Protein AF-0000000079072634 (afdb_homodimer)

pLDDT: mean 89.14, std 17.34, range [19.08, 98.56]

Nearest PDB structures (foldseek):
  9jyy-assembly1_M  TM=1.040E-01  e=4.686E+00  Escherichia phage T7
  7jh5-assembly1_A  TM=2.033E-01  e=5.987E+00  synthetic construct

Sequence (724 aa):
MTDLSISEGFFMEKIMEHHLSYVDQVLLFKKKGITGIDQNSIKFEKQVNTLKIIGYYKLKQYSYAFWDHDNNQYMGISFDELVKRYYRDQRLKQEIFQAIGDIETALNNEISYILGKTDPYLYLDFEKWCQNSGRNKYLGTVKRRGRIMGVKIDKYKIKNEELAFLSQLQHQVKKSNYIDVQKFERTDRTRIFPTVWLMVNTLSFGQSIYLAKLMLPDNRKEISQKLFHLDIKSLIQSLELLNLIRNICCHNGDLVDISLKTMPKVATKYRKYLNMDNGNYPHRLAIVIISLLDLMYSLNKKYDFKYLKRTLNSLCKDTGRTQNYLAKRMGFKDKNSINALIESYKDKRAITFYPDGSYIYRMTDLSISEGFFMEKIMEHHLSYVDQVLLFKKKGITGIDQNSIKFEKQVNTLKIIGYYKLKQYSYAFWDHDNNQYMGISFDELVKRYYRDQRLKQEIFQAIGDIETALNNEISYILGKTDPYLYLDFEKWCQNSGRNKYLGTVKRRGRIMGVKIDKYKIKNEELAFLSQLQHQVKKSNYIDVQKFERTDRTRIFPTVWLMVNTLSFGQSIYLAKLMLPDNRKEISQKLFHLDIKSLIQSLELLNLIRNICCHNGDLVDISLKTMPKVATKYRKYLNMDNGNYPHRLAIVIISLLDLMYSLNKKYDFKYLKRTLNSLCKDTGRTQNYLAKRMGFKDKNSINALIESYKDKRAITFYPDGSYIYR

Organism: NCBI:txid47770

Secondary structure (DSSP, 8-state):
----TTTSS----PPP-S---HHHHHHHHHHTT-BS--TTSTTHHHHHHHHHHH-HHHHHHTTGGGEETTTTEE-S-BHHHHHHHHHHHHHHHHHHHHHHHHHHHHHHHHHHHHHHTT-TTGGG-HHHHB--SSEEEEEEEEEETTEEEEEE--HHHHHHHHHHHHHHHHHHHHT---HHHHHHHHH-SS-SS--HHHHGGG--HHHHHHHHHHB-HHHHHIIIIIIS-S-HHHHHHHHHHHHHHHHHHHTT---TT---SS-----GGGGGGB--BTTBPP-SHHHHHHHHHHHHHHH-TT---HHHHHHHHHHHS--SS-TTHHHHHTTBSSHHHHHHHHHHTTSGGG-----SS-----/----TTTTT----PPP-S---HHHHHHHHHHTT-BS--TTSTHHHHHHHHHHHH-HHHHHHTTGGGEETTTTEE-S-BHHHHHHHHHHHHHHHHHHHHHHHHHHHHHHHHHHHHHHTT-TTGGG-HHHHB--SSEEEEEEEEEETTEEEEEE--HHHHHHHHHHHHHHHHHHHHT---HHHHHHHHH-SS-SS--HHHHGGG--HHHHHHHHHHB-HHHHHIIIIIIS-S-HHHHHHHHHHHHHHHHHHHTT---TT---SS-----GGGGGGB--BTTBPP-SHHHHHHHHHHHHHHH-TT---HHHHHHHHHHHS--SS-TTHHHHHTTBSSHHHHHHHHHTTTSGGG-----SS-----

InterPro domains:
  IPR011664 Abortive infection system protein AbiD/AbiF-like [PF07751] (50-255)

Structure (mmCIF, N/CA/C/O backbone):
data_AF-0000000079072634-model_v1
#
loop_
_entity.id
_entity.type
_entity.pdbx_description
1 polymer 'Abi family protein'
#
loop_
_atom_site.group_PDB
_atom_site.id
_atom_site.type_symbol
_atom_site.label_atom_id
_atom_site.label_alt_id
_atom_site.label_comp_id
_atom_site.label_asym_id
_atom_site.label_entity_id
_atom_site.label_seq_id
_atom_site.pdbx_PDB_ins_code
_atom_site.Cartn_x
_atom_site.Cartn_y
_atom_site.Cartn_z
_atom_site.occupancy
_atom_site.B_iso_or_equiv
_atom_site.auth_seq_id
_atom_site.auth_comp_id
_atom_site.auth_asym_id
_atom_site.auth_atom_id
_atom_site.pdbx_PDB_model_num
ATOM 1 N N . MET A 1 1 ? -33.938 0.654 -7.926 1 21.06 1 MET A N 1
ATOM 2 C CA . MET A 1 1 ? -32.938 1.675 -8.289 1 21.06 1 MET A CA 1
ATOM 3 C C . MET A 1 1 ? -32.781 2.691 -7.16 1 21.06 1 MET A C 1
ATOM 5 O O . MET A 1 1 ? -32.469 3.859 -7.414 1 21.06 1 MET A O 1
ATOM 9 N N . THR A 1 2 ? -33.031 2.234 -5.832 1 23.75 2 THR A N 1
ATOM 10 C CA . THR A 1 2 ? -33.312 2.736 -4.488 1 23.75 2 THR A CA 1
ATOM 11 C C . THR A 1 2 ? -32.031 3.266 -3.844 1 23.75 2 THR A C 1
ATOM 13 O O . THR A 1 2 ? -31.234 2.496 -3.289 1 23.75 2 THR A O 1
ATOM 16 N N . ASP A 1 3 ? -31.266 4.188 -4.609 1 27.75 3 ASP A N 1
ATOM 17 C CA . ASP A 1 3 ? -30.094 5.031 -4.379 1 27.75 3 ASP A CA 1
ATOM 18 C C . ASP A 1 3 ? -30.281 5.891 -3.131 1 27.75 3 ASP A C 1
ATOM 20 O O . ASP A 1 3 ? -29.578 6.887 -2.953 1 27.75 3 ASP A O 1
ATOM 24 N N . LEU A 1 4 ? -31.531 5.867 -2.473 1 28.59 4 LEU A N 1
ATOM 25 C CA . LEU A 1 4 ? -32.125 6.828 -1.543 1 28.59 4 LEU A CA 1
ATOM 26 C C . LEU A 1 4 ? -31.328 6.871 -0.24 1 28.59 4 LEU A C 1
ATOM 28 O O . LEU A 1 4 ? -31.422 7.844 0.516 1 28.59 4 LEU A O 1
ATOM 32 N N . SER A 1 5 ? -30.922 5.711 0.263 1 30.72 5 SER A N 1
ATOM 33 C CA . SER A 1 5 ? -30.703 5.711 1.707 1 30.72 5 SER A CA 1
ATOM 34 C C . SER A 1 5 ? -29.531 6.598 2.092 1 30.72 5 SER A C 1
ATOM 36 O O . SER A 1 5 ? -29.328 6.895 3.271 1 30.72 5 SER A O 1
ATOM 38 N N . ILE A 1 6 ? -28.547 6.758 1.212 1 35.19 6 ILE A N 1
ATOM 39 C CA . ILE A 1 6 ? -27.5 7.715 1.559 1 35.19 6 ILE A CA 1
ATOM 40 C C . ILE A 1 6 ? -28.062 9.133 1.495 1 35.19 6 ILE A C 1
ATOM 42 O O . ILE A 1 6 ? -27.328 10.102 1.687 1 35.19 6 ILE A O 1
ATOM 46 N N . SER A 1 7 ? -29.312 9.344 0.853 1 33.09 7 SER A N 1
ATOM 47 C CA . SER A 1 7 ? -29.875 10.672 0.604 1 33.09 7 SER A CA 1
ATOM 48 C C . SER A 1 7 ? -30.062 11.438 1.905 1 33.09 7 SER A C 1
ATOM 50 O O . SER A 1 7 ? -30.016 12.672 1.914 1 33.09 7 SER A O 1
ATOM 52 N N . GLU A 1 8 ? -30.906 10.852 2.857 1 35.41 8 GLU A N 1
ATOM 53 C CA . GLU A 1 8 ? -31.547 11.703 3.855 1 35.41 8 GLU A CA 1
ATOM 54 C C . GLU A 1 8 ? -30.531 12.547 4.609 1 35.41 8 GLU A C 1
ATOM 56 O O . GLU A 1 8 ? -30.688 13.758 4.738 1 35.41 8 GLU A O 1
ATOM 61 N N . GLY A 1 9 ? -29.953 11.922 5.711 1 36.03 9 GLY A N 1
ATOM 62 C CA . GLY A 1 9 ? -29.406 12.539 6.906 1 36.03 9 GLY A CA 1
ATOM 63 C C . GLY A 1 9 ? -28.125 13.312 6.648 1 36.03 9 GLY A C 1
ATOM 64 O O . GLY A 1 9 ? -27.359 13.578 7.574 1 36.03 9 GLY A O 1
ATOM 65 N N . PHE A 1 10 ? -27.75 13.375 5.434 1 42.28 10 PHE A N 1
ATOM 66 C CA . PHE A 1 10 ? -26.406 13.961 5.375 1 42.28 10 PHE A CA 1
ATOM 67 C C . PHE A 1 10 ? -26.438 15.43 5.789 1 42.28 10 PHE A C 1
ATOM 69 O O . PHE A 1 10 ? -26.297 16.328 4.949 1 42.28 10 PHE A O 1
ATOM 76 N N . PHE A 1 11 ? -27.453 15.906 6.543 1 43.88 11 PHE A N 1
ATOM 77 C CA . PHE A 1 11 ? -27.312 17.25 7.098 1 43.88 11 PHE A CA 1
ATOM 78 C C . PHE A 1 11 ? -25.953 17.422 7.766 1 43.88 11 PHE A C 1
ATOM 80 O O . PHE A 1 11 ? -25.812 17.219 8.977 1 43.88 11 PHE A O 1
ATOM 87 N N . MET A 1 12 ? -24.922 16.781 7.199 1 52.41 12 MET A N 1
ATOM 88 C CA . MET A 1 12 ? -23.578 16.75 7.797 1 52.41 12 MET A CA 1
ATOM 89 C C . MET A 1 12 ? -23.016 18.156 7.945 1 52.41 12 MET A C 1
ATOM 91 O O . MET A 1 12 ? -23.484 19.094 7.293 1 52.41 12 MET A O 1
ATOM 95 N N . GLU A 1 13 ? -22.141 18.391 8.969 1 61.69 13 GLU A N 1
ATOM 96 C CA . GLU A 1 13 ? -21.25 19.469 9.406 1 61.69 13 GLU A CA 1
ATOM 97 C C . GLU A 1 13 ? -20.641 20.203 8.211 1 61.69 13 GLU A C 1
ATOM 99 O O . GLU A 1 13 ? -20.25 19.578 7.23 1 61.69 13 GLU A O 1
ATOM 104 N N . LYS A 1 14 ? -21 21.469 8.227 1 67.75 14 LYS A N 1
ATOM 105 C CA . LYS A 1 14 ? -20.438 22.359 7.215 1 67.75 14 LYS A CA 1
ATOM 106 C C . LYS A 1 14 ? -18.922 22.234 7.156 1 67.75 14 LYS A C 1
ATOM 108 O O . LYS A 1 14 ? -18.266 22.031 8.188 1 67.75 14 LYS A O 1
ATOM 113 N N . ILE A 1 15 ? -18.438 22.141 5.957 1 74.81 15 ILE A N 1
ATOM 114 C CA . ILE A 1 15 ? -17 22.156 5.715 1 74.81 15 ILE A CA 1
ATOM 115 C C . ILE A 1 15 ? -16.422 23.5 6.156 1 74.81 15 ILE A C 1
ATOM 117 O O . ILE A 1 15 ? -17.031 24.547 5.961 1 74.81 15 ILE A O 1
ATOM 121 N N . MET A 1 16 ? -15.281 23.453 6.762 1 78.19 16 MET A N 1
ATOM 122 C CA . MET A 1 16 ? -14.609 24.641 7.254 1 78.19 16 MET A CA 1
ATOM 123 C C . MET A 1 16 ? -14.406 25.656 6.125 1 78.19 16 MET A C 1
ATOM 125 O O . MET A 1 16 ? -13.867 25.312 5.07 1 78.19 16 MET A O 1
ATOM 129 N N . GLU A 1 17 ? -14.812 26.828 6.379 1 79.38 17 GLU A N 1
ATOM 130 C CA . GLU A 1 17 ? -14.695 27.859 5.363 1 79.38 17 GLU A CA 1
ATOM 131 C C . GLU A 1 17 ? -13.492 28.766 5.637 1 79.38 17 GLU A C 1
ATOM 133 O O . GLU A 1 17 ? -13.055 29.516 4.754 1 79.38 17 GLU A O 1
ATOM 138 N N . HIS A 1 18 ? -12.992 28.578 6.875 1 89.31 18 HIS A N 1
ATOM 139 C CA . HIS A 1 18 ? -11.852 29.406 7.246 1 89.31 18 HIS A CA 1
ATOM 140 C C . HIS A 1 18 ? -10.758 28.578 7.906 1 89.31 18 HIS A C 1
ATOM 142 O O . HIS A 1 18 ? -11.039 27.516 8.461 1 89.31 18 HIS A O 1
ATOM 148 N N . HIS A 1 19 ? -9.656 29.156 7.836 1 92.31 19 HIS A N 1
ATOM 149 C CA . HIS A 1 19 ? -8.492 28.516 8.445 1 92.31 19 HIS A CA 1
ATOM 150 C C . HIS A 1 19 ? -8.617 28.469 9.961 1 92.31 19 HIS A C 1
ATOM 152 O O . HIS A 1 19 ? -9.031 29.453 10.586 1 92.31 19 HIS A O 1
ATOM 158 N N . LEU A 1 20 ? -8.344 27.344 10.539 1 94.69 20 LEU A N 1
ATOM 159 C CA . LEU A 1 20 ? -8.305 27.172 11.992 1 94.69 20 LEU A CA 1
ATOM 160 C C . LEU A 1 20 ? -6.926 26.688 12.438 1 94.69 20 LEU A C 1
ATOM 162 O O . LEU A 1 20 ? -6.312 25.844 11.781 1 94.69 20 LEU A O 1
ATOM 166 N N . SER A 1 21 ? -6.43 27.266 13.57 1 94.88 21 SER A N 1
ATOM 167 C CA . SER A 1 21 ? -5.223 26.719 14.172 1 94.88 21 SER A CA 1
ATOM 168 C C . SER A 1 21 ? -5.434 25.281 14.633 1 94.88 21 SER A C 1
ATOM 170 O O . SER A 1 21 ? -6.57 24.812 14.742 1 94.88 21 SER A O 1
ATOM 172 N N . TYR A 1 22 ? -4.387 24.641 14.875 1 94.19 22 TYR A N 1
ATOM 173 C CA . TYR A 1 22 ? -4.508 23.266 15.359 1 94.19 22 TYR A CA 1
ATOM 174 C C . TYR A 1 22 ? -5.258 23.219 16.688 1 94.19 22 TYR A C 1
ATOM 176 O O . TYR A 1 22 ? -6.043 22.297 16.922 1 94.19 22 TYR A O 1
ATOM 184 N N . VAL A 1 23 ? -4.98 24.203 17.516 1 96.31 23 VAL A N 1
ATOM 185 C CA . VAL A 1 23 ? -5.691 24.312 18.781 1 96.31 23 VAL A CA 1
ATOM 186 C C . VAL A 1 23 ? -7.188 24.469 18.516 1 96.31 23 VAL A C 1
ATOM 188 O O . VAL A 1 23 ? -8.008 23.766 19.109 1 96.31 23 VAL A O 1
ATOM 191 N N . ASP A 1 24 ? -7.496 25.344 17.578 1 96.19 24 ASP A N 1
ATOM 192 C CA . ASP A 1 24 ? -8.898 25.609 17.266 1 96.19 24 ASP A CA 1
ATOM 193 C C . ASP A 1 24 ? -9.555 24.375 16.641 1 96.19 24 ASP A C 1
ATOM 195 O O . ASP A 1 24 ? -10.75 24.141 16.828 1 96.19 24 ASP A O 1
ATOM 199 N N . GLN A 1 25 ? -8.82 23.625 15.922 1 96.19 25 GLN A N 1
ATOM 200 C CA . GLN A 1 25 ? -9.344 22.406 15.32 1 96.19 25 GLN A CA 1
ATOM 201 C C . GLN A 1 25 ? -9.711 21.375 16.391 1 96.19 25 GLN A C 1
ATOM 203 O O . GLN A 1 25 ? -10.758 20.734 16.297 1 96.19 25 GLN A O 1
ATOM 208 N N . VAL A 1 26 ? -8.844 21.234 17.391 1 97.25 26 VAL A N 1
ATOM 209 C CA . VAL A 1 26 ? -9.141 20.328 18.5 1 97.25 26 VAL A CA 1
ATOM 210 C C . VAL A 1 26 ? -10.398 20.797 19.234 1 97.25 26 VAL A C 1
ATOM 212 O O . VAL A 1 26 ? -11.273 20 19.562 1 97.25 26 VAL A O 1
ATOM 215 N N . LEU A 1 27 ? -10.484 22.109 19.406 1 96.88 27 LEU A N 1
ATOM 216 C CA . LEU A 1 27 ? -11.625 22.672 20.125 1 96.88 27 LEU A CA 1
ATOM 217 C C . LEU A 1 27 ? -12.898 22.547 19.297 1 96.88 27 LEU A C 1
ATOM 219 O O . LEU A 1 27 ? -14 22.484 19.844 1 96.88 27 LEU A O 1
ATOM 223 N N . LEU A 1 28 ? -12.734 22.516 18.016 1 96 28 LEU A N 1
ATOM 224 C CA . LEU A 1 28 ? -13.891 22.281 17.141 1 96 28 LEU A CA 1
ATOM 225 C C . LEU A 1 28 ? -14.477 20.906 17.375 1 96 28 LEU A C 1
ATOM 227 O O . LEU A 1 28 ? -15.695 20.734 17.375 1 96 28 LEU A O 1
ATOM 231 N N . PHE A 1 29 ? -13.648 19.891 17.594 1 96.81 29 PHE A N 1
ATOM 232 C CA . PHE A 1 29 ? -14.125 18.547 17.953 1 96.81 29 PHE A CA 1
ATOM 233 C C . PHE A 1 29 ? -14.93 18.594 19.25 1 96.81 29 PHE A C 1
ATOM 235 O O . PHE A 1 29 ? -15.992 17.984 19.344 1 96.81 29 PHE A O 1
ATOM 242 N N . LYS A 1 30 ? -14.406 19.328 20.172 1 96.81 30 LYS A N 1
ATOM 243 C CA . LYS A 1 30 ? -15.109 19.5 21.438 1 96.81 30 LYS A CA 1
ATOM 244 C C . LYS A 1 30 ? -16.484 20.141 21.234 1 96.81 30 LYS A C 1
ATOM 246 O O . LYS A 1 30 ? -17.484 19.641 21.75 1 96.81 30 LYS A O 1
ATOM 251 N N . LYS A 1 31 ? -16.469 21.188 20.484 1 95.56 31 LYS A N 1
ATOM 252 C CA . LYS A 1 31 ? -17.703 21.922 20.203 1 95.56 31 LYS A CA 1
ATOM 253 C C . LYS A 1 31 ? -18.734 21.016 19.531 1 95.56 31 LYS A C 1
ATOM 255 O O . LYS A 1 31 ? -19.938 21.172 19.75 1 95.56 31 LYS A O 1
ATOM 260 N N . LYS A 1 32 ? -18.203 20.031 18.812 1 95.44 32 LYS A N 1
ATOM 261 C CA . LYS A 1 32 ? -19.078 19.156 18.047 1 95.44 32 LYS A CA 1
ATOM 262 C C . LYS A 1 32 ? -19.453 17.906 18.859 1 95.44 32 LYS A C 1
ATOM 264 O O . LYS A 1 32 ? -20.094 16.984 18.328 1 95.44 32 LYS A O 1
ATOM 269 N N . GLY A 1 33 ? -19 17.828 20.047 1 95.75 33 GLY A N 1
ATOM 270 C CA . GLY A 1 33 ? -19.547 16.828 20.938 1 95.75 33 GLY A CA 1
ATOM 271 C C . GLY A 1 33 ? -18.547 15.75 21.328 1 95.75 33 GLY A C 1
ATOM 272 O O . GLY A 1 33 ? -18.859 14.859 22.109 1 95.75 33 GLY A O 1
ATOM 273 N N . ILE A 1 34 ? -17.391 15.805 20.781 1 96.44 34 ILE A N 1
ATOM 274 C CA . ILE A 1 34 ? -16.359 14.844 21.188 1 96.44 34 ILE A CA 1
ATOM 275 C C . ILE A 1 34 ? -15.875 15.172 22.594 1 96.44 34 ILE A C 1
ATOM 277 O O . ILE A 1 34 ? -15.547 16.328 22.891 1 96.44 34 ILE A O 1
ATOM 281 N N . THR A 1 35 ? -15.844 14.203 23.453 1 96.19 35 THR A N 1
ATOM 282 C CA . THR A 1 35 ? -15.523 14.438 24.859 1 96.19 35 THR A CA 1
ATOM 283 C C . THR A 1 35 ? -14.039 14.203 25.125 1 96.19 35 THR A C 1
ATOM 285 O O . THR A 1 35 ? -13.297 13.82 24.219 1 96.19 35 THR A O 1
ATOM 288 N N . GLY A 1 36 ? -13.555 14.523 26.328 1 96.56 36 GLY A N 1
ATOM 289 C CA . GLY A 1 36 ? -12.188 14.266 26.75 1 96.56 36 GLY A CA 1
ATOM 290 C C . GLY A 1 36 ? -11.219 15.352 26.328 1 96.56 36 GLY A C 1
ATOM 291 O O . GLY A 1 36 ? -10.008 15.117 26.266 1 96.56 36 GLY A O 1
ATOM 292 N N . ILE A 1 37 ? -11.742 16.5 25.953 1 97.25 37 ILE A N 1
ATOM 293 C CA . ILE A 1 37 ? -10.906 17.625 25.531 1 97.25 37 ILE A CA 1
ATOM 294 C C . ILE A 1 37 ? -10.984 18.75 26.547 1 97.25 37 ILE A C 1
ATOM 296 O O . ILE A 1 37 ? -12.055 19.328 26.766 1 97.25 37 ILE A O 1
ATOM 300 N N . ASP A 1 38 ? -9.906 18.938 27.219 1 95.69 38 ASP A N 1
ATOM 301 C CA . ASP A 1 38 ? -9.781 20 28.203 1 95.69 38 ASP A CA 1
ATOM 302 C C . ASP A 1 38 ? -8.5 20.812 28 1 95.69 38 ASP A C 1
ATOM 304 O O . ASP A 1 38 ? -7.398 20.297 28.219 1 95.69 38 ASP A O 1
ATOM 308 N N . GLN A 1 39 ? -8.641 22.062 27.672 1 93.44 39 GLN A N 1
ATOM 309 C CA . GLN A 1 39 ? -7.516 22.922 27.328 1 93.44 39 GLN A CA 1
ATOM 310 C C . GLN A 1 39 ? -6.562 23.078 28.5 1 93.44 39 GLN A C 1
ATOM 312 O O . GLN A 1 39 ? -5.383 23.391 28.312 1 93.44 39 GLN A O 1
ATOM 317 N N . ASN A 1 40 ? -7.066 22.859 29.656 1 93 40 ASN A N 1
ATOM 318 C CA . ASN A 1 40 ? -6.266 23.047 30.859 1 93 40 ASN A CA 1
ATOM 319 C C . ASN A 1 40 ? -5.605 21.734 31.297 1 93 40 ASN A C 1
ATOM 321 O O . ASN A 1 40 ? -4.863 21.703 32.281 1 93 40 ASN A O 1
ATOM 325 N N . SER A 1 41 ? -5.84 20.734 30.578 1 92.56 41 SER A N 1
ATOM 326 C CA . SER A 1 41 ? -5.27 19.438 30.922 1 92.56 41 SER A CA 1
ATOM 327 C C . SER A 1 41 ? -3.871 19.266 30.344 1 92.56 41 SER A C 1
ATOM 329 O O . SER A 1 41 ? -3.559 19.859 29.297 1 92.56 41 SER A O 1
ATOM 331 N N . ILE A 1 42 ? -3.047 18.516 30.938 1 90.5 42 ILE A N 1
ATOM 332 C CA . ILE A 1 42 ? -1.697 18.188 30.484 1 90.5 42 ILE A CA 1
ATOM 333 C C . ILE A 1 42 ? -1.764 17.406 29.172 1 90.5 42 ILE A C 1
ATOM 335 O O . ILE A 1 42 ? -0.828 17.453 28.375 1 90.5 42 ILE A O 1
ATOM 339 N N . LYS A 1 43 ? -2.904 16.812 28.891 1 93.25 43 LYS A N 1
ATOM 340 C CA . LYS A 1 43 ? -3.064 15.977 27.719 1 93.25 43 LYS A CA 1
ATOM 341 C C . LYS A 1 43 ? -3.367 16.812 26.484 1 93.25 43 LYS A C 1
ATOM 343 O O . LYS A 1 43 ? -3.289 16.328 25.344 1 93.25 43 LYS A O 1
ATOM 348 N N . PHE A 1 44 ? -3.727 18.031 26.703 1 96.31 44 PHE A N 1
ATOM 349 C CA . PHE A 1 44 ? -4.223 18.859 25.609 1 96.31 44 PHE A CA 1
ATOM 350 C C . PHE A 1 44 ? -3.143 19.062 24.547 1 96.31 44 PHE A C 1
ATOM 352 O O . PHE A 1 44 ? -3.412 18.953 23.359 1 96.31 44 PHE A O 1
ATOM 359 N N . GLU A 1 45 ? -1.948 19.281 24.953 1 94.12 45 GLU A N 1
ATOM 360 C CA . GLU A 1 45 ? -0.849 19.469 24.016 1 94.12 45 GLU A CA 1
ATOM 361 C C . GLU A 1 45 ? -0.629 18.234 23.172 1 94.12 45 GLU A C 1
ATOM 363 O O . GLU A 1 45 ? -0.356 18.328 21.969 1 94.12 45 GLU A O 1
ATOM 368 N N . LYS A 1 46 ? -0.741 17.141 23.828 1 94.5 46 LYS A N 1
ATOM 369 C CA . LYS A 1 46 ? -0.613 15.875 23.094 1 94.5 46 LYS A CA 1
ATOM 370 C C . LYS A 1 46 ? -1.732 15.711 22.078 1 94.5 46 LYS A C 1
ATOM 372 O O . LYS A 1 46 ? -1.506 15.203 20.984 1 94.5 46 LYS A O 1
ATOM 377 N N . GLN A 1 47 ? -2.936 16.078 22.469 1 97.19 47 GLN A N 1
ATOM 378 C CA . GLN A 1 47 ? -4.07 16 21.547 1 97.19 47 GLN A CA 1
ATOM 379 C C . GLN A 1 47 ? -3.852 16.906 20.344 1 97.19 47 GLN A C 1
ATOM 381 O O . GLN A 1 47 ? -4.133 16.5 19.203 1 97.19 47 GLN A O 1
ATOM 386 N N . VAL A 1 48 ? -3.291 18.109 20.547 1 96.38 48 VAL A N 1
ATOM 387 C CA . VAL A 1 48 ? -3.01 19.047 19.469 1 96.38 48 VAL A CA 1
ATOM 388 C C . VAL A 1 48 ? -1.939 18.469 18.547 1 96.38 48 VAL A C 1
ATOM 390 O O . VAL A 1 48 ? -2.086 18.5 17.312 1 96.38 48 VAL A O 1
ATOM 393 N N . ASN A 1 49 ? -0.915 17.875 19.109 1 93.88 49 ASN A N 1
ATOM 394 C CA . ASN A 1 49 ? 0.156 17.281 18.312 1 93.88 49 ASN A CA 1
ATOM 395 C C . ASN A 1 49 ? -0.346 16.094 17.5 1 93.88 49 ASN A C 1
ATOM 397 O O . ASN A 1 49 ? 0.047 15.93 16.344 1 93.88 49 ASN A O 1
ATOM 401 N N . THR A 1 50 ? -1.17 15.312 18.109 1 95.75 50 THR A N 1
ATOM 402 C CA . THR A 1 50 ? -1.753 14.172 17.406 1 95.75 50 THR A CA 1
ATOM 403 C C . THR A 1 50 ? -2.547 14.633 16.188 1 95.75 50 THR A C 1
ATOM 405 O O . THR A 1 50 ? -2.428 14.055 15.109 1 95.75 50 THR A O 1
ATOM 408 N N . LEU A 1 51 ? -3.279 15.688 16.422 1 96.75 51 LEU A N 1
ATOM 409 C CA . LEU A 1 51 ? -4.09 16.203 15.312 1 96.75 51 LEU A CA 1
ATOM 410 C C . LEU A 1 51 ? -3.209 16.781 14.219 1 96.75 51 LEU A C 1
ATOM 412 O O . LEU A 1 51 ? -3.541 16.688 13.031 1 96.75 51 LEU A O 1
ATOM 416 N N . LYS A 1 52 ? -2.117 17.375 14.617 1 94.56 52 LYS A N 1
ATOM 417 C CA . LYS A 1 52 ? -1.163 17.906 13.648 1 94.56 52 LYS A CA 1
ATOM 418 C C . LYS A 1 52 ? -0.636 16.812 12.727 1 94.56 52 LYS A C 1
ATOM 420 O O . LYS A 1 52 ? -0.382 17.062 11.547 1 94.56 52 LYS A O 1
ATOM 425 N N . ILE A 1 53 ? -0.536 15.656 13.211 1 94.44 53 ILE A N 1
ATOM 426 C CA . ILE A 1 53 ? 0.019 14.539 12.461 1 94.44 53 ILE A CA 1
ATOM 427 C C . ILE A 1 53 ? -1.079 13.891 11.625 1 94.44 53 ILE A C 1
ATOM 429 O O . ILE A 1 53 ? -0.899 13.648 10.43 1 94.44 53 ILE A O 1
ATOM 433 N N . ILE A 1 54 ? -2.262 13.672 12.148 1 96.19 54 ILE A N 1
ATOM 434 C CA . ILE A 1 54 ? -3.32 12.914 11.484 1 96.19 54 ILE A CA 1
ATOM 435 C C . ILE A 1 54 ? -4.102 13.836 10.555 1 96.19 54 ILE A C 1
ATOM 437 O O . ILE A 1 54 ? -4.465 13.445 9.445 1 96.19 54 ILE A O 1
ATOM 441 N N . GLY A 1 55 ? -4.297 15.094 11.047 1 95.81 55 GLY A N 1
ATOM 442 C CA . GLY A 1 55 ? -5.152 16.016 10.328 1 95.81 55 GLY A CA 1
ATOM 443 C C . GLY A 1 55 ? -6.598 15.977 10.789 1 95.81 55 GLY A C 1
ATOM 444 O O . GLY A 1 55 ? -7.105 14.914 11.156 1 95.81 55 GLY A O 1
ATOM 445 N N . TYR A 1 56 ? -7.219 17.109 10.742 1 96.31 56 TYR A N 1
ATOM 446 C CA . TYR A 1 56 ? -8.578 17.25 11.25 1 96.31 56 TYR A CA 1
ATOM 447 C C . TYR A 1 56 ? -9.555 16.422 10.43 1 96.31 56 TYR A C 1
ATOM 449 O O . TYR A 1 56 ? -10.273 15.578 10.977 1 96.31 56 TYR A O 1
ATOM 457 N N . TYR A 1 57 ? -9.547 16.594 9.156 1 95.44 57 TYR A N 1
ATOM 458 C CA . TYR A 1 57 ? -10.57 15.969 8.328 1 95.44 57 TYR A CA 1
ATOM 459 C C . TYR A 1 57 ? -10.32 14.469 8.195 1 95.44 57 TYR A C 1
ATOM 461 O O . TYR A 1 57 ? -11.266 13.688 8.055 1 95.44 57 TYR A O 1
ATOM 469 N N . LYS A 1 58 ? -9.055 14.07 8.219 1 95.56 58 LYS A N 1
ATOM 470 C CA . LYS A 1 58 ? -8.766 12.641 8.242 1 95.56 58 LYS A CA 1
ATOM 471 C C . LYS A 1 58 ? -9.312 11.984 9.5 1 95.56 58 LYS A C 1
ATOM 473 O O . LYS A 1 58 ? -9.961 10.938 9.43 1 95.56 58 LYS A O 1
ATOM 478 N N . LEU A 1 59 ? -9.039 12.609 10.602 1 96.81 59 LEU A N 1
ATOM 479 C CA . LEU A 1 59 ? -9.547 12.062 11.859 1 96.81 59 LEU A CA 1
ATOM 480 C C . LEU A 1 59 ? -11.07 12.148 11.906 1 96.81 59 LEU A C 1
ATOM 482 O O . LEU A 1 59 ? -11.734 11.227 12.398 1 96.81 59 LEU A O 1
ATOM 486 N N . LYS A 1 60 ? -11.609 13.234 11.414 1 96.25 60 LYS A N 1
ATOM 487 C CA . LYS A 1 60 ? -13.047 13.469 11.406 1 96.25 60 LYS A CA 1
ATOM 488 C C . LYS A 1 60 ? -13.781 12.336 10.688 1 96.25 60 LYS A C 1
ATOM 490 O O . LYS A 1 60 ? -14.891 11.969 11.07 1 96.25 60 LYS A O 1
ATOM 495 N N . GLN A 1 61 ? -13.18 11.766 9.688 1 95.06 61 GLN A N 1
ATOM 496 C CA . GLN A 1 61 ? -13.773 10.648 8.953 1 95.06 61 GLN A CA 1
ATOM 497 C C . GLN A 1 61 ? -14.227 9.547 9.906 1 95.06 61 GLN A C 1
ATOM 499 O O . GLN A 1 61 ? -15.281 8.938 9.703 1 95.06 61 GLN A O 1
ATOM 504 N N . TYR A 1 62 ? -13.523 9.359 10.938 1 95.25 62 TYR A N 1
ATOM 505 C CA . TYR A 1 62 ? -13.773 8.25 11.852 1 95.25 62 TYR A CA 1
ATOM 506 C C . TYR A 1 62 ? -14.805 8.633 12.906 1 95.25 62 TYR A C 1
ATOM 508 O O . TYR A 1 62 ? -15.266 7.781 13.672 1 95.25 62 TYR A O 1
ATOM 516 N N . SER A 1 63 ? -15.172 9.875 12.953 1 95 63 SER A N 1
ATOM 517 C CA . SER A 1 63 ? -16.156 10.336 13.922 1 95 63 SER A CA 1
ATOM 518 C C . SER A 1 63 ? -17.578 10.172 13.406 1 95 63 SER A C 1
ATOM 520 O O . SER A 1 63 ? -18.531 10.156 14.18 1 95 63 SER A O 1
ATOM 522 N N . TYR A 1 64 ? -17.734 10 12.133 1 93.44 64 TYR A N 1
ATOM 523 C CA . TYR A 1 64 ? -19.062 9.984 11.516 1 93.44 64 TYR A CA 1
ATOM 524 C C . TYR A 1 64 ? -19.906 8.836 12.062 1 93.44 64 TYR A C 1
ATOM 526 O O . TYR A 1 64 ? -21.125 8.945 12.156 1 93.44 64 TYR A O 1
ATOM 534 N N . ALA A 1 65 ? -19.234 7.785 12.414 1 91.69 65 ALA A N 1
ATOM 535 C CA . ALA A 1 65 ? -19.938 6.633 12.969 1 91.69 65 ALA A CA 1
ATOM 536 C C . ALA A 1 65 ? -20.656 7.004 14.258 1 91.69 65 ALA A C 1
ATOM 538 O O . ALA A 1 65 ? -21.562 6.289 14.703 1 91.69 65 ALA A O 1
ATOM 539 N N . PHE A 1 66 ? -20.391 8.148 14.82 1 93.12 66 PHE A N 1
ATOM 540 C CA . PHE A 1 66 ? -20.922 8.508 16.125 1 93.12 66 PHE A CA 1
ATOM 541 C C . PHE A 1 66 ? -21.781 9.766 16.031 1 93.12 66 PHE A C 1
ATOM 543 O O . PHE A 1 66 ? -22.125 10.367 17.062 1 93.12 66 PHE A O 1
ATOM 550 N N . TRP A 1 67 ? -22.047 10.148 14.891 1 92.38 67 TRP A N 1
ATOM 551 C CA . TRP A 1 67 ? -22.875 11.328 14.703 1 92.38 67 TRP A CA 1
ATOM 552 C C . TRP A 1 67 ? -24.328 11.039 15.102 1 92.38 67 TRP A C 1
ATOM 554 O O . TRP A 1 67 ? -24.891 10.016 14.711 1 92.38 67 TRP A O 1
ATOM 564 N N . ASP A 1 68 ? -24.828 11.891 15.93 1 92 68 ASP A N 1
ATOM 565 C CA . ASP A 1 68 ? -26.234 11.852 16.328 1 92 68 ASP A CA 1
ATOM 566 C C . ASP A 1 68 ? -27.047 12.906 15.578 1 92 68 ASP A C 1
ATOM 568 O O . ASP A 1 68 ? -26.922 14.102 15.852 1 92 68 ASP A O 1
ATOM 572 N N . HIS A 1 69 ? -27.922 12.547 14.789 1 89.12 69 HIS A N 1
ATOM 573 C CA . HIS A 1 69 ? -28.672 13.453 13.93 1 89.12 69 HIS A CA 1
ATOM 574 C C . HIS A 1 69 ? -29.703 14.25 14.734 1 89.12 69 HIS A C 1
ATOM 576 O O . HIS A 1 69 ? -30.016 15.391 14.383 1 89.12 69 HIS A O 1
ATOM 582 N N . ASP A 1 70 ? -30.188 13.648 15.727 1 90.94 70 ASP A N 1
ATOM 583 C CA . ASP A 1 70 ? -31.203 14.32 16.547 1 90.94 70 ASP A CA 1
ATOM 584 C C . ASP A 1 70 ? -30.594 15.5 17.297 1 90.94 70 ASP A C 1
ATOM 586 O O . ASP A 1 70 ? -31.219 16.562 17.406 1 90.94 70 ASP A O 1
ATOM 590 N N . ASN A 1 71 ? -29.406 15.352 17.75 1 91.31 71 ASN A N 1
ATOM 591 C CA . ASN A 1 71 ? -28.766 16.375 18.562 1 91.31 71 ASN A CA 1
ATOM 592 C C . ASN A 1 71 ? -27.734 17.172 17.75 1 91.31 71 ASN A C 1
ATOM 594 O O . ASN A 1 71 ? -27.188 18.156 18.25 1 91.31 71 ASN A O 1
ATOM 598 N N . ASN A 1 72 ? -27.453 16.75 16.578 1 91.44 72 ASN A N 1
ATOM 599 C CA . ASN A 1 72 ? -26.5 17.391 15.68 1 91.44 72 ASN A CA 1
ATOM 600 C C . ASN A 1 72 ? -25.109 17.516 16.328 1 91.44 72 ASN A C 1
ATOM 602 O O . ASN A 1 72 ? -24.516 18.594 16.344 1 91.44 72 ASN A O 1
ATOM 606 N N . GLN A 1 73 ? -24.703 16.438 16.969 1 94.38 73 GLN A N 1
ATOM 607 C CA . GLN A 1 73 ? -23.391 16.359 17.594 1 94.38 73 GLN A CA 1
ATOM 608 C C . GLN A 1 73 ? -22.906 14.914 17.672 1 94.38 73 GLN A C 1
ATOM 610 O O . GLN A 1 73 ? -23.703 13.977 17.516 1 94.38 73 GLN A O 1
ATOM 615 N N . TYR A 1 74 ? -21.625 14.844 17.766 1 93.75 74 TYR A N 1
ATOM 616 C CA . TYR A 1 74 ? -21.078 13.508 18.031 1 93.75 74 TYR A CA 1
ATOM 617 C C . TYR A 1 74 ? -21.391 13.062 19.453 1 93.75 74 TYR A C 1
ATOM 619 O O . TYR A 1 74 ? -21.328 13.859 20.391 1 93.75 74 TYR A O 1
ATOM 627 N N . MET A 1 75 ? -21.781 11.789 19.594 1 91.62 75 MET A N 1
ATOM 628 C CA . MET A 1 75 ? -22.141 11.281 20.922 1 91.62 75 MET A CA 1
ATOM 629 C C . MET A 1 75 ? -21.422 9.969 21.203 1 91.62 75 MET A C 1
ATOM 631 O O . MET A 1 75 ? -21.281 9.125 20.312 1 91.62 75 MET A O 1
ATOM 635 N N . GLY A 1 76 ? -20.891 9.836 22.453 1 90.06 76 GLY A N 1
ATOM 636 C CA . GLY A 1 76 ? -20.422 8.555 22.953 1 90.06 76 GLY A CA 1
ATOM 637 C C . GLY A 1 76 ? -18.984 8.258 22.562 1 90.06 76 GLY A C 1
ATOM 638 O O . GLY A 1 76 ? -18.578 7.098 22.484 1 90.06 76 GLY A O 1
ATOM 639 N N . ILE A 1 77 ? -18.25 9.289 22.25 1 93.81 77 ILE A N 1
ATOM 640 C CA . ILE A 1 77 ? -16.859 9.023 21.891 1 93.81 77 ILE A CA 1
ATOM 641 C C . ILE A 1 77 ? -15.969 10.156 22.391 1 93.81 77 ILE A C 1
ATOM 643 O O . ILE A 1 77 ? -16.344 11.328 22.312 1 93.81 77 ILE A O 1
ATOM 647 N N . SER A 1 78 ? -14.867 9.812 23 1 95.69 78 SER A N 1
ATOM 648 C CA . SER A 1 78 ? -13.859 10.773 23.422 1 95.69 78 SER A CA 1
ATOM 649 C C . SER A 1 78 ? -12.789 10.961 22.344 1 95.69 78 SER A C 1
ATOM 651 O O . SER A 1 78 ? -12.695 10.164 21.406 1 95.69 78 SER A O 1
ATOM 653 N N . PHE A 1 79 ? -11.992 12.016 22.484 1 96.94 79 PHE A N 1
ATOM 654 C CA . PHE A 1 79 ? -10.914 12.273 21.547 1 96.94 79 PHE A CA 1
ATOM 655 C C . PHE A 1 79 ? -9.938 11.102 21.516 1 96.94 79 PHE A C 1
ATOM 657 O O . PHE A 1 79 ? -9.539 10.641 20.438 1 96.94 79 PHE A O 1
ATOM 664 N N . ASP A 1 80 ? -9.625 10.609 22.688 1 95 80 ASP A N 1
ATOM 665 C CA . ASP A 1 80 ? -8.688 9.492 22.781 1 95 80 ASP A CA 1
ATOM 666 C C . ASP A 1 80 ? -9.234 8.258 22.078 1 95 80 ASP A C 1
ATOM 668 O O . ASP A 1 80 ? -8.5 7.578 21.344 1 95 80 ASP A O 1
ATOM 672 N N . GLU A 1 81 ? -10.461 7.988 22.266 1 94.56 81 GLU A N 1
ATOM 673 C CA . GLU A 1 81 ? -11.078 6.832 21.625 1 94.56 81 GLU A CA 1
ATOM 674 C C . GLU A 1 81 ? -11.148 7.016 20.109 1 94.56 81 GLU A C 1
ATOM 676 O O . GLU A 1 81 ? -11.023 6.047 19.344 1 94.56 81 GLU A O 1
ATOM 681 N N . LEU A 1 82 ? -11.383 8.227 19.703 1 96.31 82 LEU A N 1
ATOM 682 C CA . LEU A 1 82 ? -11.406 8.531 18.281 1 96.31 82 LEU A CA 1
ATOM 683 C C . LEU A 1 82 ? -10.047 8.258 17.641 1 96.31 82 LEU A C 1
ATOM 685 O O . LEU A 1 82 ? -9.961 7.629 16.578 1 96.31 82 LEU A O 1
ATOM 689 N N . VAL A 1 83 ? -9.016 8.688 18.312 1 96.38 83 VAL A N 1
ATOM 690 C CA . VAL A 1 83 ? -7.652 8.461 17.844 1 96.38 83 VAL A CA 1
ATOM 691 C C . VAL A 1 83 ? -7.355 6.965 17.812 1 96.38 83 VAL A C 1
ATOM 693 O O . VAL A 1 83 ? -6.777 6.453 16.859 1 96.38 83 VAL A O 1
ATOM 696 N N . LYS A 1 84 ? -7.785 6.273 18.859 1 95.12 84 LYS A N 1
ATOM 697 C CA . LYS A 1 84 ? -7.598 4.824 18.891 1 95.12 84 LYS A CA 1
ATOM 698 C C . LYS A 1 84 ? -8.305 4.145 17.734 1 95.12 84 LYS A C 1
ATOM 700 O O . LYS A 1 84 ? -7.777 3.203 17.141 1 95.12 84 LYS A O 1
ATOM 705 N N . ARG A 1 85 ? -9.508 4.598 17.453 1 95.62 85 ARG A N 1
ATOM 706 C CA . ARG A 1 85 ? -10.266 4.051 16.328 1 95.62 85 ARG A CA 1
ATOM 707 C C . ARG A 1 85 ? -9.5 4.219 15.023 1 95.62 85 ARG A C 1
ATOM 709 O O . ARG A 1 85 ? -9.438 3.295 14.211 1 95.62 85 ARG A O 1
ATOM 716 N N . TYR A 1 86 ? -8.93 5.383 14.859 1 96.25 86 TYR A N 1
ATOM 717 C CA . TYR A 1 86 ? -8.109 5.66 13.688 1 96.25 86 TYR A CA 1
ATOM 718 C C . TYR A 1 86 ? -6.965 4.66 13.578 1 96.25 86 TYR A C 1
ATOM 720 O O . TYR A 1 86 ? -6.777 4.031 12.531 1 96.25 86 TYR A O 1
ATOM 728 N N . TYR A 1 87 ? -6.242 4.426 14.609 1 94.44 87 TYR A N 1
ATOM 729 C CA . TYR A 1 87 ? -5.07 3.561 14.562 1 94.44 87 TYR A CA 1
ATOM 730 C C . TYR A 1 87 ? -5.477 2.092 14.492 1 94.44 87 TYR A C 1
ATOM 732 O O . TYR A 1 87 ? -4.77 1.276 13.898 1 94.44 87 TYR A O 1
ATOM 740 N N . ARG A 1 88 ? -6.59 1.769 15.07 1 96.12 88 ARG A N 1
ATOM 741 C CA . ARG A 1 88 ? -7.09 0.404 14.938 1 96.12 88 ARG A CA 1
ATOM 742 C C . ARG A 1 88 ? -7.461 0.096 13.492 1 96.12 88 ARG A C 1
ATOM 744 O O . ARG A 1 88 ? -7.266 -1.026 13.023 1 96.12 88 ARG A O 1
ATOM 751 N N . ASP A 1 89 ? -8.008 1.081 12.828 1 96.94 89 ASP A N 1
ATOM 752 C CA . ASP A 1 89 ? -8.273 0.893 11.406 1 96.94 89 ASP A CA 1
ATOM 753 C C . ASP A 1 89 ? -6.973 0.732 10.617 1 96.94 89 ASP A C 1
ATOM 755 O O . ASP A 1 89 ? -6.922 -0.017 9.641 1 96.94 89 ASP A O 1
ATOM 759 N N . GLN A 1 90 ? -5.926 1.466 11.016 1 95.31 90 GLN A N 1
ATOM 760 C CA . GLN A 1 90 ? -4.625 1.288 10.375 1 95.31 90 GLN A CA 1
ATOM 761 C C . GLN A 1 90 ? -4.137 -0.152 10.508 1 95.31 90 GLN A C 1
ATOM 763 O O . GLN A 1 90 ? -3.639 -0.736 9.547 1 95.31 90 GLN A O 1
ATOM 768 N N . ARG A 1 91 ? -4.305 -0.682 11.656 1 94.81 91 ARG A N 1
ATOM 769 C CA . ARG A 1 91 ? -3.92 -2.07 11.883 1 94.81 91 ARG A CA 1
ATOM 770 C C . ARG A 1 91 ? -4.773 -3.021 11.055 1 94.81 91 ARG A C 1
ATOM 772 O O . ARG A 1 91 ? -4.266 -4 10.508 1 94.81 91 ARG A O 1
ATOM 779 N N . LEU A 1 92 ? -6.047 -2.721 11.031 1 97.69 92 LEU A N 1
ATOM 780 C CA . LEU A 1 92 ? -6.957 -3.504 10.203 1 97.69 92 LEU A CA 1
ATOM 781 C C . LEU A 1 92 ? -6.473 -3.547 8.758 1 97.69 92 LEU A C 1
ATOM 783 O O . LEU A 1 92 ? -6.398 -4.621 8.156 1 97.69 92 LEU A O 1
ATOM 787 N N . LYS A 1 93 ? -6.129 -2.371 8.242 1 97.31 93 LYS A N 1
ATOM 788 C CA . LYS A 1 93 ? -5.66 -2.26 6.867 1 97.31 93 LYS A CA 1
ATOM 789 C C . LYS A 1 93 ? -4.379 -3.064 6.656 1 97.31 93 LYS A C 1
ATOM 791 O O . LYS A 1 93 ? -4.211 -3.709 5.617 1 97.31 93 LYS A O 1
ATOM 796 N N . GLN A 1 94 ? -3.535 -3.092 7.641 1 94.5 94 GLN A N 1
ATOM 797 C CA . GLN A 1 94 ? -2.289 -3.844 7.527 1 94.5 94 GLN A CA 1
ATOM 798 C C . GLN A 1 94 ? -2.557 -5.344 7.438 1 94.5 94 GLN A C 1
ATOM 800 O O . GLN A 1 94 ? -1.985 -6.031 6.59 1 94.5 94 GLN A O 1
ATOM 805 N N . GLU A 1 95 ? -3.424 -5.832 8.266 1 95.75 95 GLU A N 1
ATOM 806 C CA . GLU A 1 95 ? -3.736 -7.258 8.289 1 95.75 95 GLU A CA 1
ATOM 807 C C . GLU A 1 95 ? -4.406 -7.703 6.996 1 95.75 95 GLU A C 1
ATOM 809 O O . GLU A 1 95 ? -4.062 -8.75 6.438 1 95.75 95 GLU A O 1
ATOM 814 N N . ILE A 1 96 ? -5.312 -6.93 6.594 1 97.81 96 ILE A N 1
ATOM 815 C CA . ILE A 1 96 ? -6.055 -7.258 5.383 1 97.81 96 ILE A CA 1
ATOM 816 C C . ILE A 1 96 ? -5.141 -7.141 4.168 1 97.81 96 ILE A C 1
ATOM 818 O O . ILE A 1 96 ? -5.164 -7.996 3.277 1 97.81 96 ILE A O 1
ATOM 822 N N . PHE A 1 97 ? -4.348 -6.133 4.16 1 96.56 97 PHE A N 1
ATOM 823 C CA . PHE A 1 97 ? -3.422 -5.906 3.057 1 96.56 97 PHE A CA 1
ATOM 824 C C . PHE A 1 97 ? -2.473 -7.09 2.896 1 96.56 97 PHE A C 1
ATOM 826 O O . PHE A 1 97 ? -2.215 -7.535 1.777 1 96.56 97 PHE A O 1
ATOM 833 N N . GLN A 1 98 ? -1.974 -7.594 3.961 1 94.12 98 GLN A N 1
ATOM 834 C CA . GLN A 1 98 ? -1.069 -8.742 3.92 1 94.12 98 GLN A CA 1
ATOM 835 C C . GLN A 1 98 ? -1.76 -9.969 3.328 1 94.12 98 GLN A C 1
ATOM 837 O O . GLN A 1 98 ? -1.193 -10.648 2.473 1 94.12 98 GLN A O 1
ATOM 842 N N . ALA A 1 99 ? -2.9 -10.227 3.775 1 96.38 99 ALA A N 1
ATOM 843 C CA . ALA A 1 99 ? -3.646 -11.375 3.273 1 96.38 99 ALA A CA 1
ATOM 844 C C . ALA A 1 99 ? -3.941 -11.227 1.783 1 96.38 99 ALA A C 1
ATOM 846 O O . ALA A 1 99 ? -3.807 -12.188 1.021 1 96.38 99 ALA A O 1
ATOM 847 N N . ILE A 1 100 ? -4.305 -10.031 1.407 1 97.88 100 ILE A N 1
ATOM 848 C CA . ILE A 1 100 ? -4.57 -9.781 -0.005 1 97.88 100 ILE A CA 1
ATOM 849 C C . ILE A 1 100 ? -3.295 -10.008 -0.816 1 97.88 100 ILE A C 1
ATOM 851 O O . ILE A 1 100 ? -3.346 -10.547 -1.925 1 97.88 100 ILE A O 1
ATOM 855 N N . GLY A 1 101 ? -2.191 -9.578 -0.262 1 95.81 101 GLY A N 1
ATOM 856 C CA . GLY A 1 101 ? -0.921 -9.828 -0.923 1 95.81 101 GLY A CA 1
ATOM 857 C C . GLY A 1 101 ? -0.671 -11.297 -1.204 1 95.81 101 GLY A C 1
ATOM 858 O O . GLY A 1 101 ? -0.206 -11.656 -2.287 1 95.81 101 GLY A O 1
ATOM 859 N N . ASP A 1 102 ? -0.983 -12.125 -0.281 1 96 102 ASP A N 1
ATOM 860 C CA . ASP A 1 102 ? -0.822 -13.57 -0.457 1 96 102 ASP A CA 1
ATOM 861 C C . ASP A 1 102 ? -1.747 -14.094 -1.552 1 96 102 ASP A C 1
ATOM 863 O O . ASP A 1 102 ? -1.345 -14.938 -2.361 1 96 102 ASP A O 1
ATOM 867 N N . ILE A 1 103 ? -2.939 -13.617 -1.534 1 97.75 103 ILE A N 1
ATOM 868 C CA . ILE A 1 103 ? -3.91 -14.031 -2.543 1 97.75 103 ILE A CA 1
ATOM 869 C C . ILE A 1 103 ? -3.434 -13.594 -3.926 1 97.75 103 ILE A C 1
ATOM 871 O O . ILE A 1 103 ? -3.512 -14.367 -4.887 1 97.75 103 ILE A O 1
ATOM 875 N N . GLU A 1 104 ? -2.943 -12.414 -3.977 1 97.44 104 GLU A N 1
ATOM 876 C CA . GLU A 1 104 ? -2.404 -11.875 -5.223 1 97.44 104 GLU A CA 1
ATOM 877 C C . GLU A 1 104 ? -1.259 -12.734 -5.746 1 97.44 104 GLU A C 1
ATOM 879 O O . GLU A 1 104 ? -1.233 -13.086 -6.926 1 97.44 104 GLU A O 1
ATOM 884 N N . THR A 1 105 ? -0.366 -13.078 -4.902 1 96.31 105 THR A N 1
ATOM 885 C CA . THR A 1 105 ? 0.781 -13.891 -5.301 1 96.31 105 THR A CA 1
ATOM 886 C C . THR A 1 105 ? 0.334 -15.266 -5.773 1 96.31 105 THR A C 1
ATOM 888 O O . THR A 1 105 ? 0.848 -15.789 -6.766 1 96.31 105 THR A O 1
ATOM 891 N N . ALA A 1 106 ? -0.608 -15.812 -5.078 1 97.19 106 ALA A N 1
ATOM 892 C CA . ALA A 1 106 ? -1.129 -17.125 -5.473 1 97.19 106 ALA A CA 1
ATOM 893 C C . ALA A 1 106 ? -1.778 -17.062 -6.852 1 97.19 106 ALA A C 1
ATOM 895 O O . ALA A 1 106 ? -1.573 -17.953 -7.68 1 97.19 106 ALA A O 1
ATOM 896 N N . LEU A 1 107 ? -2.529 -16.016 -7.047 1 98 107 LEU A N 1
ATOM 897 C CA . LEU A 1 107 ? -3.154 -15.828 -8.352 1 98 107 LEU A CA 1
ATOM 898 C C . LEU A 1 107 ? -2.102 -15.711 -9.445 1 98 107 LEU A C 1
ATOM 900 O O . LEU A 1 107 ? -2.209 -16.344 -10.492 1 98 107 LEU A O 1
ATOM 904 N N . ASN A 1 108 ? -1.106 -14.906 -9.195 1 97.56 108 ASN A N 1
ATOM 905 C CA . ASN A 1 108 ? -0.02 -14.719 -10.148 1 97.56 108 ASN A CA 1
ATOM 906 C C . ASN A 1 108 ? 0.679 -16.031 -10.469 1 97.56 108 ASN A C 1
ATOM 908 O O . ASN A 1 108 ? 0.943 -16.344 -11.633 1 97.56 108 ASN A O 1
ATOM 912 N N . ASN A 1 109 ? 0.936 -16.781 -9.492 1 96.12 109 ASN A N 1
ATOM 913 C CA . ASN A 1 109 ? 1.618 -18.062 -9.672 1 96.12 109 ASN A CA 1
ATOM 914 C C . ASN A 1 109 ? 0.771 -19.031 -10.484 1 96.12 109 ASN A C 1
ATOM 916 O O . ASN A 1 109 ? 1.294 -19.766 -11.336 1 96.12 109 ASN A O 1
ATOM 920 N N . GLU A 1 110 ? -0.49 -19.031 -10.18 1 96.56 110 GLU A N 1
ATOM 921 C CA . GLU A 1 110 ? -1.379 -19.922 -10.93 1 96.56 110 GLU A CA 1
ATOM 922 C C . GLU A 1 110 ? -1.469 -19.5 -12.391 1 96.56 110 GLU A C 1
ATOM 924 O O . GLU A 1 110 ? -1.462 -20.359 -13.289 1 96.56 110 GLU A O 1
ATOM 929 N N . ILE A 1 111 ? -1.566 -18.25 -12.641 1 97.44 111 ILE A N 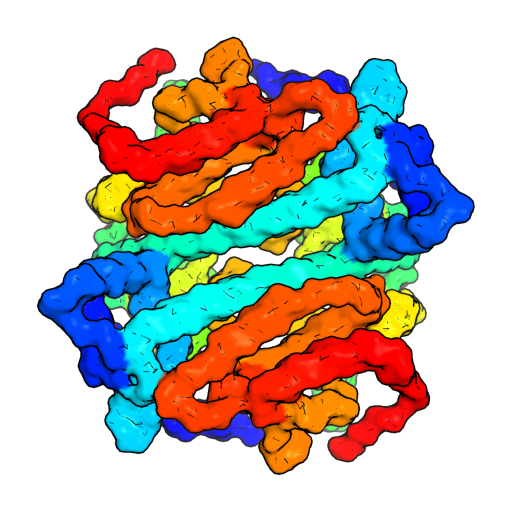1
ATOM 930 C CA . ILE A 1 111 ? -1.568 -17.734 -14.008 1 97.44 111 ILE A CA 1
ATOM 931 C C . ILE A 1 111 ? -0.285 -18.156 -14.719 1 97.44 111 ILE A C 1
ATOM 933 O O . ILE A 1 111 ? -0.329 -18.672 -15.836 1 97.44 111 ILE A O 1
ATOM 937 N N . SER A 1 112 ? 0.796 -17.938 -14.062 1 97.06 112 SER A N 1
ATOM 938 C CA . SER A 1 112 ? 2.094 -18.328 -14.609 1 97.06 112 SER A CA 1
ATOM 939 C C . SER A 1 112 ? 2.156 -19.812 -14.891 1 97.06 112 SER A C 1
ATOM 941 O O . SER A 1 112 ? 2.666 -20.234 -15.93 1 97.06 112 SER A O 1
ATOM 943 N N . TYR A 1 113 ? 1.644 -20.562 -13.984 1 95.69 113 TYR A N 1
ATOM 944 C CA . TYR A 1 113 ? 1.674 -22.016 -14.109 1 95.69 113 TYR A CA 1
ATOM 945 C C . TYR A 1 113 ? 0.863 -22.469 -15.312 1 95.69 113 TYR A C 1
ATOM 947 O O . TYR A 1 113 ? 1.318 -23.312 -16.078 1 95.69 113 TYR A O 1
ATOM 955 N N . ILE A 1 114 ? -0.264 -21.938 -15.523 1 95.81 114 ILE A N 1
ATOM 956 C CA . ILE A 1 114 ? -1.169 -22.312 -16.609 1 95.81 114 ILE A CA 1
ATOM 957 C C . ILE A 1 114 ? -0.589 -21.875 -17.953 1 95.81 114 ILE A C 1
ATOM 959 O O . ILE A 1 114 ? -0.49 -22.672 -18.875 1 95.81 114 ILE A O 1
ATOM 963 N N . LEU A 1 115 ? -0.191 -20.672 -18.031 1 96.69 115 LEU A N 1
ATOM 964 C CA . LEU A 1 115 ? 0.258 -20.109 -19.312 1 96.69 115 LEU A CA 1
ATOM 965 C C . LEU A 1 115 ? 1.654 -20.609 -19.656 1 96.69 115 LEU A C 1
ATOM 967 O O . LEU A 1 115 ? 2.059 -20.562 -20.828 1 96.69 115 LEU A O 1
ATOM 971 N N . GLY A 1 116 ? 2.395 -21.047 -18.656 1 96.38 116 GLY A N 1
ATOM 972 C CA . GLY A 1 116 ? 3.768 -21.469 -18.891 1 96.38 116 GLY A CA 1
ATOM 973 C C . GLY A 1 116 ? 3.891 -22.938 -19.234 1 96.38 116 GLY A C 1
ATOM 974 O O . GLY A 1 116 ? 4.973 -23.406 -19.594 1 96.38 116 GLY A O 1
ATOM 975 N N . LYS A 1 117 ? 2.869 -23.719 -19.234 1 93.19 117 LYS A N 1
ATOM 976 C CA . LYS A 1 117 ? 2.896 -25.156 -19.375 1 93.19 117 LYS A CA 1
ATOM 977 C C . LYS A 1 117 ? 3.477 -25.562 -20.734 1 93.19 117 LYS A C 1
ATOM 979 O O . LYS A 1 117 ? 4.266 -26.516 -20.828 1 93.19 117 LYS A O 1
ATOM 984 N N . THR A 1 118 ? 3.117 -24.859 -21.781 1 92 118 THR A N 1
ATOM 985 C CA . THR A 1 118 ? 3.512 -25.25 -23.125 1 92 118 THR A CA 1
ATOM 986 C C . THR A 1 118 ? 4.688 -24.406 -23.625 1 92 118 THR A C 1
ATOM 988 O O . THR A 1 118 ? 5.59 -24.922 -24.281 1 92 118 THR A O 1
ATOM 991 N N . ASP A 1 119 ? 4.656 -23.125 -23.266 1 95.31 119 ASP A N 1
ATOM 992 C CA . ASP A 1 119 ? 5.645 -22.156 -23.734 1 95.31 119 ASP A CA 1
ATOM 993 C C . ASP A 1 119 ? 5.793 -21.016 -22.734 1 95.31 119 ASP A C 1
ATOM 995 O O . ASP A 1 119 ? 4.809 -20.359 -22.375 1 95.31 119 ASP A O 1
ATOM 999 N N . PRO A 1 120 ? 7.055 -20.828 -22.328 1 96.19 120 PRO A N 1
ATOM 1000 C CA . PRO A 1 120 ? 7.277 -19.734 -21.359 1 96.19 120 PRO A CA 1
ATOM 1001 C C . PRO A 1 120 ? 6.828 -18.375 -21.891 1 96.19 120 PRO A C 1
ATOM 1003 O O . PRO A 1 120 ? 6.652 -17.438 -21.125 1 96.19 120 PRO A O 1
ATOM 1006 N N . TYR A 1 121 ? 6.609 -18.219 -23.234 1 96.75 121 TYR A N 1
ATOM 1007 C CA . TYR A 1 121 ? 6.277 -16.938 -23.859 1 96.75 121 TYR A CA 1
ATOM 1008 C C . TYR A 1 121 ? 4.871 -16.969 -24.438 1 96.75 121 TYR A C 1
ATOM 1010 O O . TYR A 1 121 ? 4.473 -16.047 -25.172 1 96.75 121 TYR A O 1
ATOM 1018 N N . LEU A 1 122 ? 4.125 -17.984 -24.094 1 97.12 122 LEU A N 1
ATOM 1019 C CA . LEU A 1 122 ? 2.773 -18.125 -24.625 1 97.12 122 LEU A CA 1
ATOM 1020 C C . LEU A 1 122 ? 1.942 -16.875 -24.328 1 97.12 122 LEU A C 1
ATOM 1022 O O . LEU A 1 122 ? 1.094 -16.484 -25.141 1 97.12 122 LEU A O 1
ATOM 1026 N N . TYR A 1 123 ? 2.178 -16.25 -23.156 1 97.88 123 TYR A N 1
ATOM 1027 C CA . TYR A 1 123 ? 1.37 -15.133 -22.688 1 97.88 123 TYR A CA 1
ATOM 1028 C C . TYR A 1 123 ? 1.449 -13.961 -23.656 1 97.88 123 TYR A C 1
ATOM 1030 O O . TYR A 1 123 ? 0.632 -13.039 -23.594 1 97.88 123 TYR A O 1
ATOM 1038 N N . LEU A 1 124 ? 2.414 -13.945 -24.578 1 97.69 124 LEU A N 1
ATOM 1039 C CA . LEU A 1 124 ? 2.58 -12.867 -25.562 1 97.69 124 LEU A CA 1
ATOM 1040 C C . LEU A 1 124 ? 1.588 -13.016 -26.703 1 97.69 124 LEU A C 1
ATOM 1042 O O . LEU A 1 124 ? 1.347 -12.062 -27.453 1 97.69 124 LEU A O 1
ATOM 1046 N N . ASP A 1 125 ? 1.1 -14.203 -26.906 1 97 125 ASP A N 1
ATOM 1047 C CA . ASP A 1 125 ? 0.149 -14.484 -27.984 1 97 125 ASP A CA 1
ATOM 1048 C C . ASP A 1 125 ? -1.271 -14.617 -27.438 1 97 125 ASP A C 1
ATOM 1050 O O . ASP A 1 125 ? -1.766 -15.727 -27.234 1 97 125 ASP A O 1
ATOM 1054 N N . PHE A 1 126 ? -1.931 -13.531 -27.344 1 97.62 126 PHE A N 1
ATOM 1055 C CA . PHE A 1 126 ? -3.219 -13.453 -26.656 1 97.62 126 PHE A CA 1
ATOM 1056 C C . PHE A 1 126 ? -4.258 -14.312 -27.375 1 97.62 126 PHE A C 1
ATOM 1058 O O . PHE A 1 126 ? -5.172 -14.844 -26.734 1 97.62 126 PHE A O 1
ATOM 1065 N N . GLU A 1 127 ? -4.105 -14.539 -28.594 1 95.81 127 GLU A N 1
ATOM 1066 C CA . GLU A 1 127 ? -5.066 -15.32 -29.375 1 95.81 127 GLU A CA 1
ATOM 1067 C C . GLU A 1 127 ? -5.086 -16.781 -28.938 1 95.81 127 GLU A C 1
ATOM 1069 O O . GLU A 1 127 ? -6.086 -17.484 -29.125 1 95.81 127 GLU A O 1
ATOM 1074 N N . LYS A 1 128 ? -4.047 -17.219 -28.344 1 95.62 128 LYS A N 1
ATOM 1075 C CA . LYS A 1 128 ? -3.906 -18.641 -28.016 1 95.62 128 LYS A CA 1
ATOM 1076 C C . LYS A 1 128 ? -4.473 -18.938 -26.625 1 95.62 128 LYS A C 1
ATOM 1078 O O . LYS A 1 128 ? -4.871 -20.078 -26.359 1 95.62 128 LYS A O 1
ATOM 1083 N N . TRP A 1 129 ? -4.543 -17.984 -25.75 1 96.88 129 TRP A N 1
ATOM 1084 C CA . TRP A 1 129 ? -4.902 -18.328 -24.391 1 96.88 129 TRP A CA 1
ATOM 1085 C C . TRP A 1 129 ? -6.066 -17.453 -23.906 1 96.88 129 TRP A C 1
ATOM 1087 O O . TRP A 1 129 ? -6.652 -17.734 -22.844 1 96.88 129 TRP A O 1
ATOM 1097 N N . CYS A 1 130 ? -6.434 -16.438 -24.594 1 97.12 130 CYS A N 1
ATOM 1098 C CA . CYS A 1 130 ? -7.582 -15.602 -24.25 1 97.12 130 CYS A CA 1
ATOM 1099 C C . CYS A 1 130 ? -8.844 -16.109 -24.953 1 97.12 130 CYS A C 1
ATOM 1101 O O . CYS A 1 130 ? -8.773 -16.719 -26.016 1 97.12 130 CYS A O 1
ATOM 1103 N N . GLN A 1 131 ? -9.969 -15.828 -24.297 1 95.56 131 GLN A N 1
ATOM 1104 C CA . GLN A 1 131 ? -11.234 -16 -25 1 95.56 131 GLN A CA 1
ATOM 1105 C C . GLN A 1 131 ? -11.273 -15.148 -26.266 1 95.56 131 GLN A C 1
ATOM 1107 O O . GLN A 1 131 ? -11.18 -13.922 -26.188 1 95.56 131 GLN A O 1
ATOM 1112 N N . ASN A 1 132 ? -11.391 -15.781 -27.422 1 92.5 132 ASN A N 1
ATOM 1113 C CA . ASN A 1 132 ? -11.266 -15.023 -28.656 1 92.5 132 ASN A CA 1
ATOM 1114 C C . ASN A 1 132 ? -12.562 -15.023 -29.453 1 92.5 132 ASN A C 1
ATOM 1116 O O . ASN A 1 132 ? -12.594 -14.594 -30.609 1 92.5 132 ASN A O 1
ATOM 1120 N N . SER A 1 133 ? -13.609 -15.531 -28.906 1 93.56 133 SER A N 1
ATOM 1121 C CA . SER A 1 133 ? -14.922 -15.508 -29.547 1 93.56 133 SER A CA 1
ATOM 1122 C C . SER A 1 133 ? -16.047 -15.484 -28.516 1 93.56 133 SER A C 1
ATOM 1124 O O . SER A 1 133 ? -15.805 -15.68 -27.328 1 93.56 133 SER A O 1
ATOM 1126 N N . GLY A 1 134 ? -17.188 -15.125 -28.984 1 94.12 134 GLY A N 1
ATOM 1127 C CA . GLY A 1 134 ? -18.344 -15.094 -28.109 1 94.12 134 GLY A CA 1
ATOM 1128 C C . GLY A 1 134 ? -18.438 -13.828 -27.281 1 94.12 134 GLY A C 1
ATOM 1129 O O . GLY A 1 134 ? -18.109 -12.742 -27.766 1 94.12 134 GLY A O 1
ATOM 1130 N N . ARG A 1 135 ? -19.031 -14.039 -26.078 1 94.81 135 ARG A N 1
ATOM 1131 C CA . ARG A 1 135 ? -19.234 -12.898 -25.188 1 94.81 135 ARG A CA 1
ATOM 1132 C C . ARG A 1 135 ? -18.531 -13.125 -23.844 1 94.81 135 ARG A C 1
ATOM 1134 O O . ARG A 1 135 ? -18.516 -14.242 -23.328 1 94.81 135 ARG A O 1
ATOM 1141 N N . ASN A 1 136 ? -17.984 -12.133 -23.359 1 95.75 136 ASN A N 1
ATOM 1142 C CA . ASN A 1 136 ? -17.312 -12.18 -22.062 1 95.75 136 ASN A CA 1
ATOM 1143 C C . ASN A 1 136 ? -17.891 -11.172 -21.078 1 95.75 136 ASN A C 1
ATOM 1145 O O . ASN A 1 136 ? -17.672 -9.969 -21.203 1 95.75 136 ASN A O 1
ATOM 1149 N N . LYS A 1 137 ? -18.609 -11.578 -20.109 1 93.62 137 LYS A N 1
ATOM 1150 C CA . LYS A 1 137 ? -19.312 -10.727 -19.156 1 93.62 137 LYS A CA 1
ATOM 1151 C C . LYS A 1 137 ? -18.359 -10.148 -18.109 1 93.62 137 LYS A C 1
ATOM 1153 O O . LYS A 1 137 ? -18.719 -9.203 -17.391 1 93.62 137 LYS A O 1
ATOM 1158 N N . TYR A 1 138 ? -17.188 -10.703 -17.984 1 94.44 138 TYR A N 1
ATOM 1159 C CA . TYR A 1 138 ? -16.25 -10.25 -16.953 1 94.44 138 TYR A CA 1
ATOM 1160 C C . TYR A 1 138 ? -15.492 -9.016 -17.422 1 94.44 138 TYR A C 1
ATOM 1162 O O . TYR A 1 138 ? -14.914 -8.289 -16.609 1 94.44 138 TYR A O 1
ATOM 1170 N N . LEU A 1 139 ? -15.438 -8.844 -18.703 1 94.69 139 LEU A N 1
ATOM 1171 C CA . LEU A 1 139 ? -14.773 -7.668 -19.25 1 94.69 139 LEU A CA 1
ATOM 1172 C C . LEU A 1 139 ? -15.734 -6.492 -19.344 1 94.69 139 LEU A C 1
ATOM 1174 O O . LEU A 1 139 ? -15.312 -5.355 -19.562 1 94.69 139 LEU A O 1
ATOM 1178 N N . GLY A 1 140 ? -17 -6.82 -19.266 1 92 140 GLY A N 1
ATOM 1179 C CA . GLY A 1 140 ? -18.031 -5.793 -19.359 1 92 140 GLY A CA 1
ATOM 1180 C C . GLY A 1 140 ? -19.375 -6.324 -19.797 1 92 140 GLY A C 1
ATOM 1181 O O . GLY A 1 140 ? -19.484 -7.484 -20.219 1 92 140 GLY A O 1
ATOM 1182 N N . THR A 1 141 ? -20.344 -5.438 -19.625 1 92.06 141 THR A N 1
ATOM 1183 C CA . THR A 1 141 ? -21.688 -5.82 -20.047 1 92.06 141 THR A CA 1
ATOM 1184 C C . THR A 1 141 ? -22.312 -4.742 -20.938 1 92.06 141 THR A C 1
ATOM 1186 O O . THR A 1 141 ? -21.906 -3.58 -20.875 1 92.06 141 THR A O 1
ATOM 1189 N N . VAL A 1 142 ? -23.094 -5.164 -21.828 1 91.69 142 VAL A N 1
ATOM 1190 C CA . VAL A 1 142 ? -23.859 -4.262 -22.703 1 91.69 142 VAL A CA 1
ATOM 1191 C C . VAL A 1 142 ? -25.344 -4.602 -22.625 1 91.69 142 VAL A C 1
ATOM 1193 O O . VAL A 1 142 ? -25.703 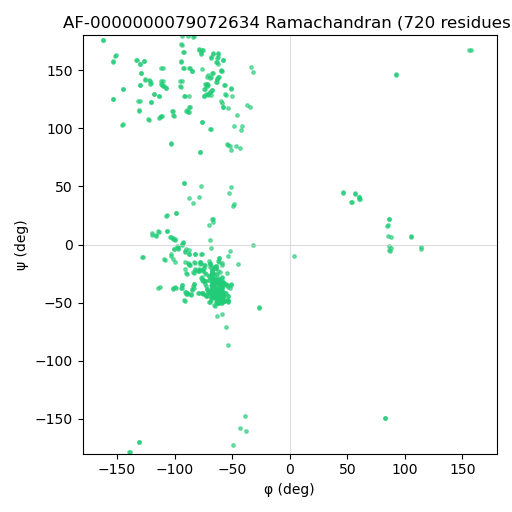-5.762 -22.422 1 91.69 142 VAL A O 1
ATOM 1196 N N . LYS A 1 143 ? -26.094 -3.561 -22.656 1 91 143 LYS A N 1
ATOM 1197 C CA . LYS A 1 143 ? -27.547 -3.752 -22.719 1 91 143 LYS A CA 1
ATOM 1198 C C . LYS A 1 143 ? -28.031 -3.814 -24.156 1 91 143 LYS A C 1
ATOM 1200 O O . LYS A 1 143 ? -27.812 -2.883 -24.938 1 91 143 LYS A O 1
ATOM 1205 N N . ARG A 1 144 ? -28.547 -4.945 -24.594 1 86.94 144 ARG A N 1
ATOM 1206 C CA . ARG A 1 144 ? -29.094 -5.113 -25.938 1 86.94 144 ARG A CA 1
ATOM 1207 C C . ARG A 1 144 ? -30.484 -5.742 -25.875 1 86.94 144 ARG A C 1
ATOM 1209 O O . ARG A 1 144 ? -30.641 -6.852 -25.375 1 86.94 144 ARG A O 1
ATOM 1216 N N . ARG A 1 145 ? -31.422 -5.066 -26.438 1 89.62 145 ARG A N 1
ATOM 1217 C CA . ARG A 1 145 ? -32.812 -5.531 -26.516 1 89.62 145 ARG A CA 1
ATOM 1218 C C . ARG A 1 145 ? -33.344 -5.906 -25.141 1 89.62 145 ARG A C 1
ATOM 1220 O O . ARG A 1 145 ? -33.906 -6.992 -24.953 1 89.62 145 ARG A O 1
ATOM 1227 N N . GLY A 1 146 ? -32.938 -5.133 -24.078 1 86.56 146 GLY A N 1
ATOM 1228 C CA . GLY A 1 146 ? -33.469 -5.289 -22.734 1 86.56 146 GLY A CA 1
ATOM 1229 C C . GLY A 1 146 ? -32.75 -6.328 -21.922 1 86.56 146 GLY A C 1
ATOM 1230 O O . GLY A 1 146 ? -33.125 -6.617 -20.781 1 86.56 146 GLY A O 1
ATOM 1231 N N . ARG A 1 147 ? -31.75 -6.961 -22.578 1 91.25 147 ARG A N 1
ATOM 1232 C CA . ARG A 1 147 ? -30.969 -7.969 -21.859 1 91.25 147 ARG A CA 1
ATOM 1233 C C . ARG A 1 147 ? -29.547 -7.496 -21.625 1 91.25 147 ARG A C 1
ATOM 1235 O O . ARG A 1 147 ? -28.953 -6.844 -22.484 1 91.25 147 ARG A O 1
ATOM 1242 N N . ILE A 1 148 ? -29.047 -7.812 -20.453 1 91.81 148 ILE A N 1
ATOM 1243 C CA . ILE A 1 148 ? -27.656 -7.527 -20.141 1 91.81 148 ILE A CA 1
ATOM 1244 C C . ILE A 1 148 ? -26.781 -8.688 -20.609 1 91.81 148 ILE A C 1
ATOM 1246 O O . ILE A 1 148 ? -27.016 -9.836 -20.234 1 91.81 148 ILE A O 1
ATOM 1250 N N . MET A 1 149 ? -25.875 -8.375 -21.531 1 92.69 149 MET A N 1
ATOM 1251 C CA . MET A 1 149 ? -24.984 -9.391 -22.062 1 92.69 149 MET A CA 1
ATOM 1252 C C . MET A 1 149 ? -23.516 -8.969 -21.938 1 92.69 149 MET A C 1
ATOM 1254 O O . MET A 1 149 ? -23.234 -7.773 -21.828 1 92.69 149 MET A O 1
ATOM 1258 N N . GLY A 1 150 ? -22.672 -9.992 -21.969 1 93.62 150 GLY A N 1
ATOM 1259 C CA . GLY A 1 150 ? -21.25 -9.68 -21.969 1 93.62 150 GLY A CA 1
ATOM 1260 C C . GLY A 1 150 ? -20.781 -8.984 -23.234 1 93.62 150 GLY A C 1
ATOM 1261 O O . GLY A 1 150 ? -21.484 -9.023 -24.266 1 93.62 150 GLY A O 1
ATOM 1262 N N . VAL A 1 151 ? -19.688 -8.438 -23.188 1 94.69 151 VAL A N 1
ATOM 1263 C CA . VAL A 1 151 ? -19.141 -7.766 -24.359 1 94.69 151 VAL A CA 1
ATOM 1264 C C . VAL A 1 151 ? -18.719 -8.797 -25.391 1 94.69 151 VAL A C 1
ATOM 1266 O O . VAL A 1 151 ? -18.219 -9.875 -25.047 1 94.69 151 VAL A O 1
ATOM 1269 N N . LYS A 1 152 ? -18.906 -8.445 -26.625 1 94.44 152 LYS A N 1
ATOM 1270 C CA . LYS A 1 152 ? -18.5 -9.32 -27.734 1 94.44 152 LYS A CA 1
ATOM 1271 C C . LYS A 1 152 ? -16.984 -9.359 -27.875 1 94.44 152 LYS A C 1
ATOM 1273 O O . LYS A 1 152 ? -16.312 -8.32 -27.781 1 94.44 152 LYS A O 1
ATOM 1278 N N . ILE A 1 153 ? -16.516 -10.531 -28.109 1 95.94 153 ILE A N 1
ATOM 1279 C CA . ILE A 1 153 ? -15.078 -10.727 -28.281 1 95.94 153 ILE A CA 1
ATOM 1280 C C . ILE A 1 153 ? -14.773 -11.148 -29.719 1 95.94 153 ILE A C 1
ATOM 1282 O O . ILE A 1 153 ? -15.398 -12.07 -30.234 1 95.94 153 ILE A O 1
ATOM 1286 N N . ASP A 1 154 ? -13.852 -10.43 -30.344 1 94.75 154 ASP A N 1
ATOM 1287 C CA . ASP A 1 154 ? -13.344 -10.805 -31.656 1 94.75 154 ASP A CA 1
ATOM 1288 C C . ASP A 1 154 ? -11.836 -10.578 -31.75 1 94.75 154 ASP A C 1
ATOM 1290 O O . ASP A 1 154 ? -11.203 -10.211 -30.766 1 94.75 154 ASP A O 1
ATOM 1294 N N . LYS A 1 155 ? -11.352 -10.867 -32.906 1 93.88 155 LYS A N 1
ATOM 1295 C CA . LYS A 1 155 ? -9.906 -10.828 -33.062 1 93.88 155 LYS A CA 1
ATOM 1296 C C . LYS A 1 155 ? -9.367 -9.414 -32.844 1 93.88 155 LYS A C 1
ATOM 1298 O O . LYS A 1 155 ? -8.242 -9.242 -32.375 1 93.88 155 LYS A O 1
ATOM 1303 N N . TYR A 1 156 ? -10.109 -8.438 -33.125 1 95.06 156 TYR A N 1
ATOM 1304 C CA . TYR A 1 156 ? -9.664 -7.062 -32.969 1 95.06 156 TYR A CA 1
ATOM 1305 C C . TYR A 1 156 ? -9.648 -6.66 -31.5 1 95.06 156 TYR A C 1
ATOM 1307 O O . TYR A 1 156 ? -8.727 -5.977 -31.047 1 95.06 156 TYR A O 1
ATOM 1315 N N . LYS A 1 157 ? -10.656 -7.059 -30.812 1 95.56 157 LYS A N 1
ATOM 1316 C CA . LYS A 1 157 ? -10.703 -6.793 -29.391 1 95.56 157 LYS A CA 1
ATOM 1317 C C . LYS A 1 157 ? -9.508 -7.418 -28.672 1 95.56 157 LYS A C 1
ATOM 1319 O O . LYS A 1 157 ? -8.867 -6.766 -27.844 1 95.56 157 LYS A O 1
ATOM 1324 N N . ILE A 1 158 ? -9.219 -8.586 -29 1 96.5 158 ILE A N 1
ATOM 1325 C CA . ILE A 1 158 ? -8.125 -9.305 -28.359 1 96.5 158 ILE A CA 1
ATOM 1326 C C . ILE A 1 158 ? -6.793 -8.656 -28.719 1 96.5 158 ILE A C 1
ATOM 1328 O O . ILE A 1 158 ? -5.906 -8.523 -27.875 1 96.5 158 ILE A O 1
ATOM 1332 N N . LYS A 1 159 ? -6.676 -8.281 -29.953 1 97.06 159 LYS A N 1
ATOM 1333 C CA . LYS A 1 159 ? -5.449 -7.609 -30.359 1 97.06 159 LYS A CA 1
ATOM 1334 C C . LYS A 1 159 ? -5.273 -6.285 -29.609 1 97.06 159 LYS A C 1
ATOM 1336 O O . LYS A 1 159 ? -4.156 -5.922 -29.234 1 97.06 159 LYS A O 1
ATOM 1341 N N . ASN A 1 160 ? -6.355 -5.629 -29.469 1 97.31 160 ASN A N 1
ATOM 1342 C CA . ASN A 1 160 ? -6.309 -4.387 -28.703 1 97.31 160 ASN A CA 1
ATOM 1343 C C . ASN A 1 160 ? -5.875 -4.637 -27.266 1 97.31 160 ASN A C 1
ATOM 1345 O O . ASN A 1 160 ? -5.066 -3.887 -26.719 1 97.31 160 ASN A O 1
ATOM 1349 N N . GLU A 1 161 ? -6.445 -5.652 -26.641 1 97.44 161 GLU A N 1
ATOM 1350 C CA . GLU A 1 161 ? -6.059 -6.027 -25.281 1 97.44 161 GLU A CA 1
ATOM 1351 C C . GLU A 1 161 ? -4.574 -6.371 -25.219 1 97.44 161 GLU A C 1
ATOM 1353 O O . GLU A 1 161 ? -3.885 -5.961 -24.281 1 97.44 161 GLU A O 1
ATOM 1358 N N . GLU A 1 162 ? -4.141 -7.086 -26.172 1 97.94 162 GLU A N 1
ATOM 1359 C CA . GLU A 1 162 ? -2.736 -7.477 -26.25 1 97.94 162 GLU A CA 1
ATOM 1360 C C . GLU A 1 162 ? -1.826 -6.254 -26.312 1 97.94 162 GLU A C 1
ATOM 1362 O O . GLU A 1 162 ? -0.875 -6.148 -25.531 1 97.94 162 GLU A O 1
ATOM 1367 N N . LEU A 1 163 ? -2.111 -5.336 -27.188 1 98.06 163 LEU A N 1
ATOM 1368 C CA . LEU A 1 163 ? -1.286 -4.152 -27.391 1 98.06 163 LEU A CA 1
ATOM 1369 C C . LEU A 1 163 ? -1.286 -3.27 -26.156 1 98.06 163 LEU A C 1
ATOM 1371 O O . LEU A 1 163 ? -0.241 -2.75 -25.75 1 98.06 163 LEU A O 1
ATOM 1375 N N . ALA A 1 164 ? -2.422 -3.152 -25.594 1 97.75 164 ALA A N 1
ATOM 1376 C CA . ALA A 1 164 ? -2.521 -2.354 -24.375 1 97.75 164 ALA A CA 1
ATOM 1377 C C . ALA A 1 164 ? -1.708 -2.975 -23.25 1 97.75 164 ALA A C 1
ATOM 1379 O O . ALA A 1 164 ? -0.968 -2.275 -22.547 1 97.75 164 ALA A O 1
ATOM 1380 N N . PHE A 1 165 ? -1.829 -4.219 -23.094 1 98 165 PHE A N 1
ATOM 1381 C CA . PHE A 1 165 ? -1.126 -4.926 -22.031 1 98 165 PHE A CA 1
ATOM 1382 C C . PHE A 1 165 ? 0.382 -4.848 -22.234 1 98 165 PHE A C 1
ATOM 1384 O O . PHE A 1 165 ? 1.123 -4.52 -21.297 1 98 165 PHE A O 1
ATOM 1391 N N . LEU A 1 166 ? 0.802 -5.156 -23.406 1 97.81 166 LEU A N 1
ATOM 1392 C CA . LEU A 1 166 ? 2.23 -5.211 -23.688 1 97.81 166 LEU A CA 1
ATOM 1393 C C . LEU A 1 166 ? 2.857 -3.822 -23.625 1 97.81 166 LEU A C 1
ATOM 1395 O O . LEU A 1 166 ? 4.016 -3.68 -23.234 1 97.81 166 LEU A O 1
ATOM 1399 N N . SER A 1 167 ? 2.105 -2.805 -23.984 1 97.81 167 SER A N 1
ATOM 1400 C CA . SER A 1 167 ? 2.584 -1.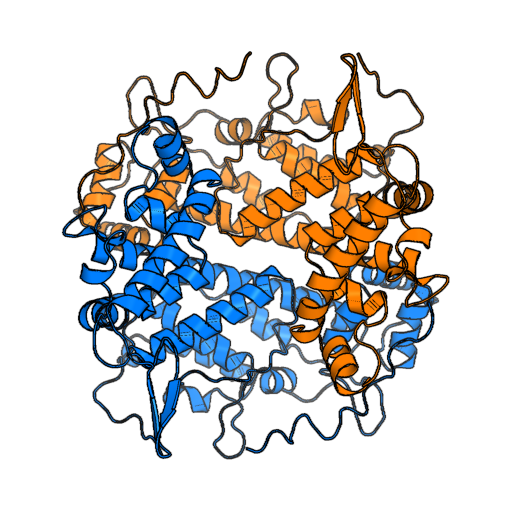43 -23.875 1 97.81 167 SER A CA 1
ATOM 1401 C C . SER A 1 167 ? 2.885 -1.059 -22.422 1 97.81 167 SER A C 1
ATOM 1403 O O . SER A 1 167 ? 3.891 -0.405 -22.141 1 97.81 167 SER A O 1
ATOM 1405 N N . GLN A 1 168 ? 2.096 -1.484 -21.562 1 97.31 168 GLN A N 1
ATOM 1406 C CA . GLN A 1 168 ? 2.314 -1.22 -20.141 1 97.31 168 GLN A CA 1
ATOM 1407 C C . GLN A 1 168 ? 3.418 -2.111 -19.578 1 97.31 168 GLN A C 1
ATOM 1409 O O . GLN A 1 168 ? 4.25 -1.654 -18.797 1 97.31 168 GLN A O 1
ATOM 1414 N N . LEU A 1 169 ? 3.391 -3.328 -19.984 1 97.44 169 LEU A N 1
ATOM 1415 C CA . LEU A 1 169 ? 4.309 -4.324 -19.453 1 97.44 169 LEU A CA 1
ATOM 1416 C C . LEU A 1 169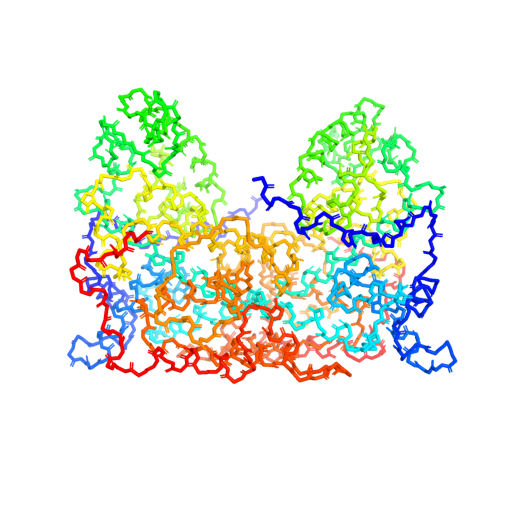 ? 5.758 -3.939 -19.719 1 97.44 169 LEU A C 1
ATOM 1418 O O . LEU A 1 169 ? 6.637 -4.164 -18.891 1 97.44 169 LEU A O 1
ATOM 1422 N N . GLN A 1 170 ? 6.016 -3.4 -20.875 1 96.44 170 GLN A N 1
ATOM 1423 C CA . GLN A 1 170 ? 7.391 -3.053 -21.203 1 96.44 170 GLN A CA 1
ATOM 1424 C C . GLN A 1 170 ? 7.965 -2.061 -20.203 1 96.44 170 GLN A C 1
ATOM 1426 O O . GLN A 1 170 ? 9.141 -2.15 -19.828 1 96.44 170 GLN A O 1
ATOM 1431 N N . HIS A 1 171 ? 7.16 -1.17 -19.766 1 95.69 171 HIS A N 1
ATOM 1432 C CA . HIS A 1 171 ? 7.602 -0.197 -18.766 1 95.69 171 HIS A CA 1
ATOM 1433 C C . HIS A 1 171 ? 7.812 -0.855 -17.406 1 95.69 171 HIS A C 1
ATOM 1435 O O . HIS A 1 171 ? 8.773 -0.539 -16.703 1 95.69 171 HIS A O 1
ATOM 1441 N N . GLN A 1 172 ? 6.945 -1.711 -17.062 1 94.88 172 GLN A N 1
ATOM 1442 C CA . GLN A 1 172 ? 7.027 -2.402 -15.773 1 94.88 172 GLN A CA 1
ATOM 1443 C C . GLN A 1 172 ? 8.281 -3.271 -15.695 1 94.88 172 GLN A C 1
ATOM 1445 O O . GLN A 1 172 ? 8.938 -3.336 -14.656 1 94.88 172 GLN A O 1
ATOM 1450 N N . VAL A 1 173 ? 8.586 -3.918 -16.797 1 95.06 173 VAL A N 1
ATOM 1451 C CA . VAL A 1 173 ? 9.773 -4.762 -16.875 1 95.06 173 VAL A CA 1
ATOM 1452 C C . VAL A 1 173 ? 11.031 -3.902 -16.719 1 95.06 173 VAL A C 1
ATOM 1454 O O . VAL A 1 173 ? 11.93 -4.23 -15.945 1 95.06 173 VAL A O 1
ATOM 1457 N N . LYS A 1 174 ? 11.047 -2.816 -17.391 1 92.88 174 LYS A N 1
ATOM 1458 C CA . LYS A 1 174 ? 12.203 -1.927 -17.375 1 92.88 174 LYS A CA 1
ATOM 1459 C C . LYS A 1 174 ? 12.438 -1.354 -15.977 1 92.88 174 LYS A C 1
ATOM 1461 O O . LYS A 1 174 ? 13.586 -1.189 -15.547 1 92.88 174 LYS A O 1
ATOM 1466 N N . LYS A 1 175 ? 11.406 -1.172 -15.25 1 88.88 175 LYS A N 1
ATOM 1467 C CA . LYS A 1 175 ? 11.5 -0.482 -13.969 1 88.88 175 LYS A CA 1
ATOM 1468 C C . LYS A 1 175 ? 11.484 -1.474 -12.812 1 88.88 175 LYS A C 1
ATOM 1470 O O . LYS A 1 175 ? 11.523 -1.074 -11.641 1 88.88 175 LYS A O 1
ATOM 1475 N N . SER A 1 176 ? 11.484 -2.727 -13.078 1 90.38 176 SER A N 1
ATOM 1476 C CA . SER A 1 176 ? 11.305 -3.74 -12.039 1 90.38 176 SER A CA 1
ATOM 1477 C C . SER A 1 176 ? 12.508 -3.785 -11.102 1 90.38 176 SER A C 1
ATOM 1479 O O . SER A 1 176 ? 13.656 -3.666 -11.539 1 90.38 176 SER A O 1
ATOM 1481 N N . ASN A 1 177 ? 12.203 -4.027 -9.836 1 84.81 177 ASN A N 1
ATOM 1482 C CA . ASN A 1 177 ? 13.258 -4.168 -8.836 1 84.81 177 ASN A CA 1
ATOM 1483 C C . ASN A 1 177 ? 13.555 -5.633 -8.539 1 84.81 177 ASN A C 1
ATOM 1485 O O . ASN A 1 177 ? 14.352 -5.945 -7.652 1 84.81 177 ASN A O 1
ATOM 1489 N N . TYR A 1 178 ? 12.906 -6.527 -9.266 1 90.06 178 TYR A N 1
ATOM 1490 C CA . TYR A 1 178 ? 13.211 -7.945 -9.125 1 90.06 178 TYR A CA 1
ATOM 1491 C C . TYR A 1 178 ? 14.539 -8.289 -9.789 1 90.06 178 TYR A C 1
ATOM 1493 O O . TYR A 1 178 ? 14.734 -8.016 -10.977 1 90.06 178 TYR A O 1
ATOM 1501 N N . ILE A 1 179 ? 15.336 -8.898 -9.062 1 91.19 179 ILE A N 1
ATOM 1502 C CA . ILE A 1 179 ? 16.703 -9.164 -9.484 1 91.19 179 ILE A CA 1
ATOM 1503 C C . ILE A 1 179 ? 16.703 -9.961 -10.781 1 91.19 179 ILE A C 1
ATOM 1505 O O . ILE A 1 179 ? 17.453 -9.656 -11.711 1 91.19 179 ILE A O 1
ATOM 1509 N N . ASP A 1 180 ? 15.867 -10.992 -10.875 1 92.88 180 ASP A N 1
ATOM 1510 C CA . ASP A 1 180 ? 15.852 -11.852 -12.055 1 92.88 180 ASP A CA 1
ATOM 1511 C C . ASP A 1 180 ? 15.289 -11.117 -13.266 1 92.88 180 ASP A C 1
ATOM 1513 O O . ASP A 1 180 ? 15.68 -11.391 -14.406 1 92.88 180 ASP A O 1
ATOM 1517 N N . VAL A 1 181 ? 14.398 -10.195 -13.055 1 93.69 181 VAL A N 1
ATOM 1518 C CA . VAL A 1 181 ? 13.891 -9.367 -14.148 1 93.69 181 VAL A CA 1
ATOM 1519 C C . VAL A 1 181 ? 14.977 -8.391 -14.602 1 93.69 181 VAL A C 1
ATOM 1521 O O . VAL A 1 181 ? 15.164 -8.18 -15.805 1 93.69 181 VAL A O 1
ATOM 1524 N N . GLN A 1 182 ? 15.688 -7.852 -13.648 1 91.38 182 GLN A N 1
ATOM 1525 C CA . GLN A 1 182 ? 16.797 -6.969 -13.969 1 91.38 182 GLN A CA 1
ATOM 1526 C C . GLN A 1 182 ? 17.875 -7.715 -14.758 1 91.38 182 GLN A C 1
ATOM 1528 O O . GLN A 1 182 ? 18.438 -7.172 -15.711 1 91.38 182 GLN A O 1
ATOM 1533 N N . LYS A 1 183 ? 18.172 -8.867 -14.297 1 91.75 183 LYS A N 1
ATOM 1534 C CA . LYS A 1 183 ? 19.125 -9.703 -15.008 1 91.75 183 LYS A CA 1
ATOM 1535 C C . LYS A 1 183 ? 18.688 -9.953 -16.438 1 91.75 183 LYS A C 1
ATOM 1537 O O . LYS A 1 183 ? 19.5 -9.859 -17.375 1 91.75 183 LYS A O 1
ATOM 1542 N N . PHE A 1 184 ? 17.438 -10.328 -16.562 1 92.5 184 PHE A N 1
ATOM 1543 C CA . PHE A 1 184 ? 16.875 -10.516 -17.906 1 92.5 184 PHE A CA 1
ATOM 1544 C C . PHE A 1 184 ? 17.078 -9.266 -18.75 1 92.5 184 PHE A C 1
ATOM 1546 O O . PHE A 1 184 ? 17.547 -9.359 -19.891 1 92.5 184 PHE A O 1
ATOM 1553 N N . GLU A 1 185 ? 16.766 -8.109 -18.281 1 90.5 185 GLU A N 1
ATOM 1554 C CA . GLU A 1 185 ? 16.875 -6.844 -18.984 1 90.5 185 GLU A CA 1
ATOM 1555 C C . GLU A 1 185 ? 18.328 -6.562 -19.391 1 90.5 185 GLU A C 1
ATOM 1557 O O . GLU A 1 185 ? 18.578 -6.062 -20.484 1 90.5 185 GLU A O 1
ATOM 1562 N N . ARG A 1 186 ? 19.219 -6.953 -18.609 1 88.88 186 ARG A N 1
ATOM 1563 C CA . ARG A 1 186 ? 20.641 -6.66 -18.828 1 88.88 186 ARG A CA 1
ATOM 1564 C C . ARG A 1 186 ? 21.266 -7.66 -19.797 1 88.88 186 ARG A C 1
ATOM 1566 O O . ARG A 1 186 ? 22.172 -7.312 -20.562 1 88.88 186 ARG A O 1
ATOM 1573 N N . THR A 1 187 ? 20.797 -8.906 -19.75 1 88 187 THR A N 1
ATOM 1574 C CA . THR A 1 187 ? 21.516 -9.977 -20.453 1 88 187 THR A CA 1
ATOM 1575 C C . THR A 1 187 ? 20.844 -10.266 -21.797 1 88 187 THR A C 1
ATOM 1577 O O . THR A 1 187 ? 21.516 -10.672 -22.75 1 88 187 THR A O 1
ATOM 1580 N N . ASP A 1 188 ? 19.609 -10.195 -21.797 1 85.81 188 ASP A N 1
ATOM 1581 C CA . ASP A 1 188 ? 18.922 -10.484 -23.062 1 85.81 188 ASP A CA 1
ATOM 1582 C C . ASP A 1 188 ? 18.797 -9.219 -23.906 1 85.81 188 ASP A C 1
ATOM 1584 O O . ASP A 1 188 ? 17.969 -8.352 -23.609 1 85.81 188 ASP A O 1
ATOM 1588 N N . ARG A 1 189 ? 19.422 -9.172 -24.984 1 85.88 189 ARG A N 1
ATOM 1589 C CA . ARG A 1 189 ? 19.469 -7.961 -25.797 1 85.88 189 ARG A CA 1
ATOM 1590 C C . ARG A 1 189 ? 18.438 -8.008 -26.922 1 85.88 189 ARG A C 1
ATOM 1592 O O . ARG A 1 189 ? 18.25 -7.035 -27.656 1 85.88 189 ARG A O 1
ATOM 1599 N N . THR A 1 190 ? 17.734 -9.008 -27.031 1 88.38 190 THR A N 1
ATOM 1600 C CA . THR A 1 190 ? 16.828 -9.156 -28.156 1 88.38 190 THR A CA 1
ATOM 1601 C C . THR A 1 190 ? 15.375 -9.148 -27.672 1 88.38 190 THR A C 1
ATOM 1603 O O . THR A 1 190 ? 14.516 -8.516 -28.297 1 88.38 190 THR A O 1
ATOM 1606 N N . ARG A 1 191 ? 15.188 -9.719 -26.609 1 90.94 191 ARG A N 1
ATOM 1607 C CA . ARG A 1 191 ? 13.812 -9.82 -26.125 1 90.94 191 ARG A CA 1
ATOM 1608 C C . ARG A 1 191 ? 13.477 -8.672 -25.188 1 90.94 191 ARG A C 1
ATOM 1610 O O . ARG A 1 191 ? 14.297 -8.289 -24.344 1 90.94 191 ARG A O 1
ATOM 1617 N N . ILE A 1 192 ? 12.289 -8.195 -25.328 1 93.56 192 ILE A N 1
ATOM 1618 C CA . ILE A 1 192 ? 11.781 -7.129 -24.484 1 93.56 192 ILE A CA 1
ATOM 1619 C C . ILE A 1 192 ? 11.031 -7.727 -23.297 1 93.56 192 ILE A C 1
ATOM 1621 O O . ILE A 1 192 ? 11.062 -7.18 -22.188 1 93.56 192 ILE A O 1
ATOM 1625 N N . PHE A 1 193 ? 10.391 -8.797 -23.562 1 96.94 193 PHE A N 1
ATOM 1626 C CA . PHE A 1 193 ? 9.508 -9.383 -22.562 1 96.94 193 PHE A CA 1
ATOM 1627 C C . PHE A 1 193 ? 10.117 -10.664 -21.984 1 96.94 193 PHE A C 1
ATOM 1629 O O . PHE A 1 193 ? 10.602 -11.516 -22.734 1 96.94 193 PHE A O 1
ATOM 1636 N N . PRO A 1 194 ? 10.086 -10.844 -20.625 1 96.62 194 PRO A N 1
ATOM 1637 C CA . PRO A 1 194 ? 10.641 -12.039 -19.984 1 96.62 194 PRO A CA 1
ATOM 1638 C C . PRO A 1 194 ? 9.664 -13.211 -20 1 96.62 194 PRO A C 1
ATOM 1640 O O . PRO A 1 194 ? 8.578 -13.117 -20.562 1 96.62 194 PRO A O 1
ATOM 1643 N N . THR A 1 195 ? 10.117 -14.352 -19.438 1 96.62 195 THR A N 1
ATOM 1644 C CA . THR A 1 195 ? 9.25 -15.516 -19.312 1 96.62 195 THR A CA 1
ATOM 1645 C C . THR A 1 195 ? 8.062 -15.211 -18.406 1 96.62 195 THR A C 1
ATOM 1647 O O . THR A 1 195 ? 8.109 -14.266 -17.609 1 96.62 195 THR A O 1
ATOM 1650 N N . VAL A 1 196 ? 7.023 -16.016 -18.516 1 97.69 196 VAL A N 1
ATOM 1651 C CA . VAL A 1 196 ? 5.773 -15.758 -17.812 1 97.69 196 VAL A CA 1
ATOM 1652 C C . VAL A 1 196 ? 6.02 -15.797 -16.297 1 97.69 196 VAL A C 1
ATOM 1654 O O . VAL A 1 196 ? 5.391 -15.055 -15.547 1 97.69 196 VAL A O 1
ATOM 1657 N N . TRP A 1 197 ? 6.965 -16.641 -15.82 1 96.5 197 TRP A N 1
ATOM 1658 C CA . TRP A 1 197 ? 7.164 -16.766 -14.383 1 96.5 197 TRP A CA 1
ATOM 1659 C C . TRP A 1 197 ? 7.969 -15.594 -13.836 1 96.5 197 TRP A C 1
ATOM 1661 O O . TRP A 1 197 ? 7.992 -15.352 -12.625 1 96.5 197 TRP A O 1
ATOM 1671 N N . LEU A 1 198 ? 8.625 -14.812 -14.703 1 96.25 198 LEU A N 1
ATOM 1672 C CA . LEU A 1 198 ? 9.219 -13.539 -14.305 1 96.25 198 LEU A CA 1
ATOM 1673 C C . LEU A 1 198 ? 8.219 -12.398 -14.461 1 96.25 198 LEU A C 1
ATOM 1675 O O . LEU A 1 198 ? 8.109 -11.539 -13.586 1 96.25 198 LEU A O 1
ATOM 1679 N N . MET A 1 199 ? 7.504 -12.422 -15.523 1 97.25 199 MET A N 1
ATOM 1680 C CA . MET A 1 199 ? 6.586 -11.359 -15.922 1 97.25 199 MET A CA 1
ATOM 1681 C C . MET A 1 199 ? 5.52 -11.141 -14.859 1 97.25 199 MET A C 1
ATOM 1683 O O . MET A 1 199 ? 5.191 -10 -14.523 1 97.25 199 MET A O 1
ATOM 1687 N N . VAL A 1 200 ? 4.969 -12.172 -14.219 1 97.06 200 VAL A N 1
ATOM 1688 C CA . VAL A 1 200 ? 3.832 -12.078 -13.312 1 97.06 200 VAL A CA 1
ATOM 1689 C C . VAL A 1 200 ? 4.234 -11.289 -12.062 1 97.06 200 VAL A C 1
ATOM 1691 O O . VAL A 1 200 ? 3.379 -10.719 -11.383 1 97.06 200 VAL A O 1
ATOM 1694 N N . ASN A 1 201 ? 5.5 -11.273 -11.773 1 94.81 201 ASN A N 1
ATOM 1695 C CA . ASN A 1 201 ? 5.988 -10.57 -10.594 1 94.81 201 ASN A CA 1
ATOM 1696 C C . ASN A 1 201 ? 6.012 -9.055 -10.812 1 94.81 201 ASN A C 1
ATOM 1698 O O . ASN A 1 201 ? 6.215 -8.289 -9.867 1 94.81 201 ASN A O 1
ATOM 1702 N N . THR A 1 202 ? 5.777 -8.60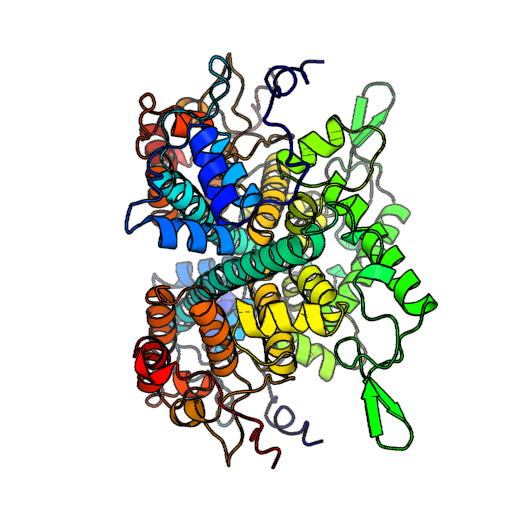2 -12.016 1 95.56 202 THR A N 1
ATOM 1703 C CA . THR A 1 202 ? 5.809 -7.18 -12.336 1 95.56 202 THR A CA 1
ATOM 1704 C C . THR A 1 202 ? 4.395 -6.613 -12.398 1 95.56 202 THR A C 1
ATOM 1706 O O . THR A 1 202 ? 4.211 -5.402 -12.562 1 95.56 202 THR A O 1
ATOM 1709 N N . LEU A 1 203 ? 3.404 -7.457 -12.242 1 96.62 203 LEU A N 1
ATOM 1710 C CA . LEU A 1 203 ? 2.02 -7.055 -12.453 1 96.62 203 LEU A CA 1
ATOM 1711 C C . LEU A 1 203 ? 1.442 -6.41 -11.195 1 96.62 203 LEU A C 1
ATOM 1713 O O . LEU A 1 203 ? 1.847 -6.742 -10.078 1 96.62 203 LEU A O 1
ATOM 1717 N N . SER A 1 204 ? 0.533 -5.488 -11.383 1 95.06 204 SER A N 1
ATOM 1718 C CA . SER A 1 204 ? -0.354 -5.074 -10.297 1 95.06 204 SER A CA 1
ATOM 1719 C C . SER A 1 204 ? -1.462 -6.098 -10.07 1 95.06 204 SER A C 1
ATOM 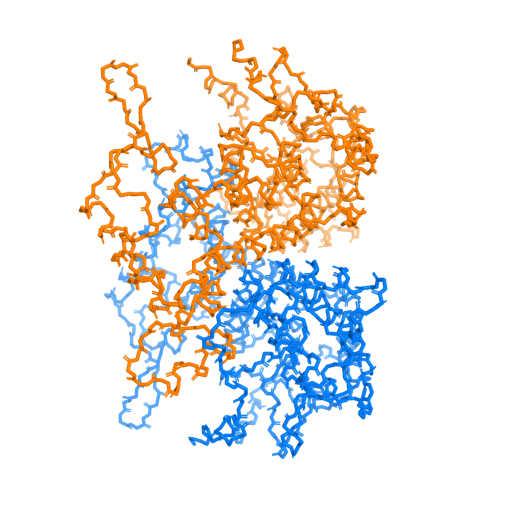1721 O O . SER A 1 204 ? -1.717 -6.945 -10.93 1 95.06 204 SER A O 1
ATOM 1723 N N . PHE A 1 205 ? -2.1 -6.02 -8.977 1 97.62 205 PHE A N 1
ATOM 1724 C CA . PHE A 1 205 ? -3.193 -6.938 -8.672 1 97.62 205 PHE A CA 1
ATOM 1725 C C . PHE A 1 205 ? -4.309 -6.805 -9.703 1 97.62 205 PHE A C 1
ATOM 1727 O O . PHE A 1 205 ? -4.875 -7.805 -10.148 1 97.62 205 PHE A O 1
ATOM 1734 N N . GLY A 1 206 ? -4.594 -5.562 -10.078 1 97.5 206 GLY A N 1
ATOM 1735 C CA . GLY A 1 206 ? -5.605 -5.32 -11.094 1 97.5 206 GLY A CA 1
ATOM 1736 C C . GLY A 1 206 ? -5.277 -5.957 -12.43 1 97.5 206 GLY A C 1
ATOM 1737 O O . GLY A 1 206 ? -6.156 -6.508 -13.094 1 97.5 206 GLY A O 1
ATOM 1738 N N . GLN A 1 207 ? -4.09 -5.887 -12.812 1 97.81 207 GLN A N 1
ATOM 1739 C CA . GLN A 1 207 ? -3.652 -6.504 -14.062 1 97.81 207 GLN A CA 1
ATOM 1740 C C . GLN A 1 207 ? -3.795 -8.023 -14.008 1 97.81 207 GLN A C 1
ATOM 1742 O O . GLN A 1 207 ? -4.207 -8.648 -14.984 1 97.81 207 GLN A O 1
ATOM 1747 N N . SER A 1 208 ? -3.457 -8.625 -12.852 1 98 208 SER A N 1
ATOM 1748 C CA . SER A 1 208 ? -3.598 -10.062 -12.688 1 98 208 SER A CA 1
ATOM 1749 C C . SER A 1 208 ? -5.055 -10.5 -12.82 1 98 208 SER A C 1
ATOM 1751 O O . SER A 1 208 ? -5.355 -11.484 -13.492 1 98 208 SER A O 1
ATOM 1753 N N . ILE A 1 209 ? -5.883 -9.766 -12.164 1 98.25 209 ILE A N 1
ATOM 1754 C CA . ILE A 1 209 ? -7.309 -10.062 -12.227 1 98.25 209 ILE A CA 1
ATOM 1755 C C . ILE A 1 209 ? -7.797 -9.938 -13.672 1 98.25 209 ILE A C 1
ATOM 1757 O O . ILE A 1 209 ? -8.562 -10.781 -14.148 1 98.25 209 ILE A O 1
ATOM 1761 N N . TYR A 1 210 ? -7.309 -8.953 -14.359 1 98 210 TYR A N 1
ATOM 1762 C CA . TYR A 1 210 ? -7.711 -8.719 -15.742 1 98 210 TYR A CA 1
ATOM 1763 C C . TYR A 1 210 ? -7.258 -9.859 -16.641 1 98 210 TYR A C 1
ATOM 1765 O O . TYR A 1 210 ? -8 -10.289 -17.531 1 98 210 TYR A O 1
ATOM 1773 N N . LEU A 1 211 ? -6.082 -10.344 -16.438 1 98 211 LEU A N 1
ATOM 1774 C CA . LEU A 1 211 ? -5.613 -11.5 -17.188 1 98 211 LEU A CA 1
ATOM 1775 C C . LEU A 1 211 ? -6.523 -12.695 -16.969 1 98 211 LEU A C 1
ATOM 1777 O O . LEU A 1 211 ? -6.859 -13.414 -17.922 1 98 211 LEU A O 1
ATOM 1781 N N . ALA A 1 212 ? -6.91 -12.914 -15.766 1 97.75 212 ALA A N 1
ATOM 1782 C CA . ALA A 1 212 ? -7.836 -14.008 -15.469 1 97.75 212 ALA A CA 1
ATOM 1783 C C . ALA A 1 212 ? -9.148 -13.836 -16.234 1 97.75 212 ALA A C 1
ATOM 1785 O O . ALA A 1 212 ? -9.703 -14.812 -16.75 1 97.75 212 ALA A O 1
ATOM 1786 N N . LYS A 1 213 ? -9.609 -12.625 -16.312 1 97.5 213 LYS A N 1
ATOM 1787 C CA . LYS A 1 213 ? -10.852 -12.336 -17.016 1 97.5 213 LYS A CA 1
ATOM 1788 C C . LYS A 1 213 ? -10.711 -12.625 -18.516 1 97.5 213 LYS A C 1
ATOM 1790 O O . LYS A 1 213 ? -11.68 -13.016 -19.172 1 97.5 213 LYS A O 1
ATOM 1795 N N . LEU A 1 214 ? -9.562 -12.43 -19.047 1 97.69 214 LEU A N 1
ATOM 1796 C CA . LEU A 1 214 ? -9.305 -12.57 -20.484 1 97.69 214 LEU A CA 1
ATOM 1797 C C . LEU A 1 214 ? -9.164 -14.039 -20.875 1 97.69 214 LEU A C 1
ATOM 1799 O O . LEU A 1 214 ? -9.344 -14.391 -22.031 1 97.69 214 LEU A O 1
ATOM 1803 N N . MET A 1 215 ? -8.867 -14.906 -19.969 1 97.06 215 MET A N 1
ATOM 1804 C CA . MET A 1 215 ? -8.484 -16.297 -20.234 1 97.06 215 MET A CA 1
ATOM 1805 C C . MET A 1 215 ? -9.641 -17.062 -20.875 1 97.06 215 MET A C 1
ATOM 1807 O O . MET A 1 215 ? -10.805 -16.703 -20.688 1 97.06 215 MET A O 1
ATOM 1811 N N . LEU A 1 216 ? -9.242 -18.109 -21.562 1 95.81 216 LEU A N 1
ATOM 1812 C CA . LEU A 1 216 ? -10.211 -19.094 -22.031 1 95.81 216 LEU A CA 1
ATOM 1813 C C . LEU A 1 216 ? -10.992 -19.703 -20.875 1 95.81 216 LEU A C 1
ATOM 1815 O O . LEU A 1 216 ? -10.469 -19.812 -19.766 1 95.81 216 LEU A O 1
ATOM 1819 N N . PRO A 1 217 ? -12.203 -20.078 -21.125 1 93.94 217 PRO A N 1
ATOM 1820 C CA . PRO A 1 217 ? -13.055 -20.609 -20.047 1 93.94 217 PRO A CA 1
ATOM 1821 C C . PRO A 1 217 ? -12.391 -21.766 -19.297 1 93.94 217 PRO A C 1
ATOM 1823 O O . PRO A 1 217 ? -12.477 -21.828 -18.062 1 93.94 217 PRO A O 1
ATOM 1826 N N . ASP A 1 218 ? -11.688 -22.578 -19.953 1 93.25 218 ASP A N 1
ATOM 1827 C CA . ASP A 1 218 ? -11.055 -23.734 -19.312 1 93.25 218 ASP A CA 1
ATOM 1828 C C . ASP A 1 218 ? -9.953 -23.281 -18.359 1 93.25 218 ASP A C 1
ATOM 1830 O O . ASP A 1 218 ? -9.797 -23.844 -17.266 1 93.25 218 ASP A O 1
ATOM 1834 N N . ASN A 1 219 ? -9.164 -22.328 -18.797 1 93.69 219 ASN A N 1
ATOM 1835 C CA . ASN A 1 219 ? -8.117 -21.797 -17.938 1 93.69 219 ASN A CA 1
ATOM 1836 C C . ASN A 1 219 ? -8.703 -21.078 -16.719 1 93.69 219 ASN A C 1
ATOM 1838 O O . ASN A 1 219 ? -8.195 -21.219 -15.609 1 93.69 219 ASN A O 1
ATOM 1842 N N . ARG A 1 220 ? -9.805 -20.375 -16.922 1 94.75 220 ARG A N 1
ATOM 1843 C CA . ARG A 1 220 ? -10.492 -19.719 -15.812 1 94.75 220 ARG A CA 1
ATOM 1844 C C . ARG A 1 220 ? -10.977 -20.734 -14.789 1 94.75 220 ARG A C 1
ATOM 1846 O O . ARG A 1 220 ? -10.891 -20.516 -13.578 1 94.75 220 ARG A O 1
ATOM 1853 N N . LYS A 1 221 ? -11.461 -21.75 -15.312 1 94.25 221 LYS A N 1
ATOM 1854 C CA . LYS A 1 221 ? -11.992 -22.812 -14.461 1 94.25 221 LYS A CA 1
ATOM 1855 C C . LYS A 1 221 ? -10.883 -23.438 -13.617 1 94.25 221 LYS A C 1
ATOM 1857 O O . LYS A 1 221 ? -11.109 -23.797 -12.461 1 94.25 221 LYS A O 1
ATOM 1862 N N . GLU A 1 222 ? -9.789 -23.578 -14.242 1 93.94 222 GLU A N 1
ATOM 1863 C CA . GLU A 1 222 ? -8.656 -24.109 -13.5 1 93.94 222 GLU A CA 1
ATOM 1864 C C . GLU A 1 222 ? -8.297 -23.234 -12.312 1 93.94 222 GLU A C 1
ATOM 1866 O O . GLU A 1 222 ? -8.07 -23.719 -11.203 1 93.94 222 GLU A O 1
ATOM 1871 N N . ILE A 1 223 ? -8.305 -21.953 -12.484 1 95.44 223 ILE A N 1
ATOM 1872 C CA . ILE A 1 223 ? -7.988 -21.016 -11.406 1 95.44 223 ILE A CA 1
ATOM 1873 C C . ILE A 1 223 ? -9.094 -21.047 -10.352 1 95.44 223 ILE A C 1
ATOM 1875 O O . ILE A 1 223 ? -8.812 -21.156 -9.156 1 95.44 223 ILE A O 1
ATOM 1879 N N . SER A 1 224 ? -10.312 -21 -10.805 1 95.06 224 SER A N 1
ATOM 1880 C CA . SER A 1 224 ? -11.438 -20.844 -9.898 1 95.06 224 SER A CA 1
ATOM 1881 C C . SER A 1 224 ? -11.695 -22.125 -9.109 1 95.06 224 SER A C 1
ATOM 1883 O O . SER A 1 224 ? -11.789 -22.094 -7.879 1 95.06 224 SER A O 1
ATOM 1885 N N . GLN A 1 225 ? -11.664 -23.25 -9.766 1 92.88 225 GLN A N 1
ATOM 1886 C CA . GLN A 1 225 ? -12.062 -24.5 -9.125 1 92.88 225 GLN A CA 1
ATOM 1887 C C . GLN A 1 225 ? -10.875 -25.188 -8.469 1 92.88 225 GLN A C 1
ATOM 1889 O O . GLN A 1 225 ? -10.992 -25.719 -7.355 1 92.88 225 GLN A O 1
ATOM 1894 N N . LYS A 1 226 ? -9.789 -25.172 -9.109 1 89.12 226 LYS A N 1
ATOM 1895 C CA . LYS A 1 226 ? -8.664 -25.938 -8.586 1 89.12 226 LYS A CA 1
ATOM 1896 C C . LYS A 1 226 ? -7.906 -25.156 -7.523 1 89.12 226 LYS A C 1
ATOM 1898 O O . LYS A 1 226 ? -7.469 -25.719 -6.52 1 89.12 226 LYS A O 1
ATOM 1903 N N . LEU A 1 227 ? -7.789 -23.922 -7.699 1 90.56 227 LEU A N 1
ATOM 1904 C CA . LEU A 1 227 ? -7.004 -23.125 -6.762 1 90.56 227 LEU A CA 1
ATOM 1905 C C . LEU A 1 227 ? -7.883 -22.578 -5.641 1 90.56 227 LEU A C 1
ATOM 1907 O O . LEU A 1 227 ? -7.586 -22.766 -4.461 1 90.56 227 LEU A O 1
ATOM 1911 N N . PHE A 1 228 ? -9.023 -21.984 -6 1 93.69 228 PHE A N 1
ATOM 1912 C CA . PHE A 1 228 ? -9.781 -21.219 -5.016 1 93.69 228 PHE A CA 1
ATOM 1913 C C . PHE A 1 228 ? -11.055 -21.953 -4.625 1 93.69 228 PHE A C 1
ATOM 1915 O O . PHE A 1 228 ? -11.75 -21.547 -3.691 1 93.69 228 PHE A O 1
ATOM 1922 N N . HIS A 1 229 ? -11.438 -22.969 -5.355 1 92.44 229 HIS A N 1
ATOM 1923 C CA . HIS A 1 229 ? -12.609 -23.781 -5.055 1 92.44 229 HIS A CA 1
ATOM 1924 C C . HIS A 1 229 ? -13.883 -22.938 -5.051 1 92.44 229 HIS A C 1
ATOM 1926 O O . HIS A 1 229 ? -14.703 -23.047 -4.133 1 92.44 229 HIS A O 1
ATOM 1932 N N . LEU A 1 230 ? -14.008 -22.031 -5.973 1 93.38 230 LEU A N 1
ATOM 1933 C CA . LEU A 1 230 ? -15.156 -21.156 -6.188 1 93.38 230 LEU A CA 1
ATOM 1934 C C . LEU A 1 230 ? -15.602 -21.188 -7.645 1 93.38 230 LEU A C 1
ATOM 1936 O O . LEU A 1 230 ? -14.844 -21.609 -8.523 1 93.38 230 LEU A O 1
ATOM 1940 N N . ASP A 1 231 ? -16.844 -20.875 -7.855 1 93 231 ASP A N 1
ATOM 1941 C CA . ASP A 1 231 ? -17.234 -20.656 -9.242 1 93 231 ASP A CA 1
ATOM 1942 C C . ASP A 1 231 ? -16.594 -19.391 -9.805 1 93 231 ASP A C 1
ATOM 1944 O O . ASP A 1 231 ? -16.203 -18.5 -9.047 1 93 231 ASP A O 1
ATOM 1948 N N . ILE A 1 232 ? -16.531 -19.297 -11.07 1 93.75 232 ILE A N 1
ATOM 1949 C CA . ILE A 1 232 ? -15.766 -18.25 -11.75 1 93.75 232 ILE A CA 1
ATOM 1950 C C . ILE A 1 232 ? -16.344 -16.875 -11.414 1 93.75 232 ILE A C 1
ATOM 1952 O O . ILE A 1 232 ? -15.594 -15.938 -11.156 1 93.75 232 ILE A O 1
ATOM 1956 N N . LYS A 1 233 ? -17.609 -16.766 -11.445 1 93.62 233 LYS A N 1
ATOM 1957 C CA . LYS A 1 233 ? -18.266 -15.492 -11.18 1 93.62 233 LYS A CA 1
ATOM 1958 C C . LYS A 1 233 ? -17.938 -15 -9.766 1 93.62 233 LYS A C 1
ATOM 1960 O O . LYS A 1 233 ? -17.547 -13.844 -9.578 1 93.62 233 LYS A O 1
ATOM 1965 N N . SER A 1 234 ? -18.078 -15.883 -8.789 1 94.44 234 SER A N 1
ATOM 1966 C CA . SER A 1 234 ? -17.797 -15.555 -7.395 1 94.44 234 SER A CA 1
ATOM 1967 C C . SER A 1 234 ? -16.328 -15.18 -7.211 1 94.44 234 SER A C 1
ATOM 1969 O O . SER A 1 234 ? -16 -14.25 -6.465 1 94.44 234 SER A O 1
ATOM 1971 N N . LEU A 1 235 ? -15.516 -15.914 -7.883 1 97.06 235 LEU A N 1
ATOM 1972 C CA . LEU A 1 235 ? -14.094 -15.633 -7.785 1 97.06 235 LEU A CA 1
ATOM 1973 C C . LEU A 1 235 ? -13.766 -14.242 -8.305 1 97.06 235 LEU A C 1
ATOM 1975 O O . LEU A 1 235 ? -13.125 -13.445 -7.613 1 97.06 235 LEU A O 1
ATOM 1979 N N . ILE A 1 236 ? -14.266 -13.945 -9.477 1 96.88 236 ILE A N 1
ATOM 1980 C CA . ILE A 1 236 ? -13.945 -12.672 -10.117 1 96.88 236 ILE A CA 1
ATOM 1981 C C . ILE A 1 236 ? -14.5 -11.523 -9.273 1 96.88 236 ILE A C 1
ATOM 1983 O O . ILE A 1 236 ? -13.812 -10.523 -9.047 1 96.88 236 ILE A O 1
ATOM 1987 N N . GLN A 1 237 ? -15.672 -11.68 -8.781 1 96.81 237 GLN A N 1
ATOM 1988 C CA . GLN A 1 237 ? -16.281 -10.641 -7.945 1 96.81 237 GLN A CA 1
ATOM 1989 C C . GLN A 1 237 ? -15.477 -10.438 -6.66 1 96.81 237 GLN A C 1
ATOM 1991 O O . GLN A 1 237 ? -15.266 -9.297 -6.234 1 96.81 237 GLN A O 1
ATOM 1996 N N . SER A 1 238 ? -15.055 -11.508 -6.047 1 97.5 238 SER A N 1
ATOM 1997 C CA . SER A 1 238 ? -14.266 -11.422 -4.82 1 97.5 238 SER A CA 1
ATOM 1998 C C . SER A 1 238 ? -12.914 -10.773 -5.078 1 97.5 238 SER A C 1
ATOM 2000 O O . SER A 1 238 ? -12.453 -9.945 -4.285 1 97.5 238 SER A O 1
ATOM 2002 N N . LEU A 1 239 ? -12.312 -11.156 -6.152 1 98.25 239 LEU A N 1
ATOM 2003 C CA . LEU A 1 239 ? -11.016 -10.586 -6.496 1 98.25 239 LEU A CA 1
ATOM 2004 C C . LEU A 1 239 ? -11.133 -9.094 -6.777 1 98.25 239 LEU A C 1
ATOM 2006 O O . LEU A 1 239 ? -10.281 -8.305 -6.355 1 98.25 239 LEU A O 1
ATOM 2010 N N . GLU A 1 240 ? -12.156 -8.734 -7.488 1 97.88 240 GLU A N 1
ATOM 2011 C CA . GLU A 1 240 ? -12.391 -7.324 -7.777 1 97.88 240 GLU A CA 1
ATOM 2012 C C . GLU A 1 240 ? -12.633 -6.531 -6.496 1 97.88 240 GLU A C 1
ATOM 2014 O O . GLU A 1 240 ? -12.141 -5.41 -6.352 1 97.88 240 GLU A O 1
ATOM 2019 N N . LEU A 1 241 ? -13.391 -7.082 -5.617 1 98.06 241 LEU A N 1
ATOM 2020 C CA . LEU A 1 241 ? -13.609 -6.449 -4.32 1 98.06 241 LEU A CA 1
ATOM 2021 C C . LEU A 1 241 ? -12.289 -6.273 -3.576 1 98.06 241 LEU A C 1
ATOM 2023 O O . LEU A 1 241 ? -12 -5.188 -3.066 1 98.06 241 LEU A O 1
ATOM 2027 N N . LEU A 1 242 ? -11.5 -7.312 -3.514 1 98.31 242 LEU A N 1
ATOM 2028 C CA . LEU A 1 242 ? -10.242 -7.246 -2.777 1 98.31 242 LEU A CA 1
ATOM 2029 C C . LEU A 1 242 ? -9.281 -6.254 -3.428 1 98.31 242 LEU A C 1
ATOM 2031 O O . LEU A 1 242 ? -8.484 -5.617 -2.738 1 98.31 242 LEU A O 1
ATOM 2035 N N . ASN A 1 243 ? -9.375 -6.168 -4.75 1 97.94 243 ASN A N 1
ATOM 2036 C CA . ASN A 1 243 ? -8.578 -5.148 -5.422 1 97.94 243 ASN A CA 1
ATOM 2037 C C . ASN A 1 243 ? -8.969 -3.744 -4.969 1 97.94 243 ASN A C 1
ATOM 2039 O O . ASN A 1 243 ? -8.094 -2.904 -4.723 1 97.94 243 ASN A O 1
ATOM 2043 N N . LEU A 1 244 ? -10.242 -3.492 -4.859 1 96.88 244 LEU A N 1
ATOM 2044 C CA . LEU A 1 244 ? -10.727 -2.225 -4.324 1 96.88 244 LEU A CA 1
ATOM 2045 C C . LEU A 1 244 ? -10.211 -1.997 -2.908 1 96.88 244 LEU A C 1
ATOM 2047 O O . LEU A 1 244 ? -9.727 -0.91 -2.588 1 96.88 244 LEU A O 1
ATOM 2051 N N . ILE A 1 245 ? -10.281 -2.986 -2.09 1 97.88 245 ILE A N 1
ATOM 2052 C CA . ILE A 1 245 ? -9.867 -2.898 -0.696 1 97.88 245 ILE A CA 1
ATOM 2053 C C . ILE A 1 245 ? -8.359 -2.65 -0.623 1 97.88 245 ILE A C 1
ATOM 2055 O O . ILE A 1 245 ? -7.895 -1.836 0.179 1 97.88 245 ILE A O 1
ATOM 2059 N N . ARG A 1 246 ? -7.652 -3.371 -1.438 1 97 246 ARG A N 1
ATOM 2060 C CA . ARG A 1 246 ? -6.207 -3.18 -1.502 1 97 246 ARG A CA 1
ATOM 2061 C C . ARG A 1 246 ? -5.859 -1.717 -1.759 1 97 246 ARG A C 1
ATOM 2063 O O . ARG A 1 246 ? -4.953 -1.169 -1.126 1 97 246 ARG A O 1
ATOM 2070 N N . ASN A 1 247 ? -6.562 -1.131 -2.666 1 93.75 247 ASN A N 1
ATOM 2071 C CA . ASN A 1 247 ? -6.324 0.268 -3.002 1 93.75 247 ASN A CA 1
ATOM 2072 C C . ASN A 1 247 ? -6.66 1.19 -1.835 1 93.75 247 ASN A C 1
ATOM 2074 O O . ASN A 1 247 ? -5.953 2.168 -1.586 1 93.75 247 ASN A O 1
ATOM 2078 N N . ILE A 1 248 ? -7.703 0.896 -1.168 1 95 248 ILE A N 1
ATOM 2079 C CA . ILE A 1 248 ? -8.07 1.663 0.018 1 95 248 ILE A CA 1
ATOM 2080 C C . ILE A 1 248 ? -6.953 1.566 1.059 1 95 248 ILE A C 1
ATOM 2082 O O . ILE A 1 248 ? -6.57 2.572 1.66 1 95 248 ILE A O 1
ATOM 2086 N N . CYS A 1 249 ? -6.406 0.395 1.213 1 95.56 249 CYS A N 1
ATOM 2087 C CA . CYS A 1 249 ? -5.32 0.185 2.166 1 95.56 249 CYS A CA 1
ATOM 2088 C C . CYS A 1 249 ? -4.078 0.967 1.759 1 95.56 249 CYS A C 1
ATOM 2090 O O . CYS A 1 249 ? -3.459 1.635 2.59 1 95.56 249 CYS A O 1
ATOM 2092 N N . CYS A 1 250 ? -3.752 0.941 0.476 1 93.62 250 CYS A N 1
ATOM 2093 C CA . CYS A 1 250 ? -2.541 1.578 -0.027 1 93.62 250 CYS A CA 1
ATOM 2094 C C . CYS A 1 250 ? -2.631 3.096 0.093 1 93.62 250 CYS A C 1
ATOM 2096 O O . CYS A 1 250 ? -1.615 3.77 0.265 1 93.62 250 CYS A O 1
ATOM 2098 N N . HIS A 1 251 ? -3.805 3.613 0.097 1 90.06 251 HIS A N 1
ATOM 2099 C CA . HIS A 1 251 ? -3.979 5.062 0.093 1 90.06 251 HIS A CA 1
ATOM 2100 C C . HIS A 1 251 ? -4.445 5.562 1.455 1 90.06 251 HIS A C 1
ATOM 2102 O O . HIS A 1 251 ? -4.875 6.711 1.584 1 90.06 251 HIS A O 1
ATOM 2108 N N . ASN A 1 252 ? -4.367 4.668 2.387 1 90.38 252 ASN A N 1
ATOM 2109 C CA . ASN A 1 252 ? -4.656 4.988 3.779 1 90.38 252 ASN A CA 1
ATOM 2110 C C . ASN A 1 252 ? -6.09 5.48 3.953 1 90.38 252 ASN A C 1
ATOM 2112 O O . ASN A 1 252 ? -6.34 6.438 4.688 1 90.38 252 ASN A O 1
ATOM 2116 N N . GLY A 1 253 ? -7.027 4.906 3.262 1 93.19 253 GLY A N 1
ATOM 2117 C CA . GLY A 1 253 ? -8.438 5.242 3.35 1 93.19 253 GLY A CA 1
ATOM 2118 C C . GLY A 1 253 ? -9.125 4.641 4.566 1 93.19 253 GLY A C 1
ATOM 2119 O O . GLY A 1 253 ? -8.523 3.83 5.281 1 93.19 253 GLY A O 1
ATOM 2120 N N . ASP A 1 254 ? -10.344 5.098 4.863 1 95.62 254 ASP A N 1
ATOM 2121 C CA . ASP A 1 254 ? -11.18 4.578 5.941 1 95.62 254 ASP A CA 1
ATOM 2122 C C . ASP A 1 254 ? -11.805 3.242 5.551 1 95.62 254 ASP A C 1
ATOM 2124 O O . ASP A 1 254 ? -12.773 3.203 4.785 1 95.62 254 ASP A O 1
ATOM 2128 N N . LEU A 1 255 ? -11.266 2.184 6.137 1 97.56 255 LEU A N 1
ATOM 2129 C CA . LEU A 1 255 ? -11.727 0.853 5.754 1 97.56 255 LEU A CA 1
ATOM 2130 C C . LEU A 1 255 ? -12.828 0.368 6.688 1 97.56 255 LEU A C 1
ATOM 2132 O O . LEU A 1 255 ? -13.789 -0.277 6.25 1 97.56 255 LEU A O 1
ATOM 2136 N N . VAL A 1 256 ? -12.75 0.649 7.902 1 97 256 VAL A N 1
ATOM 2137 C CA . VAL A 1 256 ? -13.656 0.112 8.914 1 97 256 VAL A CA 1
ATOM 2138 C C . VAL A 1 256 ? -15.094 0.545 8.602 1 97 256 VAL A C 1
ATOM 2140 O O . VAL A 1 256 ? -16.047 -0.188 8.883 1 97 256 VAL A O 1
ATOM 2143 N N . ASP A 1 257 ? -15.242 1.681 7.98 1 96.06 257 ASP A N 1
ATOM 2144 C CA . ASP A 1 257 ? -16.562 2.229 7.711 1 96.06 257 ASP A CA 1
ATOM 2145 C C . ASP A 1 257 ? -16.922 2.121 6.227 1 96.06 257 ASP A C 1
ATOM 2147 O O . ASP A 1 257 ? -17.734 2.889 5.719 1 96.06 257 ASP A O 1
ATOM 2151 N N . ILE A 1 258 ? -16.344 1.208 5.551 1 96.31 258 ILE A N 1
ATOM 2152 C CA . ILE A 1 258 ? -16.516 1.081 4.109 1 96.31 258 ILE A CA 1
ATOM 2153 C C . ILE A 1 258 ? -17.984 0.781 3.787 1 96.31 258 ILE A C 1
ATOM 2155 O O . ILE A 1 258 ? -18.656 0.053 4.523 1 96.31 258 ILE A O 1
ATOM 2159 N N . SER A 1 259 ? -18.438 1.336 2.736 1 94.62 259 SER A N 1
ATOM 2160 C CA . SER A 1 259 ? -19.734 1.022 2.127 1 94.62 259 SER A CA 1
ATOM 2161 C C . SER A 1 259 ? -19.562 0.53 0.694 1 94.62 259 SER A C 1
ATOM 2163 O O . SER A 1 259 ? -19.016 1.24 -0.15 1 94.62 259 SER A O 1
ATOM 2165 N N . LEU A 1 260 ? -20.047 -0.616 0.452 1 95.5 260 LEU A N 1
ATOM 2166 C CA . LEU A 1 260 ? -19.828 -1.241 -0.848 1 95.5 260 LEU A CA 1
ATOM 2167 C C . LEU A 1 260 ? -20.953 -0.899 -1.81 1 95.5 260 LEU A C 1
ATOM 2169 O O . LEU A 1 260 ? -22.141 -1.059 -1.472 1 95.5 260 LEU A O 1
ATOM 2173 N N . LYS A 1 261 ? -20.625 -0.415 -2.977 1 91.19 261 LYS A N 1
ATOM 2174 C CA . LYS A 1 261 ? -21.609 -0.163 -4.027 1 91.19 261 LYS A CA 1
ATOM 2175 C C . LYS A 1 261 ? -21.984 -1.454 -4.75 1 91.19 261 LYS A C 1
ATOM 2177 O O . LYS A 1 261 ? -23.156 -1.661 -5.098 1 91.19 261 LYS A O 1
ATOM 2182 N N . THR A 1 262 ? -21.016 -2.258 -5.012 1 90.12 262 THR A N 1
ATOM 2183 C CA . THR A 1 262 ? -21.203 -3.557 -5.648 1 90.12 262 THR A CA 1
ATOM 2184 C C . THR A 1 262 ? -20.891 -4.688 -4.672 1 90.12 262 THR A C 1
ATOM 2186 O O . THR A 1 262 ? -19.938 -4.609 -3.904 1 90.12 262 THR A O 1
ATOM 2189 N N . MET A 1 263 ? -21.703 -5.66 -4.719 1 91.06 263 MET A N 1
ATOM 2190 C CA . MET A 1 263 ? -21.594 -6.773 -3.785 1 91.06 263 MET A CA 1
ATOM 2191 C C . MET A 1 263 ? -21.125 -8.039 -4.496 1 91.06 263 MET A C 1
ATOM 2193 O O . MET A 1 263 ? -21.594 -8.344 -5.594 1 91.06 263 MET A O 1
ATOM 2197 N N . PRO A 1 264 ? -20.188 -8.75 -3.867 1 94.12 264 PRO A N 1
ATOM 2198 C CA . PRO A 1 264 ? -19.922 -10.109 -4.359 1 94.12 264 PRO A CA 1
ATOM 2199 C C . PRO A 1 264 ? -21.016 -11.094 -3.945 1 94.12 264 PRO A C 1
ATOM 2201 O O . PRO A 1 264 ? -21.875 -10.766 -3.131 1 94.12 264 PRO A O 1
ATOM 2204 N N . LYS A 1 265 ? -20.953 -12.219 -4.566 1 90.94 265 LYS A N 1
ATOM 2205 C CA . LYS A 1 265 ? -21.844 -13.289 -4.102 1 90.94 265 LYS A CA 1
ATOM 2206 C C . LYS A 1 265 ? -21.406 -13.797 -2.729 1 90.94 265 LYS A C 1
ATOM 2208 O O . LYS A 1 265 ? -20.234 -14.047 -2.492 1 90.94 265 LYS A O 1
ATOM 2213 N N . VAL A 1 266 ? -22.391 -13.891 -1.802 1 93.12 266 VAL A N 1
ATOM 2214 C CA . VAL A 1 266 ? -22.109 -14.359 -0.448 1 93.12 266 VAL A CA 1
ATOM 2215 C C . VAL A 1 266 ? -22.891 -15.641 -0.176 1 93.12 266 VAL A C 1
ATOM 2217 O O . VAL A 1 266 ? -24.094 -15.711 -0.459 1 93.12 266 VAL A O 1
ATOM 2220 N N . ALA A 1 267 ? -22.203 -16.625 0.302 1 91.5 267 ALA A N 1
ATOM 2221 C CA . ALA A 1 267 ? -22.875 -17.875 0.638 1 91.5 267 ALA A CA 1
ATOM 2222 C C . ALA A 1 267 ? -23.922 -17.672 1.737 1 91.5 267 ALA A C 1
ATOM 2224 O O . ALA A 1 267 ? -23.688 -16.906 2.682 1 91.5 267 ALA A O 1
ATOM 2225 N N . THR A 1 268 ? -24.953 -18.328 1.683 1 92.5 268 THR A N 1
ATOM 2226 C CA . THR A 1 268 ? -26.094 -18.156 2.59 1 92.5 268 THR A CA 1
ATOM 2227 C C . THR A 1 268 ? -25.719 -18.594 4.004 1 92.5 268 THR A C 1
ATOM 2229 O O . THR A 1 268 ? -26.266 -18.094 4.98 1 92.5 268 THR A O 1
ATOM 2232 N N . LYS A 1 269 ? -24.797 -19.438 4.164 1 92.38 269 LYS A N 1
ATOM 2233 C CA . LYS A 1 269 ? -24.406 -19.953 5.473 1 92.38 269 LYS A CA 1
ATOM 2234 C C . LYS A 1 269 ? -23.844 -18.844 6.352 1 92.38 269 LYS A C 1
ATOM 2236 O O . LYS A 1 269 ? -23.812 -18.969 7.578 1 92.38 269 LYS A O 1
ATOM 2241 N N . TYR A 1 270 ? -23.469 -17.797 5.75 1 95.5 270 TYR A N 1
ATOM 2242 C CA . TYR A 1 270 ? -22.844 -16.719 6.52 1 95.5 270 TYR A CA 1
ATOM 2243 C C . TYR A 1 270 ? -23.875 -15.719 7.016 1 95.5 270 TYR A C 1
ATOM 2245 O O . TYR A 1 270 ? -23.562 -14.844 7.824 1 95.5 270 TYR A O 1
ATOM 2253 N N . ARG A 1 271 ? -25.109 -15.844 6.625 1 96.31 271 ARG A N 1
ATOM 2254 C CA . ARG A 1 271 ? -26.172 -14.906 6.969 1 96.31 271 ARG A CA 1
ATOM 2255 C C . ARG A 1 271 ? -26.328 -14.781 8.484 1 96.31 271 ARG A C 1
ATOM 2257 O O . ARG A 1 271 ? -26.609 -13.695 8.992 1 96.31 271 ARG A O 1
ATOM 2264 N N . LYS A 1 272 ? -26.094 -15.812 9.18 1 96.56 272 LYS A N 1
ATOM 2265 C CA . LYS A 1 272 ? -26.328 -15.852 10.625 1 96.56 272 LYS A CA 1
ATOM 2266 C C . LYS A 1 272 ? -25.328 -14.961 11.359 1 96.56 272 LYS A C 1
ATOM 2268 O O . LYS A 1 272 ? -25.547 -14.578 12.508 1 96.56 272 LYS A O 1
ATOM 2273 N N . TYR A 1 273 ? -24.25 -14.656 10.695 1 97.75 273 TYR A N 1
ATOM 2274 C CA . TYR A 1 273 ? -23.203 -13.852 11.336 1 97.75 273 TYR A CA 1
ATOM 2275 C C . TYR A 1 273 ? -23.344 -12.383 10.953 1 97.75 273 TYR A C 1
ATOM 2277 O O . TYR A 1 273 ? -22.609 -11.531 11.461 1 97.75 273 TYR A O 1
ATOM 2285 N N . LEU A 1 274 ? -24.312 -12.039 10.094 1 98.19 274 LEU A N 1
ATOM 2286 C CA . LEU A 1 274 ? -24.344 -10.719 9.469 1 98.19 274 LEU A CA 1
ATOM 2287 C C . LEU A 1 274 ? -25.531 -9.906 9.984 1 98.19 274 LEU A C 1
ATOM 2289 O O . LEU A 1 274 ? -26.531 -10.469 10.422 1 98.19 274 LEU A O 1
ATOM 2293 N N . ASN A 1 275 ? -25.297 -8.602 9.945 1 97.06 275 ASN A N 1
ATOM 2294 C CA . ASN A 1 275 ? -26.375 -7.668 10.273 1 97.06 275 ASN A CA 1
ATOM 2295 C C . ASN A 1 275 ? -27.344 -7.52 9.109 1 97.06 275 ASN A C 1
ATOM 2297 O O . ASN A 1 275 ? -27.391 -6.477 8.461 1 97.06 275 ASN A O 1
ATOM 2301 N N . MET A 1 276 ? -28.234 -8.531 9.016 1 96 276 MET A N 1
ATOM 2302 C CA . MET A 1 276 ? -29.203 -8.562 7.926 1 96 276 MET A CA 1
ATOM 2303 C C . MET A 1 276 ? -30.312 -7.539 8.148 1 96 276 MET A C 1
ATOM 2305 O O . MET A 1 276 ? -30.766 -7.348 9.281 1 96 276 MET A O 1
ATOM 2309 N N . ASP A 1 277 ? -30.625 -6.797 7.125 1 93.38 277 ASP A N 1
ATOM 2310 C CA . ASP A 1 277 ? -31.75 -5.871 7.156 1 93.38 277 ASP A CA 1
ATOM 2311 C C . ASP A 1 277 ? -32.844 -6.32 6.203 1 93.38 277 ASP A C 1
ATOM 2313 O O . ASP A 1 277 ? -32.75 -6.117 4.992 1 93.38 277 ASP A O 1
ATOM 2317 N N . ASN A 1 278 ? -33.938 -6.773 6.699 1 92 278 ASN A N 1
ATOM 2318 C CA . ASN A 1 278 ? -35.062 -7.258 5.91 1 92 278 ASN A CA 1
ATOM 2319 C C . ASN A 1 278 ? -34.625 -8.188 4.785 1 92 278 ASN A C 1
ATOM 2321 O O . ASN A 1 278 ? -34.969 -7.98 3.625 1 92 278 ASN A O 1
ATOM 2325 N N . GLY A 1 279 ? -33.719 -9.125 5.074 1 89.94 279 GLY A N 1
ATOM 2326 C CA . GLY A 1 279 ? -33.25 -10.117 4.113 1 89.94 279 GLY A CA 1
ATOM 2327 C C . GLY A 1 279 ? -32.094 -9.641 3.26 1 89.94 279 GLY A C 1
ATOM 2328 O O . GLY A 1 279 ? -31.484 -10.43 2.543 1 89.94 279 GLY A O 1
ATOM 2329 N N . ASN A 1 280 ? -31.703 -8.398 3.383 1 93.75 280 ASN A N 1
ATOM 2330 C CA . ASN A 1 280 ? -30.625 -7.84 2.576 1 93.75 280 ASN A CA 1
ATOM 2331 C C . ASN A 1 280 ? -29.281 -7.922 3.303 1 93.75 280 ASN A C 1
ATOM 2333 O O . ASN A 1 280 ? -29.219 -7.707 4.516 1 93.75 280 ASN A O 1
ATOM 2337 N N . TYR A 1 281 ? -28.375 -8.32 2.553 1 96.19 281 TYR A N 1
ATOM 2338 C CA . TYR A 1 281 ? -27.016 -8.375 3.098 1 96.19 281 TYR A CA 1
ATOM 2339 C C . TYR A 1 281 ? -26.484 -6.98 3.389 1 96.19 281 TYR A C 1
ATOM 2341 O O . TYR A 1 281 ? -26.844 -6.016 2.709 1 96.19 281 TYR A O 1
ATOM 2349 N N . PRO A 1 282 ? -25.641 -6.879 4.441 1 96.94 282 PRO A N 1
ATOM 2350 C CA . PRO A 1 282 ? -24.984 -5.586 4.672 1 96.94 282 PRO A CA 1
ATOM 2351 C C . PRO A 1 282 ? -23.906 -5.273 3.637 1 96.94 282 PRO A C 1
ATOM 2353 O O . PRO A 1 282 ? -23.172 -6.168 3.217 1 96.94 282 PRO A O 1
ATOM 2356 N N . HIS A 1 283 ? -23.828 -4.078 3.125 1 97.25 283 HIS A N 1
ATOM 2357 C CA . HIS A 1 283 ? -22.812 -3.619 2.186 1 97.25 283 HIS A CA 1
ATOM 2358 C C . HIS A 1 283 ? -21.625 -2.998 2.916 1 97.25 283 HIS A C 1
ATOM 2360 O O . HIS A 1 283 ? -21.203 -1.882 2.596 1 97.25 283 HIS A O 1
ATOM 2366 N N . ARG A 1 284 ? -21.094 -3.795 3.883 1 97.94 284 ARG A N 1
ATOM 2367 C CA . ARG A 1 284 ? -20.109 -3.252 4.816 1 97.94 284 ARG A CA 1
ATOM 2368 C C . ARG A 1 284 ? -18.891 -4.164 4.922 1 97.94 284 ARG A C 1
ATOM 2370 O O . ARG A 1 284 ? -18.703 -5.051 4.086 1 97.94 284 ARG A O 1
ATOM 2377 N N . LEU A 1 285 ? -18.062 -3.877 5.875 1 98.38 285 LEU A N 1
ATOM 2378 C CA . LEU A 1 285 ? -16.766 -4.516 6.066 1 98.38 285 LEU A CA 1
ATOM 2379 C C . LEU A 1 285 ? -16.922 -6.023 6.23 1 98.38 285 LEU A C 1
ATOM 2381 O O . LEU A 1 285 ? -16.078 -6.793 5.777 1 98.38 285 LEU A O 1
ATOM 2385 N N . ALA A 1 286 ? -18 -6.488 6.805 1 98.5 286 ALA A N 1
ATOM 2386 C CA . ALA A 1 286 ? -18.188 -7.914 7.051 1 98.5 286 ALA A CA 1
ATOM 2387 C C . ALA A 1 286 ? -18.125 -8.711 5.75 1 98.5 286 ALA A C 1
ATOM 2389 O O . ALA A 1 286 ? -17.609 -9.828 5.727 1 98.5 286 ALA A O 1
ATOM 2390 N N . ILE A 1 287 ? -18.625 -8.156 4.695 1 98.38 287 ILE A N 1
ATOM 2391 C CA . ILE A 1 287 ? -18.609 -8.805 3.391 1 98.38 287 ILE A CA 1
ATOM 2392 C C . ILE A 1 287 ? -17.172 -8.938 2.887 1 98.38 287 ILE A C 1
ATOM 2394 O O . ILE A 1 287 ? -16.797 -9.961 2.314 1 98.38 287 ILE A O 1
ATOM 2398 N N . VAL A 1 288 ? -16.406 -7.883 3.09 1 98.56 288 VAL A N 1
ATOM 2399 C CA . VAL A 1 288 ? -14.984 -7.902 2.736 1 98.56 288 VAL A CA 1
ATOM 2400 C C . VAL A 1 288 ? -14.281 -9.039 3.477 1 98.56 288 VAL A C 1
ATOM 2402 O O . VAL A 1 288 ? -13.516 -9.797 2.877 1 98.56 288 VAL A O 1
ATOM 2405 N N . ILE A 1 289 ? -14.586 -9.18 4.754 1 98.5 289 ILE A N 1
ATOM 2406 C CA . ILE A 1 289 ? -13.953 -10.188 5.598 1 98.5 289 ILE A CA 1
ATOM 2407 C C . ILE A 1 289 ? -14.312 -11.586 5.094 1 98.5 289 ILE A C 1
ATOM 2409 O O . ILE A 1 289 ? -13.445 -12.461 4.992 1 98.5 289 ILE A O 1
ATOM 2413 N N . ILE A 1 290 ? -15.508 -11.789 4.73 1 97.69 290 ILE A N 1
ATOM 2414 C CA . ILE A 1 290 ? -15.953 -13.086 4.234 1 97.69 290 ILE A CA 1
ATOM 2415 C C . ILE A 1 290 ? -15.211 -13.43 2.947 1 97.69 290 ILE A C 1
ATOM 2417 O O . ILE A 1 290 ? -14.688 -14.539 2.805 1 97.69 290 ILE A O 1
ATOM 2421 N N . SER A 1 291 ? -15.18 -12.477 2.025 1 97.75 291 SER A N 1
ATOM 2422 C CA . SER A 1 291 ? -14.484 -12.711 0.766 1 97.75 291 SER A CA 1
ATOM 2423 C C . SER A 1 291 ? -13.008 -13.039 1.004 1 97.75 291 SER A C 1
ATOM 2425 O O . SER A 1 291 ? -12.461 -13.93 0.36 1 97.75 291 SER A O 1
ATOM 2427 N N . LEU A 1 292 ? -12.43 -12.328 1.929 1 98.12 292 LEU A N 1
ATOM 2428 C CA . LEU A 1 292 ? -11.031 -12.539 2.281 1 98.12 292 LEU A CA 1
ATOM 2429 C C . LEU A 1 292 ? -10.82 -13.93 2.857 1 98.12 292 LEU A C 1
ATOM 2431 O O . LEU A 1 292 ? -9.898 -14.648 2.451 1 98.12 292 LEU A O 1
ATOM 2435 N N . LEU A 1 293 ? -11.656 -14.312 3.766 1 97.12 293 LEU A N 1
ATOM 2436 C CA . LEU A 1 293 ? -11.555 -15.609 4.418 1 97.12 293 LEU A CA 1
ATOM 2437 C C . LEU A 1 293 ? -11.781 -16.734 3.42 1 97.12 293 LEU A C 1
ATOM 2439 O O . LEU A 1 293 ? -11.039 -17.719 3.408 1 97.12 293 LEU A O 1
ATOM 2443 N N . ASP A 1 294 ? -12.758 -16.578 2.545 1 96.19 294 ASP A N 1
ATOM 2444 C CA . ASP A 1 294 ? -13.055 -17.594 1.541 1 96.19 294 ASP A CA 1
ATOM 2445 C C . ASP A 1 294 ? -11.844 -17.859 0.654 1 96.19 294 ASP A C 1
ATOM 2447 O O . ASP A 1 294 ? -11.453 -19.016 0.458 1 96.19 294 ASP A O 1
ATOM 2451 N N . LEU A 1 295 ? -11.281 -16.812 0.208 1 97.38 295 LEU A N 1
ATOM 2452 C CA . LEU A 1 295 ? -10.164 -16.969 -0.711 1 97.38 295 LEU A CA 1
ATOM 2453 C C . LEU A 1 295 ? -8.922 -17.484 0.022 1 97.38 295 LEU A C 1
ATOM 2455 O O . LEU A 1 295 ? -8.258 -18.406 -0.443 1 97.38 295 LEU A O 1
ATOM 2459 N N . MET A 1 296 ? -8.633 -16.922 1.188 1 96.44 296 MET A N 1
ATOM 2460 C CA . MET A 1 296 ? -7.406 -17.281 1.893 1 96.44 296 MET A CA 1
ATOM 2461 C C . MET A 1 296 ? -7.457 -18.734 2.373 1 96.44 296 MET A C 1
ATOM 2463 O O . MET A 1 296 ? -6.469 -19.453 2.26 1 96.44 296 MET A O 1
ATOM 2467 N N . TYR A 1 297 ? -8.562 -19.141 2.861 1 94.62 297 TYR A N 1
ATOM 2468 C CA . TYR A 1 297 ? -8.656 -20.5 3.406 1 94.62 297 TYR A CA 1
ATOM 2469 C C . TYR A 1 297 ? -8.703 -21.531 2.289 1 94.62 297 TYR A C 1
ATOM 2471 O O . TYR A 1 297 ? -8.43 -22.719 2.518 1 94.62 297 TYR A O 1
ATOM 2479 N N . SER A 1 298 ? -9.07 -21.094 1.098 1 93.88 298 SER A N 1
ATOM 2480 C CA . SER A 1 298 ? -8.914 -21.984 -0.055 1 93.88 298 SER A CA 1
ATOM 2481 C C . SER A 1 298 ? -7.445 -22.234 -0.364 1 93.88 298 SER A C 1
ATOM 2483 O O . SER A 1 298 ? -7.086 -23.281 -0.893 1 93.88 298 SER A O 1
ATOM 2485 N N . LEU A 1 299 ? -6.609 -21.297 -0.057 1 94.19 299 LEU A N 1
ATOM 2486 C CA . LEU A 1 299 ? -5.184 -21.359 -0.363 1 94.19 299 LEU A CA 1
ATOM 2487 C C . LEU A 1 299 ? -4.414 -22.016 0.776 1 94.19 299 LEU A C 1
ATOM 2489 O O . LEU A 1 299 ? -3.514 -22.828 0.536 1 94.19 299 LEU A O 1
ATOM 2493 N N . ASN A 1 300 ? -4.754 -21.656 1.952 1 92.44 300 ASN A N 1
ATOM 2494 C CA . ASN A 1 300 ? -4.047 -22.094 3.152 1 92.44 300 ASN A CA 1
ATOM 2495 C C . ASN A 1 300 ? -5.004 -22.281 4.324 1 92.44 300 ASN A C 1
ATOM 2497 O O . ASN A 1 300 ? -5.301 -21.344 5.055 1 92.44 300 ASN A O 1
ATOM 2501 N N . LYS A 1 301 ? -5.309 -23.469 4.602 1 89.56 301 LYS A N 1
ATOM 2502 C CA . LYS A 1 301 ? -6.273 -23.812 5.641 1 89.56 301 LYS A CA 1
ATOM 2503 C C . LYS A 1 301 ? -5.723 -23.5 7.031 1 89.56 301 LYS A C 1
ATOM 2505 O O . LYS A 1 301 ? -6.477 -23.406 7.996 1 89.56 301 LYS A O 1
ATOM 2510 N N . LYS A 1 302 ? -4.457 -23.328 7.105 1 88.31 302 LYS A N 1
ATOM 2511 C CA . LYS A 1 302 ? -3.83 -23.125 8.406 1 88.31 302 LYS A CA 1
ATOM 2512 C C . LYS A 1 302 ? -3.488 -21.656 8.633 1 88.31 302 LYS A C 1
ATOM 2514 O O . LYS A 1 302 ? -2.834 -21.312 9.617 1 88.31 302 LYS A O 1
ATOM 2519 N N . TYR A 1 303 ? -3.932 -20.859 7.707 1 91 303 TYR A N 1
ATOM 2520 C CA . TYR A 1 303 ? -3.645 -19.438 7.875 1 91 303 TYR A CA 1
ATOM 2521 C C . TYR A 1 303 ? -4.18 -18.922 9.203 1 91 303 TYR A C 1
ATOM 2523 O O . TYR A 1 303 ? -5.309 -19.25 9.594 1 91 303 TYR A O 1
ATOM 2531 N N . ASP A 1 304 ? -3.383 -18.125 9.875 1 90.12 304 ASP A N 1
ATOM 2532 C CA . ASP A 1 304 ? -3.76 -17.641 11.195 1 90.12 304 ASP A CA 1
ATOM 2533 C C . ASP A 1 304 ? -4.301 -16.203 11.125 1 90.12 304 ASP A C 1
ATOM 2535 O O . ASP A 1 304 ? -3.533 -15.258 10.977 1 90.12 304 ASP A O 1
ATOM 2539 N N . PHE A 1 305 ? -5.602 -16.047 11.367 1 93.75 305 PHE A N 1
ATOM 2540 C CA . PHE A 1 305 ? -6.238 -14.742 11.344 1 93.75 305 PHE A CA 1
ATOM 2541 C C . PHE A 1 305 ? -6.383 -14.188 12.758 1 93.75 305 PHE A C 1
ATOM 2543 O O . PHE A 1 305 ? -7.27 -13.375 13.023 1 93.75 305 PHE A O 1
ATOM 2550 N N . LYS A 1 306 ? -5.5 -14.609 13.672 1 92.94 306 LYS A N 1
ATOM 2551 C CA . LYS A 1 306 ? -5.594 -14.203 15.07 1 92.94 306 LYS A CA 1
ATOM 2552 C C . LYS A 1 306 ? -5.5 -12.688 15.211 1 92.94 306 LYS A C 1
ATOM 2554 O O . LYS A 1 306 ? -6.242 -12.086 15.984 1 92.94 306 LYS A O 1
ATOM 2559 N N . TYR A 1 307 ? -4.617 -12.078 14.477 1 92.44 307 TYR A N 1
ATOM 2560 C CA . TYR A 1 307 ? -4.426 -10.641 14.594 1 92.44 307 TYR A CA 1
ATOM 2561 C C . TYR A 1 307 ? -5.602 -9.883 13.992 1 92.44 307 TYR A C 1
ATOM 2563 O O . TYR A 1 307 ? -6.027 -8.852 14.523 1 92.44 307 TYR A O 1
ATOM 2571 N N . LEU A 1 308 ? -6.113 -10.383 12.891 1 96.12 308 LEU A N 1
ATOM 2572 C CA . LEU A 1 308 ? -7.312 -9.781 12.305 1 96.12 308 LEU A CA 1
ATOM 2573 C C . LEU A 1 308 ? -8.477 -9.836 13.289 1 96.12 308 LEU A C 1
ATOM 2575 O O . LEU A 1 308 ? -9.188 -8.844 13.477 1 96.12 308 LEU A O 1
ATOM 2579 N N . LYS A 1 309 ? -8.633 -11.008 13.883 1 95.75 309 LYS A N 1
ATOM 2580 C CA . LYS A 1 309 ? -9.688 -11.203 14.867 1 95.75 309 LYS A CA 1
ATOM 2581 C C . LYS A 1 309 ? -9.547 -10.227 16.031 1 95.75 309 LYS A C 1
ATOM 2583 O O . LYS A 1 309 ? -10.523 -9.594 16.438 1 95.75 309 LYS A O 1
ATOM 2588 N N . ARG A 1 310 ? -8.391 -10.078 16.531 1 95.19 310 ARG A N 1
ATOM 2589 C CA . ARG A 1 310 ? -8.125 -9.172 17.641 1 95.19 310 ARG A CA 1
ATOM 2590 C C . ARG A 1 310 ? -8.445 -7.73 17.25 1 95.19 310 ARG A C 1
ATOM 2592 O O . ARG A 1 310 ? -9.062 -7 18.031 1 95.19 310 ARG A O 1
ATOM 2599 N N . THR A 1 311 ? -8.023 -7.355 16.094 1 96.25 311 THR A N 1
ATOM 2600 C CA . THR A 1 311 ? -8.242 -5.992 15.633 1 96.25 311 THR A CA 1
ATOM 2601 C C . THR A 1 311 ? -9.727 -5.707 15.461 1 96.25 311 THR A C 1
ATOM 2603 O O . THR A 1 311 ? -10.219 -4.66 15.883 1 96.25 311 THR A O 1
ATOM 2606 N N . LEU A 1 312 ? -10.445 -6.656 14.867 1 97 312 LEU A N 1
ATOM 2607 C CA . LEU A 1 312 ? -11.883 -6.488 14.688 1 97 312 LEU A CA 1
ATOM 2608 C C . LEU A 1 312 ? -12.594 -6.348 16.031 1 97 312 LEU A C 1
ATOM 2610 O O . LEU A 1 312 ? -13.469 -5.496 16.188 1 97 312 LEU A O 1
ATOM 2614 N N . ASN A 1 313 ? -12.156 -7.125 16.953 1 94.81 313 ASN A N 1
ATOM 2615 C CA . ASN A 1 313 ? -12.75 -7.051 18.281 1 94.81 313 ASN A CA 1
ATOM 2616 C C . ASN A 1 313 ? -12.43 -5.723 18.969 1 94.81 313 ASN A C 1
ATOM 2618 O O . ASN A 1 313 ? -13.281 -5.148 19.641 1 94.81 313 ASN A O 1
ATOM 2622 N N . SER A 1 314 ? -11.242 -5.273 18.766 1 93.88 314 SER A N 1
ATOM 2623 C CA . SER A 1 314 ? -10.844 -4.012 19.375 1 93.88 314 SER A CA 1
ATOM 2624 C C . SER A 1 314 ? -11.633 -2.842 18.781 1 93.88 314 SER A C 1
ATOM 2626 O O . SER A 1 314 ? -11.852 -1.835 19.469 1 93.88 314 SER A O 1
ATOM 2628 N N . LEU A 1 315 ? -12.023 -2.975 17.594 1 95.25 315 LEU A N 1
ATOM 2629 C CA . LEU A 1 315 ? -12.797 -1.934 16.922 1 95.25 315 LEU A CA 1
ATOM 2630 C C . LEU A 1 315 ? -14.234 -1.905 17.438 1 95.25 315 LEU A C 1
ATOM 2632 O O . LEU A 1 315 ? -14.953 -0.93 17.203 1 95.25 315 LEU A O 1
ATOM 2636 N N . CYS A 1 316 ? -14.617 -3.012 18.078 1 91.56 316 CYS A N 1
ATOM 2637 C CA . CYS A 1 316 ? -15.969 -3.092 18.625 1 91.56 316 CYS A CA 1
ATOM 2638 C C . CYS A 1 316 ? -16 -2.598 20.062 1 91.56 316 CYS A C 1
ATOM 2640 O O . CYS A 1 316 ? -17.078 -2.508 20.672 1 91.56 316 CYS A O 1
ATOM 2642 N N . LYS A 1 317 ? -14.891 -2.49 20.656 1 77.88 317 LYS A N 1
ATOM 2643 C CA . LYS A 1 317 ? -14.867 -2.1 22.062 1 77.88 317 LYS A CA 1
ATOM 2644 C C . LYS A 1 317 ? -15.641 -0.801 22.281 1 77.88 317 LYS A C 1
ATOM 2646 O O . LYS A 1 317 ? -15.539 0.131 21.484 1 77.88 317 LYS A O 1
ATOM 2651 N N . ASP A 1 318 ? -16.672 -1.1 23.094 1 61.38 318 ASP A N 1
ATOM 2652 C CA . ASP A 1 318 ? -17.828 -0.284 23.438 1 61.38 318 ASP A CA 1
ATOM 2653 C C . ASP A 1 318 ? -17.406 1.147 23.781 1 61.38 318 ASP A C 1
ATOM 2655 O O . ASP A 1 318 ? -16.484 1.365 24.562 1 61.38 318 ASP A O 1
ATOM 2659 N N . THR A 1 319 ? -17.859 1.879 22.828 1 62.25 319 THR A N 1
ATOM 2660 C CA . THR A 1 319 ? -17.969 3.301 23.141 1 62.25 319 THR A CA 1
ATOM 2661 C C . THR A 1 319 ? -19.328 3.605 23.781 1 62.25 319 THR A C 1
ATOM 2663 O O . THR A 1 319 ? -20.266 2.82 23.656 1 62.25 319 THR A O 1
ATOM 2666 N N . GLY A 1 320 ? -19.328 4.211 24.844 1 60.97 320 GLY A N 1
ATOM 2667 C CA . GLY A 1 320 ? -20.516 4.672 25.562 1 60.97 320 GLY A CA 1
ATOM 2668 C C . GLY A 1 320 ? -21.812 4.254 24.891 1 60.97 320 GLY A C 1
ATOM 2669 O O . GLY A 1 320 ? -22.891 4.473 25.438 1 60.97 320 GLY A O 1
ATOM 2670 N N . ARG A 1 321 ? -21.828 3.717 23.688 1 61.31 321 ARG A N 1
ATOM 2671 C CA . ARG A 1 321 ? -23.062 3.346 23 1 61.31 321 ARG A CA 1
ATOM 2672 C C . ARG A 1 321 ? -23.484 1.923 23.359 1 61.31 321 ARG A C 1
ATOM 2674 O O . ARG A 1 321 ? -22.812 1.251 24.141 1 61.31 321 ARG A O 1
ATOM 2681 N N . THR A 1 322 ? -24.641 1.6 22.719 1 64.44 322 THR A N 1
ATOM 2682 C CA . THR A 1 322 ? -25.281 0.313 22.969 1 64.44 322 THR A CA 1
ATOM 2683 C C . THR A 1 322 ? -24.344 -0.836 22.641 1 64.44 322 THR A C 1
ATOM 2685 O O . THR A 1 322 ? -23.391 -0.666 21.875 1 64.44 322 THR A O 1
ATOM 2688 N N . GLN A 1 323 ? -24.688 -1.849 23.219 1 72.81 323 GLN A N 1
ATOM 2689 C CA . GLN A 1 323 ? -23.938 -3.088 23.016 1 72.81 323 GLN A CA 1
ATOM 2690 C C . GLN A 1 323 ? -23.922 -3.498 21.547 1 72.81 323 GLN A C 1
ATOM 2692 O O . GLN A 1 323 ? -24.938 -3.381 20.859 1 72.81 323 GLN A O 1
ATOM 2697 N N . ASN A 1 324 ? -22.875 -3.689 20.781 1 87.69 324 ASN A N 1
ATOM 2698 C CA . ASN A 1 324 ? -22.688 -4.266 19.453 1 87.69 324 ASN A CA 1
ATOM 2699 C C . ASN A 1 324 ? -22.859 -3.215 18.359 1 87.69 324 ASN A C 1
ATOM 2701 O O . ASN A 1 324 ? -22.906 -3.549 17.172 1 87.69 324 ASN A O 1
ATOM 2705 N N . TYR A 1 325 ? -23.016 -1.961 18.75 1 90.94 325 TYR A N 1
ATOM 2706 C CA . TYR A 1 325 ? -23.25 -0.903 17.781 1 90.94 325 TYR A CA 1
ATOM 2707 C C . TYR A 1 325 ? -22.172 -0.91 16.703 1 90.94 325 TYR A C 1
ATOM 2709 O O . TYR A 1 325 ? -22.484 -0.943 15.508 1 90.94 325 TYR A O 1
ATOM 2717 N N . LEU A 1 326 ? -21.016 -0.976 17.094 1 92.94 326 LEU A N 1
ATOM 2718 C CA . LEU A 1 326 ? -19.922 -0.885 16.141 1 92.94 326 LEU A CA 1
ATOM 2719 C C . LEU A 1 326 ? -19.797 -2.164 15.32 1 92.94 326 LEU A C 1
ATOM 2721 O O . LEU A 1 326 ? -19.453 -2.119 14.141 1 92.94 326 LEU A O 1
ATOM 2725 N N . ALA A 1 327 ? -20.094 -3.301 15.922 1 95.44 327 ALA A N 1
ATOM 2726 C CA . ALA A 1 327 ? -20.109 -4.555 15.172 1 95.44 327 ALA A CA 1
ATOM 2727 C C . ALA A 1 327 ? -21.172 -4.516 14.07 1 95.44 327 ALA A C 1
ATOM 2729 O O . ALA A 1 327 ? -20.922 -4.922 12.938 1 95.44 327 ALA A O 1
ATOM 2730 N N . LYS A 1 328 ? -22.312 -4.012 14.422 1 95.06 328 LYS A N 1
ATOM 2731 C CA . LYS A 1 328 ? -23.422 -3.914 13.469 1 95.06 328 LYS A CA 1
ATOM 2732 C C . LYS A 1 328 ? -23.078 -2.941 12.344 1 95.06 328 LYS A C 1
ATOM 2734 O O . LYS A 1 328 ? -23.422 -3.182 11.188 1 95.06 328 LYS A O 1
ATOM 2739 N N . ARG A 1 329 ? -22.422 -1.894 12.68 1 94.12 329 ARG A N 1
ATOM 2740 C CA . ARG A 1 329 ? -22.031 -0.903 11.68 1 94.12 329 ARG A CA 1
ATOM 2741 C C . ARG A 1 329 ? -21.047 -1.492 10.68 1 94.12 329 ARG A C 1
ATOM 2743 O O . ARG A 1 329 ? -21.047 -1.118 9.508 1 94.12 329 ARG A O 1
ATOM 2750 N N . MET A 1 330 ? -20.281 -2.451 11.156 1 96.94 330 MET A N 1
ATOM 2751 C CA . MET A 1 330 ? -19.312 -3.111 10.281 1 96.94 330 MET A CA 1
ATOM 2752 C C . MET A 1 330 ? -19.984 -4.203 9.453 1 96.94 330 MET A C 1
ATOM 2754 O O . MET A 1 330 ? -19.375 -4.777 8.555 1 96.94 330 MET A O 1
ATOM 2758 N N . GLY A 1 331 ? -21.203 -4.504 9.742 1 97.75 331 GLY A N 1
ATOM 2759 C CA . GLY A 1 331 ? -21.984 -5.453 8.961 1 97.75 331 GLY A CA 1
ATOM 2760 C C . GLY A 1 331 ? -22.156 -6.793 9.648 1 97.75 331 GLY A C 1
ATOM 2761 O O . GLY A 1 331 ? -22.75 -7.715 9.086 1 97.75 331 GLY A O 1
ATOM 2762 N N . PHE A 1 332 ? -21.719 -6.91 10.906 1 97.88 332 PHE A N 1
ATOM 2763 C CA . PHE A 1 332 ? -21.875 -8.141 11.664 1 97.88 332 PHE A CA 1
ATOM 2764 C C . PHE A 1 332 ? -23.141 -8.094 12.516 1 97.88 332 PHE A C 1
ATOM 2766 O O . PHE A 1 332 ? -23.625 -7.012 12.852 1 97.88 332 PHE A O 1
ATOM 2773 N N . LYS A 1 333 ? -23.594 -9.219 12.852 1 96.94 333 LYS A N 1
ATOM 2774 C CA . LYS A 1 333 ? -24.781 -9.297 13.711 1 96.94 333 LYS A CA 1
ATOM 2775 C C . LYS A 1 333 ? -24.469 -8.789 15.117 1 96.94 333 LYS A C 1
ATOM 2777 O O . LYS A 1 333 ? -25.266 -8.07 15.719 1 96.94 333 LYS A O 1
ATOM 2782 N N . ASP A 1 334 ? -23.391 -9.172 15.672 1 94.56 334 ASP A N 1
ATOM 2783 C CA . ASP A 1 334 ? -22.875 -8.766 16.969 1 94.56 334 ASP A CA 1
ATOM 2784 C C . ASP A 1 334 ? -21.391 -9.086 17.109 1 94.56 334 ASP A C 1
ATOM 2786 O O . ASP A 1 334 ? -20.781 -9.609 16.172 1 94.56 334 ASP A O 1
ATOM 2790 N N . LYS A 1 335 ? -20.844 -8.695 18.172 1 92.81 335 LYS A N 1
ATOM 2791 C CA . LYS A 1 335 ? -19.422 -8.906 18.406 1 92.81 335 LYS A CA 1
ATOM 2792 C C . LYS A 1 335 ? -19.078 -10.398 18.391 1 92.81 335 LYS A C 1
ATOM 2794 O O . LYS A 1 335 ? -18.047 -10.797 17.844 1 92.81 335 LYS A O 1
ATOM 2799 N N . ASN A 1 336 ? -19.859 -11.18 18.922 1 94.69 336 ASN A N 1
ATOM 2800 C CA . ASN A 1 336 ? -19.641 -12.625 18.969 1 94.69 336 ASN A CA 1
ATOM 2801 C C . ASN A 1 336 ? -19.641 -13.234 17.578 1 94.69 336 ASN A C 1
ATOM 2803 O O . ASN A 1 336 ? -18.922 -14.211 17.312 1 94.69 336 ASN A O 1
ATOM 2807 N N . SER A 1 337 ? -20.391 -12.68 16.719 1 96.75 337 SER A N 1
ATOM 2808 C CA . SER A 1 337 ? -20.5 -13.188 15.352 1 96.75 337 SER A CA 1
ATOM 2809 C C . SER A 1 337 ? -19.188 -13.008 14.594 1 96.75 337 SER A C 1
ATOM 2811 O O . SER A 1 337 ? -18.891 -13.773 13.672 1 96.75 337 SER A O 1
ATOM 2813 N N . ILE A 1 338 ? -18.406 -12.07 14.984 1 96 338 ILE A N 1
ATOM 2814 C CA . ILE A 1 338 ? -17.094 -11.875 14.375 1 96 338 ILE A CA 1
ATOM 2815 C C . ILE A 1 338 ? -16.234 -13.109 14.625 1 96 338 ILE A C 1
ATOM 2817 O O . ILE A 1 338 ? -15.695 -13.695 13.688 1 96 338 ILE A O 1
ATOM 2821 N N . ASN A 1 339 ? -16.203 -13.477 15.852 1 95 339 ASN A N 1
ATOM 2822 C CA . ASN A 1 339 ? -15.406 -14.633 16.234 1 95 339 ASN A CA 1
ATOM 2823 C C . ASN A 1 339 ? -15.969 -15.93 15.664 1 95 339 ASN A C 1
ATOM 2825 O O . ASN A 1 339 ? -15.219 -16.781 15.172 1 95 339 ASN A O 1
ATOM 2829 N N . ALA A 1 340 ? -17.234 -16.031 15.727 1 96.5 340 ALA A N 1
ATOM 2830 C CA . ALA A 1 340 ? -17.891 -17.234 15.242 1 96.5 340 ALA A CA 1
ATOM 2831 C C . ALA A 1 340 ? -17.672 -17.422 13.742 1 96.5 340 ALA A C 1
ATOM 2833 O O . ALA A 1 340 ? -17.484 -18.547 13.273 1 96.5 340 ALA A O 1
ATOM 2834 N N . LEU A 1 341 ? -17.734 -16.344 13.016 1 96.5 341 LEU A N 1
ATOM 2835 C CA . LEU A 1 341 ? -17.516 -16.406 11.578 1 96.5 341 LEU A CA 1
ATOM 2836 C C . LEU A 1 341 ? -16.109 -16.938 11.273 1 96.5 341 LEU A C 1
ATOM 2838 O O . LEU A 1 341 ? -15.953 -17.875 10.484 1 96.5 341 LEU A O 1
ATOM 2842 N N . ILE A 1 342 ? -15.141 -16.406 11.93 1 93.88 342 ILE A N 1
ATOM 2843 C CA . ILE A 1 342 ? -13.758 -16.781 11.664 1 93.88 342 ILE A CA 1
ATOM 2844 C C . ILE A 1 342 ? -13.531 -18.234 12.094 1 93.88 342 ILE A C 1
ATOM 2846 O O . ILE A 1 342 ? -12.883 -19 11.383 1 93.88 342 ILE A O 1
ATOM 2850 N N . GLU A 1 343 ? -14.164 -18.625 13.156 1 92.81 343 GLU A N 1
ATOM 2851 C CA . GLU A 1 343 ? -14.008 -19.984 13.68 1 92.81 343 GLU A CA 1
ATOM 2852 C C . GLU A 1 343 ? -14.734 -21 12.797 1 92.81 343 GLU A C 1
ATOM 2854 O O . GLU A 1 343 ? -14.375 -22.172 12.773 1 92.81 343 GLU A O 1
ATOM 2859 N N . SER A 1 344 ? -15.695 -20.516 12.117 1 93.06 344 SER A N 1
ATOM 2860 C CA . SER A 1 344 ? -16.469 -21.422 11.266 1 93.06 344 SER A CA 1
ATOM 2861 C C . SER A 1 344 ? -15.625 -21.969 10.133 1 93.06 344 SER A C 1
ATOM 2863 O O . SER A 1 344 ? -15.977 -23 9.531 1 93.06 344 SER A O 1
ATOM 2865 N N . TYR A 1 345 ? -14.531 -21.344 9.789 1 90.69 345 TYR A N 1
ATOM 2866 C CA . TYR A 1 345 ? -13.648 -21.812 8.727 1 90.69 345 TYR A CA 1
ATOM 2867 C C . TYR A 1 345 ? -12.68 -22.875 9.242 1 90.69 345 TYR A C 1
ATOM 2869 O O . TYR A 1 345 ? -12.078 -23.609 8.461 1 90.69 345 TYR A O 1
ATOM 2877 N N . LYS A 1 346 ? -12.414 -22.875 10.508 1 78.81 346 LYS A N 1
ATOM 2878 C CA . LYS A 1 346 ? -11.5 -23.844 11.094 1 78.81 346 LYS A CA 1
ATOM 2879 C C . LYS A 1 346 ? -12.156 -25.219 11.219 1 78.81 346 LYS A C 1
ATOM 2881 O O . LYS A 1 346 ? -11.477 -26.25 11.273 1 78.81 346 LYS A O 1
ATOM 2886 N N . ASP A 1 347 ? -13.445 -25.25 11.422 1 60.06 347 ASP A N 1
ATOM 2887 C CA . ASP A 1 347 ? -14.141 -26.531 11.562 1 60.06 347 ASP A CA 1
ATOM 2888 C C . ASP A 1 347 ? -14.164 -27.297 10.234 1 60.06 347 ASP A C 1
ATOM 2890 O O . ASP A 1 347 ? -14.555 -26.734 9.203 1 60.06 347 ASP A O 1
ATOM 2894 N N . LYS A 1 348 ? -13.211 -28.328 10.039 1 53.03 348 LYS A N 1
ATOM 2895 C CA . LYS A 1 348 ? -13.008 -29.281 8.945 1 53.03 348 LYS A CA 1
ATOM 2896 C C . LYS A 1 348 ? -14.312 -29.547 8.203 1 53.03 348 LYS A C 1
ATOM 2898 O O . LYS A 1 348 ? -14.305 -29.766 6.988 1 53.03 348 LYS A O 1
ATOM 2903 N N . ARG A 1 349 ? -15.367 -29.922 8.82 1 43.31 349 ARG A N 1
ATOM 2904 C CA . ARG A 1 349 ? -16.609 -30.422 8.227 1 43.31 349 ARG A CA 1
ATOM 2905 C C . ARG A 1 349 ? -17.266 -29.359 7.363 1 43.31 349 ARG A C 1
ATOM 2907 O O . ARG A 1 349 ? -18.172 -29.656 6.586 1 43.31 349 ARG A O 1
ATOM 2914 N N . ALA A 1 350 ? -17.016 -28.156 7.801 1 39.31 350 ALA A N 1
ATOM 2915 C CA . ALA A 1 350 ? -17.828 -27.109 7.172 1 39.31 350 ALA A CA 1
ATOM 2916 C C . ALA A 1 350 ? -17.312 -26.797 5.762 1 39.31 350 ALA A C 1
ATOM 2918 O O . ALA A 1 350 ? -17.938 -26.016 5.035 1 39.31 350 ALA A O 1
ATOM 2919 N N . ILE A 1 351 ? -16.078 -27.031 5.656 1 38.03 351 ILE A N 1
ATOM 2920 C CA . ILE A 1 351 ? -15.625 -26.594 4.344 1 38.03 351 ILE A CA 1
ATOM 2921 C C . ILE A 1 351 ? -16.266 -27.453 3.256 1 38.03 351 ILE A C 1
ATOM 2923 O O . ILE A 1 351 ? -15.656 -28.422 2.783 1 38.03 351 ILE A O 1
ATOM 2927 N N . THR A 1 352 ? -17.359 -28.125 3.58 1 32.81 352 THR A N 1
ATOM 2928 C CA . THR A 1 352 ? -17.984 -28.719 2.418 1 32.81 352 THR A CA 1
ATOM 2929 C C . THR A 1 352 ? -18.203 -27.688 1.312 1 32.81 352 THR A C 1
ATO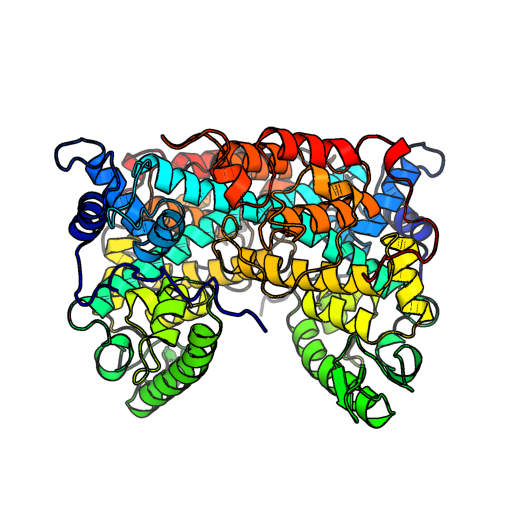M 2931 O O . THR A 1 352 ? -18.953 -26.734 1.483 1 32.81 352 THR A O 1
ATOM 2934 N N . PHE A 1 353 ? -17.281 -27.438 0.52 1 32.06 353 PHE A N 1
ATOM 2935 C CA . PHE A 1 353 ? -17.406 -26.688 -0.716 1 32.06 353 PHE A CA 1
ATOM 2936 C C . PHE A 1 353 ? -18.781 -26.906 -1.346 1 32.06 353 PHE A C 1
ATOM 2938 O O . PHE A 1 353 ? -19.422 -27.922 -1.102 1 32.06 353 PHE A O 1
ATOM 2945 N N . TYR A 1 354 ? -19.344 -25.781 -2.111 1 30.16 354 TYR A N 1
ATOM 2946 C CA . TYR A 1 354 ? -20.625 -25.688 -2.805 1 30.16 354 TYR A CA 1
ATOM 2947 C C . TYR A 1 354 ? -20.922 -26.984 -3.57 1 30.16 354 TYR A C 1
ATOM 2949 O O . TYR A 1 354 ? -20.125 -27.406 -4.414 1 30.16 354 TYR A O 1
ATOM 2957 N N . PRO A 1 355 ? -21.703 -27.859 -3.039 1 27.27 355 PRO A N 1
ATOM 2958 C CA . PRO A 1 355 ? -22.234 -28.781 -4.035 1 27.27 355 PRO A CA 1
ATOM 2959 C C . PRO A 1 355 ? -22.578 -28.109 -5.355 1 27.27 355 PRO A C 1
ATOM 2961 O O . PRO A 1 355 ? -22.594 -26.875 -5.434 1 27.27 355 PRO A O 1
ATOM 2964 N N . ASP A 1 356 ? -23.703 -28.594 -6.176 1 25.11 356 ASP A N 1
ATOM 2965 C CA . ASP A 1 356 ? -24.406 -28.219 -7.402 1 25.11 356 ASP A CA 1
ATOM 2966 C C . ASP A 1 356 ? -24.797 -26.75 -7.395 1 25.11 356 ASP A C 1
ATOM 2968 O O . ASP A 1 356 ? -24.719 -26.078 -6.355 1 25.11 356 ASP A O 1
ATOM 2972 N N . GLY A 1 357 ? -25.703 -26.156 -8.508 1 27.23 357 GLY A N 1
ATOM 2973 C CA . GLY A 1 357 ? -26.438 -25.109 -9.195 1 27.23 357 GLY A CA 1
ATOM 2974 C C . GLY A 1 357 ? -27.25 -24.234 -8.266 1 27.23 357 GLY A C 1
ATOM 2975 O O . GLY A 1 357 ? -28.031 -23.391 -8.711 1 27.23 357 GLY A O 1
ATOM 2976 N N . SER A 1 358 ? -27.547 -24.562 -7.031 1 25.25 358 SER A N 1
ATOM 2977 C CA . SER A 1 358 ? -28.766 -23.938 -6.516 1 25.25 358 SER A CA 1
ATOM 2978 C C . SER A 1 358 ? -28.484 -22.547 -5.992 1 25.25 358 SER A C 1
ATOM 2980 O O . SER A 1 358 ? -28.109 -22.359 -4.828 1 25.25 358 SER A O 1
ATOM 2982 N N . TYR A 1 359 ? -27.594 -21.719 -6.562 1 24.39 359 TYR A N 1
ATOM 2983 C CA . TYR A 1 359 ? -27.703 -20.297 -6.25 1 24.39 359 TYR A CA 1
ATOM 2984 C C . TYR A 1 359 ? -29.156 -19.828 -6.371 1 24.39 359 TYR A C 1
ATOM 2986 O O . TYR A 1 359 ? -29.812 -20.078 -7.379 1 24.39 359 TYR A O 1
ATOM 2994 N N . ILE A 1 360 ? -29.969 -19.969 -5.387 1 22.78 360 ILE A N 1
ATOM 2995 C CA . ILE A 1 360 ? -31.312 -19.422 -5.496 1 22.78 360 ILE A CA 1
ATOM 2996 C C . ILE A 1 360 ? -31.234 -17.938 -5.855 1 22.78 360 ILE A C 1
ATOM 2998 O O . ILE A 1 360 ? -30.641 -17.141 -5.121 1 22.78 360 ILE A O 1
ATOM 3002 N N . TYR A 1 361 ? -31.141 -17.641 -7.164 1 21.38 361 TYR A N 1
ATOM 3003 C CA . TYR A 1 361 ? -31.5 -16.344 -7.727 1 21.38 361 TYR A CA 1
ATOM 3004 C C . TYR A 1 361 ? -32.906 -15.945 -7.309 1 21.38 361 TYR A C 1
ATOM 3006 O O . TYR A 1 361 ? -33.875 -16.609 -7.672 1 21.38 361 TYR A O 1
ATOM 3014 N N . ARG A 1 362 ? -33.375 -16.078 -6.02 1 19.33 362 ARG A N 1
ATOM 3015 C CA . ARG A 1 362 ? -34.688 -15.43 -6.031 1 19.33 362 ARG A CA 1
ATOM 3016 C C . ARG A 1 362 ? -34.562 -13.945 -6.348 1 19.33 362 ARG A C 1
ATOM 3018 O O . ARG A 1 362 ? -33.594 -13.297 -5.965 1 19.33 362 ARG A O 1
ATOM 3025 N N . MET B 1 1 ? 33.531 5.875 -13.062 1 20.09 1 MET B N 1
ATOM 3026 C CA . MET B 1 1 ? 32.906 4.789 -13.805 1 20.09 1 MET B CA 1
ATOM 3027 C C . MET B 1 1 ? 32.344 3.742 -12.859 1 20.09 1 MET B C 1
ATOM 3029 O O . MET B 1 1 ? 31.844 2.703 -13.305 1 20.09 1 MET B O 1
ATOM 3033 N N . THR B 1 2 ? 32.5 3.764 -11.43 1 23.17 2 THR B N 1
ATOM 3034 C CA . THR B 1 2 ? 32.656 2.518 -10.695 1 23.17 2 THR B CA 1
ATOM 3035 C C . THR B 1 2 ? 31.312 1.823 -10.5 1 23.17 2 THR B C 1
ATOM 3037 O O . THR B 1 2 ? 30.625 2.061 -9.5 1 23.17 2 THR B O 1
ATOM 3040 N N . ASP B 1 3 ? 30.453 1.81 -11.516 1 28.12 3 ASP B N 1
ATOM 3041 C CA . ASP B 1 3 ? 29.203 1.124 -11.828 1 28.12 3 ASP B CA 1
ATOM 3042 C C . ASP B 1 3 ? 29.359 -0.39 -11.695 1 28.12 3 ASP B C 1
ATOM 3044 O O . ASP B 1 3 ? 28.5 -1.149 -12.148 1 28.12 3 ASP B O 1
ATOM 3048 N N . LEU B 1 4 ? 30.688 -0.892 -11.523 1 29.23 4 LEU B N 1
ATOM 3049 C CA . LEU B 1 4 ? 31.25 -2.223 -11.719 1 29.23 4 LEU B CA 1
ATOM 3050 C C . LEU B 1 4 ? 30.734 -3.193 -10.664 1 29.23 4 LEU B C 1
ATOM 3052 O O . LEU B 1 4 ? 30.797 -4.41 -10.852 1 29.23 4 LEU B O 1
ATOM 3056 N N . SER B 1 5 ? 30.609 -2.762 -9.438 1 31.06 5 SER B N 1
ATOM 3057 C CA . SER B 1 5 ? 30.609 -3.793 -8.398 1 31.06 5 SER B CA 1
ATOM 3058 C C . SER B 1 5 ? 29.359 -4.672 -8.5 1 31.06 5 SER B C 1
ATOM 3060 O O . SER B 1 5 ? 29.344 -5.793 -7.992 1 31.06 5 SER B O 1
ATOM 3062 N N . ILE B 1 6 ? 28.25 -4.152 -8.977 1 35.66 6 ILE B N 1
ATOM 3063 C CA . ILE B 1 6 ? 27.125 -5.043 -9.258 1 35.66 6 ILE B CA 1
ATOM 3064 C C . ILE B 1 6 ? 27.469 -5.93 -10.461 1 35.66 6 ILE B C 1
ATOM 3066 O O . ILE B 1 6 ? 26.656 -6.773 -10.852 1 35.66 6 ILE B O 1
ATOM 3070 N N . SER B 1 7 ? 28.562 -5.57 -11.312 1 34 7 SER B N 1
ATOM 3071 C CA . SER B 1 7 ? 28.938 -6.215 -12.562 1 34 7 SER B CA 1
ATOM 3072 C C . SER B 1 7 ? 29.344 -7.668 -12.328 1 34 7 SER B C 1
ATOM 3074 O O . SER B 1 7 ? 29.109 -8.523 -13.188 1 34 7 SER B O 1
ATOM 3076 N N . GLU B 1 8 ? 30.438 -7.906 -11.5 1 36.25 8 GLU B N 1
ATOM 3077 C CA . GLU B 1 8 ? 31.141 -9.18 -11.555 1 36.25 8 GLU B CA 1
ATOM 3078 C C . GLU B 1 8 ? 30.203 -10.352 -11.328 1 36.25 8 GLU B C 1
ATOM 3080 O O . GLU B 1 8 ? 30.297 -11.375 -12.008 1 36.25 8 GLU B O 1
ATOM 3085 N N . GLY B 1 9 ? 29.719 -10.5 -10.07 1 36.78 9 GLY B N 1
ATOM 3086 C CA . GLY B 1 9 ? 29.219 -11.75 -9.523 1 36.78 9 GLY B CA 1
ATOM 3087 C C . GLY B 1 9 ? 27.922 -12.211 -10.164 1 36.78 9 GLY B C 1
ATOM 3088 O O . GLY B 1 9 ? 27.25 -13.109 -9.648 1 36.78 9 GLY B O 1
ATOM 3089 N N . PHE B 1 10 ? 27.422 -11.414 -11.047 1 42.56 10 PHE B N 1
ATOM 3090 C CA . PHE B 1 10 ? 26.078 -11.852 -11.414 1 42.56 10 PHE B CA 1
ATOM 3091 C C . PHE B 1 10 ? 26.125 -13.148 -12.211 1 42.56 10 PHE B C 1
ATOM 3093 O O . PHE B 1 10 ? 25.844 -13.156 -13.414 1 42.56 10 PHE B O 1
ATOM 3100 N N . PHE B 1 11 ? 27.234 -13.891 -12.195 1 44.69 11 PHE B N 1
ATOM 3101 C CA . PHE B 1 11 ? 27.141 -15.211 -12.812 1 44.69 11 PHE B CA 1
ATOM 3102 C C . PHE B 1 11 ? 25.922 -15.969 -12.297 1 44.69 11 PHE B C 1
ATOM 3104 O O . PHE B 1 11 ? 26.031 -16.766 -11.352 1 44.69 11 PHE B O 1
ATOM 3111 N N . MET B 1 12 ? 24.828 -15.242 -11.992 1 52.88 12 MET B N 1
ATOM 3112 C CA . MET B 1 12 ? 23.656 -15.805 -11.328 1 52.88 12 MET B CA 1
ATOM 3113 C C . MET B 1 12 ? 23.016 -16.891 -12.188 1 52.88 12 MET B C 1
ATOM 3115 O O . MET B 1 12 ? 23.281 -16.984 -13.383 1 52.88 12 MET B O 1
ATOM 3119 N N . GLU B 1 13 ? 22.266 -17.859 -11.539 1 61.97 13 GLU B N 1
ATOM 3120 C CA . GLU B 1 13 ? 21.391 -18.969 -11.898 1 61.97 13 GLU B CA 1
ATOM 3121 C C . GLU B 1 13 ? 20.547 -18.625 -13.117 1 61.97 13 GLU B C 1
ATOM 3123 O O . GLU B 1 13 ? 20.031 -17.5 -13.234 1 61.97 13 GLU B O 1
ATOM 3128 N N . LYS B 1 14 ? 20.781 -19.453 -14.094 1 68.38 14 LYS B N 1
ATOM 3129 C CA . LYS B 1 14 ? 20 -19.359 -15.32 1 68.38 14 LYS B CA 1
ATOM 3130 C C . LYS B 1 14 ? 18.5 -19.344 -15.008 1 68.38 14 LYS B C 1
ATOM 3132 O O . LYS B 1 14 ? 18.047 -20.016 -14.078 1 68.38 14 LYS B O 1
ATOM 3137 N N . ILE B 1 15 ? 17.844 -18.453 -15.656 1 75.5 15 ILE B N 1
ATOM 3138 C CA . ILE B 1 15 ? 16.391 -18.391 -15.594 1 75.5 15 ILE B CA 1
ATOM 3139 C C . ILE B 1 15 ? 15.797 -19.656 -16.188 1 75.5 15 ILE B C 1
ATOM 3141 O O . ILE B 1 15 ? 16.297 -20.188 -17.188 1 75.5 15 ILE B O 1
ATOM 3145 N N . MET B 1 16 ? 14.773 -20.156 -15.57 1 78.75 16 MET B N 1
ATOM 3146 C CA . MET B 1 16 ? 14.109 -21.375 -16.031 1 78.75 16 MET B CA 1
ATOM 3147 C C . MET B 1 16 ? 13.664 -21.234 -17.469 1 78.75 16 MET B C 1
ATOM 3149 O O . MET B 1 16 ? 12.984 -20.281 -17.828 1 78.75 16 MET B O 1
ATOM 3153 N N . GLU B 1 17 ? 14.023 -22.188 -18.234 1 79.5 17 GLU B N 1
ATOM 3154 C CA . GLU B 1 17 ? 13.672 -22.156 -19.656 1 79.5 17 GLU B CA 1
ATOM 3155 C C . GLU B 1 17 ? 12.453 -23.031 -19.938 1 79.5 17 GLU B C 1
ATOM 3157 O O . GLU B 1 17 ? 11.828 -22.891 -21 1 79.5 17 GLU B O 1
ATOM 3162 N N . HIS B 1 18 ? 12.188 -23.859 -18.922 1 89.62 18 HIS B N 1
ATOM 3163 C CA . HIS B 1 18 ? 11.047 -24.766 -19.094 1 89.62 18 HIS B CA 1
ATOM 3164 C C . HIS B 1 18 ? 10.148 -24.766 -17.875 1 89.62 18 HIS B C 1
ATOM 3166 O O . HIS B 1 18 ? 10.602 -24.438 -16.766 1 89.62 18 HIS B O 1
ATOM 3172 N N . HIS B 1 19 ? 9 -25.172 -18.156 1 92.5 19 HIS B N 1
ATOM 3173 C CA . HIS B 1 19 ? 8.008 -25.266 -17.094 1 92.5 19 HIS B CA 1
ATOM 3174 C C . HIS B 1 19 ? 8.383 -26.359 -16.094 1 92.5 19 HIS B C 1
ATOM 3176 O O . HIS B 1 19 ? 8.82 -27.438 -16.484 1 92.5 19 HIS B O 1
ATOM 3182 N N . LEU B 1 20 ? 8.305 -26.031 -14.82 1 94.81 20 LEU B N 1
ATOM 3183 C CA . LEU B 1 20 ? 8.508 -27 -13.742 1 94.81 20 LEU B CA 1
ATOM 3184 C C . LEU B 1 20 ? 7.27 -27.094 -12.859 1 94.81 20 LEU B C 1
ATOM 3186 O O . LEU B 1 20 ? 6.621 -26.094 -12.57 1 94.81 20 LEU B O 1
ATOM 3190 N N . SER B 1 21 ? 6.93 -28.344 -12.477 1 94.94 21 SER B N 1
ATOM 3191 C CA . SER B 1 21 ? 5.879 -28.516 -11.477 1 94.94 21 SER B CA 1
ATOM 3192 C C . SER B 1 21 ? 6.266 -27.875 -10.148 1 94.94 21 SER B C 1
ATOM 3194 O O . SER B 1 21 ? 7.438 -27.562 -9.922 1 94.94 21 SER B O 1
ATOM 3196 N N . TYR B 1 22 ? 5.324 -27.703 -9.336 1 94.31 22 TYR B N 1
ATOM 3197 C CA . TYR B 1 22 ? 5.621 -27.125 -8.031 1 94.31 22 TYR B CA 1
ATOM 3198 C C . TYR B 1 22 ? 6.578 -28 -7.25 1 94.31 22 TYR B C 1
ATOM 3200 O O . TYR B 1 22 ? 7.461 -27.516 -6.547 1 94.31 22 TYR B O 1
ATOM 3208 N N . VAL B 1 23 ? 6.367 -29.297 -7.379 1 96.31 23 VAL B N 1
ATOM 3209 C CA . VAL B 1 23 ? 7.266 -30.266 -6.75 1 96.31 23 VAL B CA 1
ATOM 3210 C C . VAL B 1 23 ? 8.688 -30.062 -7.285 1 96.31 23 VAL B C 1
ATOM 3212 O O . VAL B 1 23 ? 9.641 -29.969 -6.512 1 96.31 23 VAL B O 1
ATOM 3215 N N . ASP B 1 24 ? 8.773 -29.938 -8.586 1 96.25 24 ASP B N 1
ATOM 3216 C CA . ASP B 1 24 ? 10.078 -29.781 -9.219 1 96.25 24 ASP B CA 1
ATOM 3217 C C . ASP B 1 24 ? 10.719 -28.453 -8.836 1 96.25 24 ASP B C 1
ATOM 3219 O O . ASP B 1 24 ? 11.938 -28.344 -8.742 1 96.25 24 ASP B O 1
ATOM 3223 N N . GLN B 1 25 ? 9.93 -27.469 -8.641 1 96.31 25 GLN B N 1
ATOM 3224 C CA . GLN B 1 25 ? 10.438 -26.172 -8.219 1 96.31 25 GLN B CA 1
ATOM 3225 C C . GLN B 1 25 ? 11.047 -26.234 -6.828 1 96.31 25 GLN B C 1
ATOM 3227 O O . GLN B 1 25 ? 12.109 -25.656 -6.582 1 96.31 25 GLN B O 1
ATOM 3232 N N . VAL B 1 26 ? 10.375 -26.938 -5.91 1 97.31 26 VAL B N 1
ATOM 3233 C CA . VAL B 1 26 ? 10.922 -27.125 -4.57 1 97.31 26 VAL B CA 1
ATOM 3234 C C . VAL B 1 26 ? 12.234 -27.891 -4.648 1 97.31 26 VAL B C 1
ATOM 3236 O O . VAL B 1 26 ? 13.211 -27.516 -3.988 1 97.31 26 VAL B O 1
ATOM 3239 N N . LEU B 1 27 ? 12.258 -28.891 -5.512 1 96.88 27 LEU B N 1
ATOM 3240 C CA . LEU B 1 27 ? 13.453 -29.703 -5.648 1 96.88 27 LEU B CA 1
ATOM 3241 C C . LEU B 1 27 ? 14.578 -28.922 -6.312 1 96.88 27 LEU B C 1
ATOM 3243 O O . LEU B 1 27 ? 15.758 -29.203 -6.082 1 96.88 27 LEU B O 1
ATOM 3247 N N . LEU B 1 28 ? 14.203 -27.969 -7.102 1 96 28 LEU B N 1
ATOM 3248 C CA . LEU B 1 28 ? 15.219 -27.094 -7.691 1 96 28 LEU B CA 1
ATOM 3249 C C . LEU B 1 28 ? 15.938 -26.297 -6.613 1 96 28 LEU B C 1
ATOM 3251 O O . LEU B 1 28 ? 17.156 -26.094 -6.691 1 96 28 LEU B O 1
ATOM 3255 N N . PHE B 1 29 ? 15.227 -25.828 -5.59 1 96.88 29 PHE B N 1
ATOM 3256 C CA . PHE B 1 29 ? 15.852 -25.156 -4.457 1 96.88 29 PHE B CA 1
ATOM 3257 C C . PHE B 1 29 ? 16.859 -26.078 -3.77 1 96.88 29 PHE B C 1
ATOM 3259 O O . PHE B 1 29 ? 17.969 -25.656 -3.43 1 96.88 29 PHE B O 1
ATOM 3266 N N . LYS B 1 30 ? 16.438 -27.297 -3.621 1 96.88 30 LYS B N 1
ATOM 3267 C CA . LYS B 1 30 ? 17.328 -28.281 -3.02 1 96.88 30 LYS B CA 1
ATOM 3268 C C . LYS B 1 30 ? 18.594 -28.453 -3.852 1 96.88 30 LYS B C 1
ATOM 3270 O O . LYS B 1 30 ? 19.703 -28.438 -3.316 1 96.88 30 LYS B O 1
ATOM 3275 N N . LYS B 1 31 ? 18.375 -28.625 -5.109 1 95.56 31 LYS B N 1
ATOM 3276 C CA . LYS B 1 31 ? 19.5 -28.828 -6.035 1 95.56 31 LYS B CA 1
ATOM 3277 C C . LYS B 1 31 ? 20.453 -27.641 -5.988 1 95.56 31 LYS B C 1
ATOM 3279 O O . LYS B 1 31 ? 21.672 -27.812 -6.156 1 95.56 31 LYS B O 1
ATOM 3284 N N . LYS B 1 32 ? 19.906 -26.5 -5.66 1 95.5 32 LYS B N 1
ATOM 3285 C CA . LYS B 1 32 ? 20.703 -25.281 -5.66 1 95.5 32 LYS B CA 1
ATOM 3286 C C . LYS B 1 32 ? 21.297 -25 -4.277 1 95.5 32 LYS B C 1
ATOM 3288 O O . LYS B 1 32 ? 21.891 -23.953 -4.047 1 95.5 32 LYS B O 1
ATOM 3293 N N . GLY B 1 33 ? 21.031 -25.859 -3.357 1 95.75 33 GLY B N 1
ATOM 3294 C CA . GLY B 1 33 ? 21.797 -25.797 -2.123 1 95.75 33 GLY B CA 1
ATOM 3295 C C . GLY B 1 33 ? 20.969 -25.422 -0.916 1 95.75 33 GLY B C 1
ATOM 3296 O O . GLY B 1 33 ? 21.469 -25.391 0.208 1 95.75 33 GLY B O 1
ATOM 3297 N N . ILE B 1 34 ? 19.719 -25.156 -1.12 1 96.44 34 ILE B N 1
ATOM 3298 C CA . ILE B 1 34 ? 18.859 -24.875 0.021 1 96.44 34 ILE B CA 1
ATOM 3299 C C . ILE B 1 34 ? 18.578 -26.172 0.786 1 96.44 34 ILE B C 1
ATOM 3301 O O . ILE B 1 34 ? 18.219 -27.188 0.19 1 96.44 34 ILE B O 1
ATOM 3305 N N . THR B 1 35 ? 18.781 -26.156 2.072 1 96.19 35 THR B N 1
ATOM 3306 C CA . THR B 1 35 ? 18.672 -27.359 2.875 1 96.19 35 THR B CA 1
ATOM 3307 C C . THR B 1 35 ? 17.281 -27.516 3.469 1 96.19 35 THR B C 1
ATOM 3309 O O . THR B 1 35 ? 16.422 -26.641 3.275 1 96.19 35 THR B O 1
ATOM 3312 N N . GLY B 1 36 ? 16.969 -28.656 4.09 1 96.62 36 GLY B N 1
ATOM 3313 C CA . GLY B 1 36 ? 15.719 -28.906 4.789 1 96.62 36 GLY B CA 1
ATOM 3314 C C . GLY B 1 36 ? 14.609 -29.391 3.877 1 96.62 36 GLY B C 1
ATOM 3315 O O . GLY B 1 36 ? 13.43 -29.281 4.211 1 96.62 36 GLY B O 1
ATOM 3316 N N . ILE B 1 37 ? 14.977 -29.844 2.691 1 97.31 37 ILE B N 1
ATOM 3317 C CA . ILE B 1 37 ? 14 -30.344 1.728 1 97.31 37 ILE B CA 1
ATOM 3318 C C . ILE B 1 37 ? 14.172 -31.859 1.559 1 97.31 37 ILE B C 1
ATOM 3320 O O . ILE B 1 37 ? 15.211 -32.312 1.093 1 97.31 37 ILE B O 1
ATOM 3324 N N . ASP B 1 38 ? 13.219 -32.562 2.029 1 95.75 38 ASP B N 1
ATOM 3325 C CA . ASP B 1 38 ? 13.172 -34 1.928 1 95.75 38 ASP B CA 1
ATOM 3326 C C . ASP B 1 38 ? 11.82 -34.469 1.409 1 95.75 38 ASP B C 1
ATOM 3328 O O . ASP B 1 38 ? 10.812 -34.375 2.111 1 95.75 38 ASP B O 1
ATOM 3332 N N . GLN B 1 39 ? 11.797 -35.062 0.245 1 93.44 39 GLN B N 1
ATOM 3333 C CA . GLN B 1 39 ? 10.578 -35.5 -0.43 1 93.44 39 GLN B CA 1
ATOM 3334 C C . GLN B 1 39 ? 9.82 -36.531 0.393 1 93.44 39 GLN B C 1
ATOM 3336 O O . GLN B 1 39 ? 8.602 -36.688 0.24 1 93.44 39 GLN B O 1
ATOM 3341 N N . ASN B 1 40 ? 10.523 -37.188 1.227 1 93.06 40 ASN B N 1
ATOM 3342 C CA . ASN B 1 40 ? 9.922 -38.25 2.016 1 93.06 40 ASN B CA 1
ATOM 3343 C C . ASN B 1 40 ? 9.445 -37.75 3.373 1 93.06 40 ASN B C 1
ATOM 3345 O O . ASN B 1 40 ? 8.867 -38.5 4.16 1 93.06 40 ASN B O 1
ATOM 3349 N N . SER B 1 41 ? 9.641 -36.531 3.592 1 92.62 41 SER B N 1
ATOM 3350 C CA . SER B 1 41 ? 9.234 -35.969 4.871 1 92.62 41 SER B CA 1
ATOM 3351 C C . SER B 1 41 ? 7.773 -35.5 4.836 1 92.62 41 SER B C 1
ATOM 3353 O O . SER B 1 41 ? 7.25 -35.156 3.777 1 92.62 41 SER B O 1
ATOM 3355 N N . ILE B 1 42 ? 7.109 -35.5 5.934 1 90.5 42 ILE B N 1
ATOM 3356 C CA . ILE B 1 42 ? 5.734 -35.031 6.09 1 90.5 42 ILE B CA 1
ATOM 3357 C C . ILE B 1 42 ? 5.645 -33.531 5.793 1 90.5 42 ILE B C 1
ATOM 3359 O O . ILE B 1 42 ? 4.59 -33.031 5.395 1 90.5 42 ILE B O 1
ATOM 3363 N N . LYS B 1 43 ? 6.77 -32.844 5.863 1 93.31 43 LYS B N 1
ATOM 3364 C CA . LYS B 1 43 ? 6.797 -31.406 5.68 1 93.31 43 LYS B CA 1
ATOM 3365 C C . LYS B 1 43 ? 6.824 -31.047 4.199 1 93.31 43 LYS B C 1
ATOM 3367 O O . LYS B 1 43 ? 6.594 -29.891 3.836 1 93.31 43 LYS B O 1
ATOM 3372 N N . PHE B 1 44 ? 7.129 -32 3.398 1 96.31 44 PHE B N 1
ATOM 3373 C CA . PHE B 1 44 ? 7.367 -31.719 1.988 1 96.31 44 PHE B CA 1
ATOM 3374 C C . PHE B 1 44 ? 6.113 -31.156 1.327 1 96.31 44 PHE B C 1
ATOM 3376 O O . PHE B 1 44 ? 6.184 -30.188 0.569 1 96.31 44 PHE B O 1
ATOM 3383 N N . GLU B 1 45 ? 4.98 -31.688 1.632 1 94.12 45 GLU B N 1
ATOM 3384 C CA . GLU B 1 45 ? 3.727 -31.203 1.06 1 94.12 45 GLU B CA 1
ATOM 3385 C C . GLU B 1 45 ? 3.463 -29.75 1.457 1 94.12 45 GLU B C 1
ATOM 3387 O O . GLU B 1 45 ? 2.988 -28.953 0.644 1 94.12 45 GLU B O 1
ATOM 3392 N N . LYS B 1 46 ? 3.764 -29.5 2.662 1 94.62 46 LYS B N 1
ATOM 3393 C CA . LYS B 1 46 ? 3.611 -28.125 3.139 1 94.62 46 LYS B CA 1
ATOM 3394 C C . LYS B 1 46 ? 4.555 -27.188 2.402 1 94.62 46 LYS B C 1
ATOM 3396 O O . LYS B 1 46 ? 4.188 -26.047 2.092 1 94.62 46 LYS B O 1
ATOM 3401 N N . GLN B 1 47 ? 5.781 -27.625 2.189 1 97.31 47 GLN B N 1
ATOM 3402 C CA . GLN B 1 47 ? 6.75 -26.828 1.454 1 97.31 47 GLN B CA 1
ATOM 3403 C C . GLN B 1 47 ? 6.27 -26.547 0.032 1 97.31 47 GLN B C 1
ATOM 3405 O O . GLN B 1 47 ? 6.387 -25.422 -0.462 1 97.31 47 GLN B O 1
ATOM 3410 N N . VAL B 1 48 ? 5.668 -27.547 -0.621 1 96.44 48 VAL B N 1
ATOM 3411 C CA . VAL B 1 48 ? 5.141 -27.406 -1.975 1 96.44 48 VAL B CA 1
ATOM 3412 C C . VAL B 1 48 ? 3.98 -26.422 -1.978 1 96.44 48 VAL B C 1
ATOM 3414 O O . VAL B 1 48 ? 3.918 -25.531 -2.828 1 96.44 48 VAL B O 1
ATOM 3417 N N . ASN B 1 49 ? 3.102 -26.516 -1 1 93.81 49 ASN B N 1
ATOM 3418 C CA . ASN B 1 49 ? 1.962 -25.609 -0.907 1 93.81 49 ASN B CA 1
ATOM 3419 C C . ASN B 1 49 ? 2.406 -24.172 -0.657 1 93.81 49 ASN B C 1
ATOM 3421 O O . ASN B 1 49 ? 1.845 -23.234 -1.227 1 93.81 49 ASN B O 1
ATOM 3425 N N . THR B 1 50 ? 3.373 -24.031 0.178 1 95.81 50 THR B N 1
ATOM 3426 C CA . THR B 1 50 ? 3.916 -22.703 0.46 1 95.81 50 THR B CA 1
ATOM 3427 C C . THR B 1 50 ? 4.465 -22.062 -0.812 1 95.81 50 THR B C 1
ATOM 3429 O O . THR B 1 50 ? 4.211 -20.891 -1.078 1 95.81 50 THR B O 1
ATOM 3432 N N . LEU B 1 51 ? 5.148 -22.875 -1.552 1 96.81 51 LEU B N 1
ATOM 3433 C CA . LEU B 1 51 ? 5.727 -22.359 -2.785 1 96.81 51 LEU B CA 1
ATOM 3434 C C . LEU B 1 51 ? 4.633 -22 -3.791 1 96.81 51 LEU B C 1
ATOM 3436 O O . LEU B 1 51 ? 4.77 -21.047 -4.562 1 96.81 51 LEU B O 1
ATOM 3440 N N . LYS B 1 52 ? 3.58 -22.766 -3.781 1 94.62 52 LYS B N 1
ATOM 3441 C CA . LYS B 1 52 ? 2.441 -22.5 -4.652 1 94.62 52 LYS B CA 1
ATOM 3442 C C . LYS B 1 52 ? 1.853 -21.109 -4.363 1 94.62 52 LYS B C 1
ATOM 3444 O O . LYS B 1 52 ? 1.389 -20.422 -5.277 1 94.62 52 LYS B O 1
ATOM 3449 N N . ILE B 1 53 ? 1.916 -20.703 -3.178 1 94.5 53 ILE B N 1
ATOM 3450 C CA . ILE B 1 53 ? 1.328 -19.438 -2.756 1 94.5 53 ILE B CA 1
ATOM 3451 C C . ILE B 1 53 ? 2.316 -18.297 -3.006 1 94.5 53 ILE B C 1
ATOM 3453 O O . ILE B 1 53 ? 1.958 -17.281 -3.586 1 94.5 53 ILE B O 1
ATOM 3457 N N . ILE B 1 54 ? 3.58 -18.469 -2.705 1 96.25 54 ILE B N 1
ATOM 3458 C CA . ILE B 1 54 ? 4.57 -17.391 -2.764 1 96.25 54 ILE B CA 1
ATOM 3459 C C . ILE B 1 54 ? 5.113 -17.266 -4.184 1 96.25 54 ILE B C 1
ATOM 3461 O O . ILE B 1 54 ? 5.316 -16.156 -4.684 1 96.25 54 ILE B O 1
ATOM 3465 N N . GLY B 1 55 ? 5.301 -18.469 -4.812 1 95.88 55 GLY B N 1
ATOM 3466 C CA . GLY B 1 55 ? 5.953 -18.5 -6.113 1 95.88 55 GLY B CA 1
ATOM 3467 C C . GLY B 1 55 ? 7.453 -18.703 -6.02 1 95.88 55 GLY B C 1
ATOM 3468 O O . GLY B 1 55 ? 8.094 -18.219 -5.082 1 95.88 55 GLY B O 1
ATOM 3469 N N . TYR B 1 56 ? 7.977 -19.375 -6.984 1 96.44 56 TYR B N 1
ATOM 3470 C CA . TYR B 1 56 ? 9.391 -19.75 -6.98 1 96.44 56 TYR B CA 1
ATOM 3471 C C . TYR B 1 56 ? 10.273 -18.516 -7.07 1 96.44 56 TYR B C 1
ATOM 3473 O O . TYR B 1 56 ? 11.133 -18.297 -6.211 1 96.44 56 TYR B O 1
ATOM 3481 N N . TYR B 1 57 ? 10.039 -17.688 -8.023 1 95.5 57 TYR B N 1
ATOM 3482 C CA . TYR B 1 57 ? 10.961 -16.578 -8.273 1 95.5 57 TYR B CA 1
ATOM 3483 C C . TYR B 1 57 ? 10.805 -15.492 -7.219 1 95.5 57 TYR B C 1
ATOM 3485 O O . TYR B 1 57 ? 11.758 -14.789 -6.898 1 95.5 57 TYR B O 1
ATOM 3493 N N . LYS B 1 58 ? 9.586 -15.336 -6.699 1 95.62 58 LYS B N 1
ATOM 3494 C CA . LYS B 1 58 ? 9.406 -14.406 -5.586 1 95.62 58 LYS B CA 1
ATOM 3495 C C . LYS B 1 58 ? 10.203 -14.852 -4.363 1 95.62 58 LYS B C 1
ATOM 3497 O O . LYS B 1 58 ? 10.906 -14.047 -3.746 1 95.62 58 LYS B O 1
ATOM 3502 N N . LEU B 1 59 ? 10.078 -16.109 -4.059 1 96.88 59 LEU B N 1
ATOM 3503 C CA . LEU B 1 59 ? 10.82 -16.641 -2.922 1 96.88 59 LEU B CA 1
ATOM 3504 C C . LEU B 1 59 ? 12.32 -16.609 -3.203 1 96.88 59 LEU B C 1
ATOM 3506 O O . LEU B 1 59 ? 13.117 -16.312 -2.312 1 96.88 59 LEU B O 1
ATOM 3510 N N . LYS B 1 60 ? 12.688 -16.953 -4.41 1 96.31 60 LYS B N 1
ATOM 3511 C CA . LYS B 1 60 ? 14.086 -16.984 -4.824 1 96.31 60 LYS B CA 1
ATOM 3512 C C . LYS B 1 60 ? 14.766 -15.648 -4.586 1 96.31 60 LYS B C 1
ATOM 3514 O O . LYS B 1 60 ? 15.953 -15.602 -4.25 1 96.31 60 LYS B O 1
ATOM 3519 N N . GLN B 1 61 ? 14.055 -14.578 -4.73 1 95.12 61 GLN B N 1
ATOM 3520 C CA . GLN B 1 61 ? 14.602 -13.242 -4.492 1 95.12 61 GLN B CA 1
ATOM 3521 C C . GLN B 1 61 ? 15.289 -13.164 -3.131 1 95.12 61 GLN B C 1
ATOM 3523 O O . GLN B 1 61 ? 16.328 -12.531 -2.994 1 95.12 61 GLN B O 1
ATOM 3528 N N . TYR B 1 62 ? 14.781 -13.852 -2.203 1 95.25 62 TYR B N 1
ATOM 3529 C CA . TYR B 1 62 ? 15.266 -13.758 -0.829 1 95.25 62 TYR B CA 1
ATOM 3530 C C . TYR B 1 62 ? 16.422 -14.711 -0.592 1 95.25 62 TYR B C 1
ATOM 3532 O O . TYR B 1 62 ? 17.062 -14.672 0.46 1 95.25 62 TYR B O 1
ATOM 3540 N N . SER B 1 63 ? 16.703 -15.555 -1.536 1 95 63 SER B N 1
ATOM 3541 C CA . SER B 1 63 ? 17.797 -16.516 -1.403 1 95 63 SER B CA 1
ATOM 3542 C C . SER B 1 63 ? 19.109 -15.914 -1.859 1 95 63 SER B C 1
ATOM 3544 O O . SER B 1 63 ? 20.188 -16.406 -1.497 1 95 63 SER B O 1
ATOM 3546 N N . TYR B 1 64 ? 19.062 -14.852 -2.596 1 93.38 64 TYR B N 1
ATOM 3547 C CA . TYR B 1 64 ? 20.266 -14.297 -3.205 1 93.38 64 TYR B CA 1
ATOM 3548 C C . TYR B 1 64 ? 21.266 -13.859 -2.143 1 93.38 64 TYR B C 1
ATOM 3550 O O . TYR B 1 64 ? 22.484 -13.914 -2.363 1 93.38 64 TYR B O 1
ATOM 3558 N N . ALA B 1 65 ? 20.75 -13.461 -1.033 1 91.75 65 ALA B N 1
ATOM 3559 C CA . ALA B 1 65 ? 21.625 -13.047 0.066 1 91.75 65 ALA B CA 1
ATOM 3560 C C . ALA B 1 65 ? 22.516 -14.195 0.521 1 91.75 65 ALA B C 1
ATOM 3562 O O . ALA B 1 65 ? 23.531 -13.977 1.187 1 91.75 65 ALA B O 1
ATOM 3563 N N . PHE B 1 66 ? 22.266 -15.398 0.084 1 93.12 66 PHE B N 1
ATOM 3564 C CA . PHE B 1 66 ? 22.969 -16.562 0.59 1 93.12 66 PHE B CA 1
ATOM 3565 C C . PHE B 1 66 ? 23.719 -17.281 -0.535 1 93.12 66 PHE B C 1
ATOM 3567 O O . PHE B 1 66 ? 24.172 -18.406 -0.365 1 93.12 66 PHE B O 1
ATOM 3574 N N . TRP B 1 67 ? 23.734 -16.688 -1.614 1 92.31 67 TRP B N 1
ATOM 3575 C CA . TRP B 1 67 ? 24.453 -17.281 -2.742 1 92.31 67 TRP B CA 1
ATOM 3576 C C . TRP B 1 67 ? 25.953 -17.266 -2.508 1 92.31 67 TRP B C 1
ATOM 3578 O O . TRP B 1 67 ? 26.516 -16.25 -2.105 1 92.31 67 TRP B O 1
ATOM 3588 N N . ASP B 1 68 ? 26.531 -18.406 -2.686 1 91.94 68 ASP B N 1
ATOM 3589 C CA . ASP B 1 68 ? 27.984 -18.562 -2.625 1 91.94 68 ASP B CA 1
ATOM 3590 C C . ASP B 1 68 ? 28.578 -18.656 -4.023 1 91.94 68 ASP B C 1
ATOM 3592 O O . ASP B 1 68 ? 28.422 -19.688 -4.703 1 91.94 68 ASP B O 1
ATOM 3596 N N . HIS B 1 69 ? 29.328 -17.781 -4.43 1 89.06 69 HIS B N 1
ATOM 3597 C CA . HIS B 1 69 ? 29.844 -17.703 -5.785 1 89.06 69 HIS B CA 1
ATOM 3598 C C . HIS B 1 69 ? 30.938 -18.75 -6.02 1 89.06 69 HIS B C 1
ATOM 3600 O O . HIS B 1 69 ? 31.109 -19.234 -7.141 1 89.06 69 HIS B O 1
ATOM 3606 N N . ASP B 1 70 ? 31.625 -19.031 -4.992 1 90.88 70 ASP B N 1
ATOM 3607 C CA . ASP B 1 70 ? 32.719 -20.016 -5.121 1 90.88 70 ASP B CA 1
ATOM 3608 C C . ASP B 1 70 ? 32.156 -21.406 -5.391 1 90.88 70 ASP B C 1
ATOM 3610 O O . ASP B 1 70 ? 32.719 -22.156 -6.207 1 90.88 70 ASP B O 1
ATOM 3614 N N . ASN B 1 71 ? 31.078 -21.734 -4.793 1 91.31 71 ASN B N 1
ATOM 3615 C CA . ASN B 1 71 ? 30.5 -23.062 -4.906 1 91.31 71 ASN B CA 1
ATOM 3616 C C . ASN B 1 71 ? 29.312 -23.078 -5.855 1 91.31 71 ASN B C 1
ATOM 3618 O O . ASN B 1 71 ? 28.766 -24.141 -6.164 1 91.31 71 ASN B O 1
ATOM 3622 N N . ASN B 1 72 ? 28.859 -21.953 -6.27 1 91.38 72 ASN B N 1
ATOM 3623 C CA . ASN B 1 72 ? 27.719 -21.797 -7.164 1 91.38 72 ASN B CA 1
ATOM 3624 C C . ASN B 1 72 ? 26.469 -22.453 -6.594 1 91.38 72 ASN B C 1
ATOM 3626 O O . ASN B 1 72 ? 25.797 -23.234 -7.277 1 91.38 72 ASN B O 1
ATOM 3630 N N . GLN B 1 73 ? 26.25 -22.234 -5.324 1 94.38 73 GLN B N 1
ATOM 3631 C CA . GLN B 1 73 ? 25.062 -22.734 -4.625 1 94.38 73 GLN B CA 1
ATOM 3632 C C . GLN B 1 73 ? 24.719 -21.859 -3.436 1 94.38 73 GLN B C 1
ATOM 3634 O O . GLN B 1 73 ? 25.531 -21.047 -2.984 1 94.38 73 GLN B O 1
ATOM 3639 N N . TYR B 1 74 ? 23.469 -21.984 -3.096 1 93.75 74 TYR B N 1
ATOM 3640 C CA . TYR B 1 74 ? 23.078 -21.312 -1.859 1 93.75 74 TYR B CA 1
ATOM 3641 C C . TYR B 1 74 ? 23.656 -22.031 -0.646 1 93.75 74 TYR B C 1
ATOM 3643 O O . TYR B 1 74 ? 23.688 -23.266 -0.603 1 93.75 74 TYR B O 1
ATOM 3651 N N . MET B 1 75 ? 24.156 -21.25 0.313 1 91.62 75 MET B N 1
ATOM 3652 C CA . MET B 1 75 ? 24.75 -21.844 1.498 1 91.62 75 MET B CA 1
ATOM 3653 C C . MET B 1 75 ? 24.188 -21.219 2.771 1 91.62 75 MET B C 1
ATOM 3655 O O . MET B 1 75 ? 23.969 -20.016 2.828 1 91.62 75 MET B O 1
ATOM 3659 N N . GLY B 1 76 ? 23.891 -22.094 3.777 1 90.06 76 GLY B N 1
ATOM 3660 C CA . GLY B 1 76 ? 23.609 -21.625 5.125 1 90.06 76 GLY B CA 1
ATOM 3661 C C . GLY B 1 76 ? 22.156 -21.25 5.328 1 90.06 76 GLY B C 1
ATOM 3662 O O . GLY B 1 76 ? 21.828 -20.438 6.195 1 90.06 76 GLY B O 1
ATOM 3663 N N . ILE B 1 77 ? 21.297 -21.781 4.496 1 93.81 77 ILE B N 1
ATOM 3664 C CA . ILE B 1 77 ? 19.891 -21.438 4.68 1 93.81 77 ILE B CA 1
ATOM 3665 C C . ILE B 1 77 ? 19.016 -22.641 4.328 1 93.81 77 ILE B C 1
ATOM 3667 O O . ILE B 1 77 ? 19.281 -23.344 3.354 1 93.81 77 ILE B O 1
ATOM 3671 N N . SER B 1 78 ? 18.062 -22.938 5.164 1 95.69 78 SER B N 1
ATOM 3672 C CA . SER B 1 78 ? 17.062 -23.969 4.898 1 95.69 78 SER B CA 1
ATOM 3673 C C . SER B 1 78 ? 15.828 -23.375 4.238 1 95.69 78 SER B C 1
ATOM 3675 O O . SER B 1 78 ? 15.641 -22.156 4.223 1 95.69 78 SER B O 1
ATOM 3677 N N . PHE B 1 79 ? 14.984 -24.25 3.688 1 96.94 79 PHE B N 1
ATOM 3678 C CA . PHE B 1 79 ? 13.75 -23.812 3.061 1 96.94 79 PHE B CA 1
ATOM 3679 C C . PHE B 1 79 ? 12.867 -23.062 4.062 1 96.94 79 PHE B C 1
ATOM 3681 O O . PHE B 1 79 ? 12.344 -22 3.76 1 96.94 79 PHE B O 1
ATOM 3688 N N . ASP B 1 80 ? 12.789 -23.625 5.246 1 95.06 80 ASP B N 1
ATOM 3689 C CA . ASP B 1 80 ? 11.961 -23 6.281 1 95.06 80 ASP B CA 1
ATOM 3690 C C . ASP B 1 80 ? 12.477 -21.609 6.637 1 95.06 80 ASP B C 1
ATOM 3692 O O . ASP B 1 80 ? 11.688 -20.672 6.777 1 95.06 80 ASP B O 1
ATOM 3696 N N . GLU B 1 81 ? 13.734 -21.484 6.746 1 94.56 81 GLU B N 1
ATOM 3697 C CA . GLU B 1 81 ? 14.32 -20.188 7.074 1 94.56 81 GLU B CA 1
ATOM 3698 C C . GLU B 1 81 ? 14.125 -19.188 5.934 1 94.56 81 GLU B C 1
ATOM 3700 O O . GLU B 1 81 ? 13.945 -18 6.176 1 94.56 81 GLU B O 1
ATOM 3705 N N . LEU B 1 82 ? 14.211 -19.688 4.738 1 96.31 82 LEU B N 1
ATOM 3706 C CA . LEU B 1 82 ? 13.969 -18.844 3.574 1 96.31 82 LEU B CA 1
ATOM 3707 C C . LEU B 1 82 ? 12.547 -18.297 3.59 1 96.31 82 LEU B C 1
ATOM 3709 O O . LEU B 1 82 ? 12.336 -17.094 3.369 1 96.31 82 LEU B O 1
ATOM 3713 N N . VAL B 1 83 ? 11.602 -19.156 3.883 1 96.38 83 VAL B N 1
ATOM 3714 C CA . VAL B 1 83 ? 10.203 -18.75 3.965 1 96.38 83 VAL B CA 1
ATOM 3715 C C . VAL B 1 83 ? 10.016 -17.75 5.105 1 96.38 83 VAL B C 1
ATOM 3717 O O . VAL B 1 83 ? 9.328 -16.734 4.945 1 96.38 83 VAL B O 1
ATOM 3720 N N . LYS B 1 84 ? 10.672 -18.016 6.215 1 95.12 84 LYS B N 1
ATOM 3721 C CA . LYS B 1 84 ? 10.602 -17.078 7.34 1 95.12 84 LYS B CA 1
ATOM 3722 C C . LYS B 1 84 ? 11.156 -15.711 6.957 1 95.12 84 LYS B C 1
ATOM 3724 O O . LYS B 1 84 ? 10.609 -14.68 7.352 1 95.12 84 LYS B O 1
ATOM 3729 N N . ARG B 1 85 ? 12.258 -15.727 6.242 1 95.62 85 ARG B N 1
ATOM 3730 C CA . ARG B 1 85 ? 12.852 -14.477 5.789 1 95.62 85 ARG B CA 1
ATOM 3731 C C . ARG B 1 85 ? 11.875 -13.688 4.93 1 95.62 85 ARG B C 1
ATOM 3733 O O . ARG B 1 85 ? 11.742 -12.469 5.09 1 95.62 85 ARG B O 1
ATOM 3740 N N . TYR B 1 86 ? 11.195 -14.391 4.062 1 96.25 86 TYR B N 1
ATOM 3741 C CA . TYR B 1 86 ? 10.172 -13.773 3.227 1 96.25 86 TYR B CA 1
ATOM 3742 C C . TYR B 1 86 ? 9.102 -13.102 4.082 1 96.25 86 TYR B C 1
ATOM 3744 O O . TYR B 1 86 ? 8.797 -11.922 3.885 1 96.25 86 TYR B O 1
ATOM 3752 N N . TYR B 1 87 ? 8.586 -13.75 5.051 1 94.44 87 TYR B N 1
ATOM 3753 C CA . TYR B 1 87 ? 7.484 -13.219 5.852 1 94.44 87 TYR B CA 1
ATOM 3754 C C . TYR B 1 87 ? 7.98 -12.148 6.816 1 94.44 87 TYR B C 1
ATOM 3756 O O . TYR B 1 87 ? 7.246 -11.211 7.145 1 94.44 87 TYR B O 1
ATOM 3764 N N . ARG B 1 88 ? 9.203 -12.273 7.25 1 96.06 88 ARG B N 1
ATOM 3765 C CA . ARG B 1 88 ? 9.773 -11.219 8.078 1 96.06 88 ARG B CA 1
ATOM 3766 C C . ARG B 1 88 ? 9.922 -9.922 7.297 1 96.06 88 ARG B C 1
ATOM 3768 O O . ARG B 1 88 ? 9.734 -8.836 7.852 1 96.06 88 ARG B O 1
ATOM 3775 N N . ASP B 1 89 ? 10.273 -10.062 6.051 1 96.94 89 ASP B N 1
ATOM 3776 C CA . ASP B 1 89 ? 10.32 -8.867 5.211 1 96.94 89 ASP B CA 1
ATOM 3777 C C . ASP B 1 89 ? 8.922 -8.273 5.027 1 96.94 89 ASP B C 1
ATOM 3779 O O . ASP B 1 89 ? 8.766 -7.055 4.941 1 96.94 89 ASP B O 1
ATOM 3783 N N . GLN B 1 90 ? 7.902 -9.133 4.918 1 95.38 90 GLN B N 1
ATOM 3784 C CA . GLN B 1 90 ? 6.531 -8.641 4.844 1 95.38 90 GLN B CA 1
ATOM 3785 C C . GLN B 1 90 ? 6.18 -7.809 6.074 1 95.38 90 GLN B C 1
ATOM 3787 O O . GLN B 1 90 ? 5.57 -6.742 5.957 1 95.38 90 GLN B O 1
ATOM 3792 N N . ARG B 1 91 ? 6.574 -8.289 7.191 1 94.81 91 ARG B N 1
ATOM 3793 C CA . ARG B 1 91 ? 6.336 -7.547 8.43 1 94.81 91 ARG B CA 1
ATOM 3794 C C . ARG B 1 91 ? 7.109 -6.234 8.438 1 94.81 91 ARG B C 1
ATOM 3796 O O . ARG B 1 91 ? 6.59 -5.207 8.883 1 94.81 91 ARG B O 1
ATOM 3803 N N . LEU B 1 92 ? 8.336 -6.324 7.984 1 97.69 92 LEU B N 1
ATOM 3804 C CA . LEU B 1 92 ? 9.148 -5.121 7.863 1 97.69 92 LEU B CA 1
ATOM 3805 C C . LEU B 1 92 ? 8.438 -4.066 7.027 1 97.69 92 LEU B C 1
ATOM 3807 O O . LEU B 1 92 ? 8.344 -2.904 7.434 1 97.69 92 LEU B O 1
ATOM 3811 N N . LYS B 1 93 ? 7.926 -4.504 5.891 1 97.38 93 LYS B N 1
ATOM 3812 C CA . LYS B 1 93 ? 7.23 -3.602 4.977 1 97.38 93 LYS B CA 1
ATOM 3813 C C . LYS B 1 93 ? 5.996 -2.994 5.641 1 97.38 93 LYS B C 1
ATOM 3815 O O . LYS B 1 93 ? 5.707 -1.81 5.465 1 97.38 93 LYS B O 1
ATOM 3820 N N . GLN B 1 94 ? 5.332 -3.76 6.453 1 94.5 94 GLN B N 1
ATOM 3821 C CA . GLN B 1 94 ? 4.141 -3.264 7.133 1 94.5 94 GLN B CA 1
ATOM 3822 C C . GLN B 1 94 ? 4.496 -2.168 8.133 1 94.5 94 GLN B C 1
ATOM 3824 O O . GLN B 1 94 ? 3.842 -1.124 8.18 1 94.5 94 GLN B O 1
ATOM 3829 N N . GLU B 1 95 ? 5.523 -2.377 8.891 1 95.69 95 GLU B N 1
ATOM 3830 C CA . GLU B 1 95 ? 5.938 -1.417 9.906 1 95.69 95 GLU B CA 1
ATOM 3831 C C . GLU B 1 95 ? 6.418 -0.114 9.273 1 95.69 95 GLU B C 1
ATOM 3833 O O . GLU B 1 95 ? 6.062 0.973 9.727 1 95.69 95 GLU B O 1
ATOM 3838 N N . ILE B 1 96 ? 7.184 -0.276 8.289 1 97.88 96 ILE B N 1
ATOM 3839 C CA . ILE B 1 96 ? 7.738 0.889 7.609 1 97.88 96 ILE B CA 1
ATOM 3840 C C . ILE B 1 96 ? 6.629 1.64 6.879 1 97.88 96 ILE B C 1
ATOM 3842 O O . ILE B 1 96 ? 6.57 2.871 6.918 1 97.88 96 ILE B O 1
ATOM 3846 N N . PHE B 1 97 ? 5.77 0.907 6.27 1 96.56 97 PHE B N 1
ATOM 3847 C CA . PHE B 1 97 ? 4.66 1.496 5.531 1 96.56 97 PHE B CA 1
ATOM 3848 C C . PHE B 1 97 ? 3.785 2.34 6.449 1 96.56 97 PHE B C 1
ATOM 3850 O O . PHE B 1 97 ? 3.379 3.445 6.086 1 96.56 97 PHE B O 1
ATOM 3857 N N . GLN B 1 98 ? 3.516 1.864 7.605 1 94.12 98 GLN B N 1
ATOM 3858 C CA . GLN B 1 98 ? 2.703 2.598 8.57 1 94.12 98 GLN B CA 1
ATOM 3859 C C . GLN B 1 98 ? 3.373 3.91 8.969 1 94.12 98 GLN B C 1
ATOM 3861 O O . GLN B 1 98 ? 2.725 4.957 9.008 1 94.12 98 GLN B O 1
ATOM 3866 N N . ALA B 1 99 ? 4.586 3.844 9.266 1 96.31 99 ALA B N 1
ATOM 3867 C CA . ALA B 1 99 ? 5.324 5.043 9.656 1 96.31 99 ALA B CA 1
ATOM 3868 C C . ALA B 1 99 ? 5.355 6.062 8.516 1 96.31 99 ALA B C 1
ATOM 3870 O O . ALA B 1 99 ? 5.168 7.262 8.75 1 96.31 99 ALA B O 1
ATOM 3871 N N . ILE B 1 100 ? 5.562 5.555 7.336 1 97.94 100 ILE B N 1
ATOM 3872 C CA . ILE B 1 100 ? 5.566 6.441 6.176 1 97.94 100 ILE B CA 1
ATOM 3873 C C . ILE B 1 100 ? 4.195 7.094 6.02 1 97.94 100 ILE B C 1
ATOM 3875 O O . ILE B 1 100 ? 4.102 8.273 5.68 1 97.94 100 ILE B O 1
ATOM 3879 N N . GLY B 1 101 ? 3.176 6.312 6.258 1 95.81 101 GLY B N 1
ATOM 3880 C CA . GLY B 1 101 ? 1.833 6.871 6.219 1 95.81 101 GLY B CA 1
ATOM 3881 C C . GLY B 1 101 ? 1.648 8.047 7.156 1 95.81 101 GLY B C 1
ATOM 3882 O O . GLY B 1 101 ? 1.038 9.055 6.785 1 95.81 101 GLY B O 1
ATOM 3883 N N . ASP B 1 102 ? 2.17 7.965 8.32 1 95.94 102 ASP B N 1
ATOM 3884 C CA . ASP B 1 102 ? 2.088 9.055 9.289 1 95.94 102 ASP B CA 1
ATOM 3885 C C . ASP B 1 102 ? 2.855 10.281 8.805 1 95.94 102 ASP B C 1
ATOM 3887 O O . ASP B 1 102 ? 2.387 11.414 8.953 1 95.94 102 ASP B O 1
ATOM 3891 N N . ILE B 1 103 ? 3.996 10.031 8.258 1 97.75 103 ILE B N 1
ATOM 3892 C CA . ILE B 1 103 ? 4.816 11.117 7.738 1 97.75 103 ILE B CA 1
ATOM 3893 C C . ILE B 1 103 ? 4.086 11.805 6.59 1 97.75 103 ILE B C 1
ATOM 3895 O O . ILE B 1 103 ? 4.062 13.039 6.512 1 97.75 103 ILE B O 1
ATOM 3899 N N . GLU B 1 104 ? 3.51 11.016 5.773 1 97.5 104 GLU B N 1
ATOM 3900 C CA . GLU B 1 104 ? 2.734 11.523 4.648 1 97.5 104 GLU B CA 1
ATOM 3901 C C . GLU B 1 104 ? 1.585 12.406 5.125 1 97.5 104 GLU B C 1
ATOM 3903 O O . GLU B 1 104 ? 1.389 13.508 4.613 1 97.5 104 GLU B O 1
ATOM 3908 N N . THR B 1 105 ? 0.874 11.961 6.082 1 96.31 105 THR B N 1
ATOM 3909 C CA . THR B 1 105 ? -0.263 12.711 6.605 1 96.31 105 THR B CA 1
ATOM 3910 C C . THR B 1 105 ? 0.199 14.016 7.238 1 96.31 105 THR B C 1
ATOM 3912 O O . THR B 1 105 ? -0.435 15.055 7.055 1 96.31 105 THR B O 1
ATOM 3915 N N . ALA B 1 106 ? 1.278 13.938 7.938 1 97.19 106 ALA B N 1
ATOM 3916 C CA . ALA B 1 106 ? 1.821 15.148 8.555 1 97.19 106 ALA B CA 1
ATOM 3917 C C . ALA B 1 106 ? 2.23 16.172 7.496 1 97.19 106 ALA B C 1
ATOM 3919 O O . ALA B 1 106 ? 1.956 17.359 7.641 1 97.19 106 ALA B O 1
ATOM 3920 N N . LEU B 1 107 ? 2.854 15.664 6.477 1 98 107 LEU B N 1
ATOM 3921 C CA . LEU B 1 107 ? 3.238 16.547 5.375 1 98 107 LEU B CA 1
ATOM 3922 C C . LEU B 1 107 ? 2.01 17.188 4.742 1 98 107 LEU B C 1
ATOM 3924 O O . LEU B 1 107 ? 1.992 18.406 4.504 1 98 107 LEU B O 1
ATOM 3928 N N . ASN B 1 108 ? 1.019 16.391 4.496 1 97.56 108 ASN B N 1
ATOM 3929 C CA . ASN B 1 108 ? -0.223 16.891 3.908 1 97.56 108 ASN B CA 1
ATOM 3930 C C . ASN B 1 108 ? -0.866 17.953 4.781 1 97.56 108 ASN B C 1
ATOM 3932 O O . ASN B 1 108 ? -1.301 19 4.277 1 97.56 108 ASN B O 1
ATOM 3936 N N . ASN B 1 109 ? -0.897 17.719 6.012 1 96.12 109 ASN B N 1
ATOM 3937 C CA . ASN B 1 109 ? -1.502 18.672 6.941 1 96.12 109 ASN B CA 1
ATOM 3938 C C . ASN B 1 109 ? -0.73 19.984 6.984 1 96.12 109 ASN B C 1
ATOM 3940 O O . ASN B 1 109 ? -1.33 21.062 7.047 1 96.12 109 ASN B O 1
ATOM 3944 N N . GLU B 1 110 ? 0.556 19.859 6.969 1 96.56 110 GLU B N 1
ATOM 3945 C CA . GLU B 1 110 ? 1.373 21.062 6.98 1 96.56 110 GLU B CA 1
ATOM 3946 C C . GLU B 1 110 ? 1.188 21.875 5.699 1 96.56 110 GLU B C 1
ATOM 3948 O O . GLU B 1 110 ? 1.099 23.094 5.738 1 96.56 110 GLU B O 1
ATOM 3953 N N . ILE B 1 111 ? 1.142 21.203 4.598 1 97.44 111 ILE B N 1
ATOM 3954 C CA . ILE B 1 111 ? 0.879 21.859 3.318 1 97.44 111 ILE B CA 1
ATOM 3955 C C . ILE B 1 111 ? -0.47 22.578 3.373 1 97.44 111 ILE B C 1
ATOM 3957 O O . ILE B 1 111 ? -0.574 23.75 3.006 1 97.44 111 ILE B O 1
ATOM 3961 N N . SER B 1 112 ? -1.438 21.875 3.828 1 97.12 112 SER B N 1
ATOM 3962 C CA . SER B 1 112 ? -2.777 22.438 3.969 1 97.12 112 SER B CA 1
ATOM 3963 C C . SER B 1 112 ? -2.773 23.641 4.895 1 97.12 112 SER B C 1
ATOM 3965 O O . SER B 1 112 ? -3.416 24.656 4.605 1 97.12 112 SER B O 1
ATOM 3967 N N . TYR B 1 113 ? -2.066 23.516 5.945 1 95.75 113 TYR B N 1
ATOM 3968 C CA . TYR B 1 113 ? -2.008 24.578 6.938 1 95.75 113 TYR B CA 1
ATOM 3969 C C . TYR B 1 113 ? -1.375 25.844 6.355 1 95.75 113 TYR B C 1
ATOM 3971 O O . TYR B 1 113 ? -1.89 26.938 6.539 1 95.75 113 TYR B O 1
ATOM 3979 N N . ILE B 1 114 ? -0.341 25.719 5.633 1 95.88 114 ILE B N 1
ATOM 3980 C CA . ILE B 1 114 ? 0.399 26.828 5.055 1 95.88 114 ILE B CA 1
ATOM 3981 C C . ILE B 1 114 ? -0.427 27.484 3.945 1 95.88 114 ILE B C 1
ATOM 3983 O O . ILE B 1 114 ? -0.622 28.703 3.938 1 95.88 114 ILE B O 1
ATOM 3987 N N . LEU B 1 115 ? -0.923 26.703 3.068 1 96.62 115 LEU B N 1
ATOM 3988 C CA . LEU B 1 115 ? -1.618 27.234 1.898 1 96.62 115 LEU B CA 1
ATOM 3989 C C . LEU B 1 115 ? -3.01 27.734 2.27 1 96.62 115 LEU B C 1
ATOM 3991 O O . LEU B 1 115 ? -3.592 28.547 1.556 1 96.62 115 LEU B O 1
ATOM 3995 N N . GLY B 1 116 ? -3.543 27.219 3.361 1 96.31 116 GLY B N 1
ATOM 3996 C CA . GLY B 1 116 ? -4.898 27.578 3.754 1 96.31 116 GLY B CA 1
ATOM 3997 C C . GLY B 1 116 ? -4.969 28.812 4.617 1 96.31 116 GLY B C 1
ATOM 3998 O O . GLY B 1 116 ? -6.055 29.328 4.902 1 96.31 116 GLY B O 1
ATOM 3999 N N . LYS B 1 117 ? -3.898 29.406 5.023 1 93.12 117 LYS B N 1
ATOM 4000 C CA . LYS B 1 117 ? -3.842 30.484 5.992 1 93.12 117 LYS B CA 1
ATOM 4001 C C . LYS B 1 117 ? -4.598 31.719 5.488 1 93.12 117 LYS B C 1
ATOM 4003 O O . LYS B 1 117 ? -5.316 32.375 6.246 1 93.12 117 LYS B O 1
ATOM 4008 N N . THR B 1 118 ? -4.469 32.031 4.215 1 91.81 118 THR B N 1
ATOM 4009 C CA . THR B 1 118 ? -5.039 33.25 3.676 1 91.81 118 THR B CA 1
ATOM 4010 C C . THR B 1 118 ? -6.344 32.969 2.936 1 91.81 118 THR B C 1
ATOM 4012 O O . THR B 1 118 ? -7.297 33.75 3.021 1 91.81 118 THR B O 1
ATOM 4015 N N . ASP B 1 119 ? -6.344 31.844 2.229 1 95.25 119 ASP B N 1
ATOM 4016 C CA . ASP B 1 119 ? -7.469 31.469 1.38 1 95.25 119 ASP B CA 1
ATOM 4017 C C . ASP B 1 119 ? -7.543 29.953 1.217 1 95.25 119 ASP B C 1
ATOM 4019 O O . ASP B 1 119 ? -6.562 29.312 0.817 1 95.25 119 ASP B O 1
ATOM 4023 N N . PRO B 1 120 ? -8.727 29.422 1.555 1 96.19 120 PRO B N 1
ATOM 4024 C CA . PRO B 1 120 ? -8.875 27.969 1.424 1 96.19 120 PRO B CA 1
ATOM 4025 C C . PRO B 1 120 ? -8.625 27.484 0 1 96.19 120 PRO B C 1
ATOM 4027 O O . PRO B 1 120 ? -8.398 26.281 -0.214 1 96.19 120 PRO B O 1
ATOM 4030 N N . TYR B 1 121 ? -8.656 28.359 -1.03 1 96.75 121 TYR B N 1
ATOM 4031 C CA . TYR B 1 121 ? -8.531 27.984 -2.434 1 96.75 121 TYR B CA 1
ATOM 4032 C C . TYR B 1 121 ? -7.238 28.531 -3.029 1 96.75 121 TYR B C 1
ATOM 4034 O O . TYR B 1 121 ? -7.035 28.484 -4.246 1 96.75 121 TYR B O 1
ATOM 4042 N N . LEU B 1 122 ? -6.363 29.031 -2.182 1 97.12 122 LEU B N 1
ATOM 4043 C CA . LEU B 1 122 ? -5.113 29.609 -2.652 1 97.12 122 LEU B CA 1
ATOM 4044 C C . LEU B 1 122 ? -4.34 28.625 -3.516 1 97.12 122 LEU B C 1
ATOM 4046 O O . LEU B 1 122 ? -3.668 29.016 -4.469 1 97.12 122 LEU B O 1
ATOM 4050 N N . TYR B 1 123 ? -4.434 27.312 -3.166 1 97.88 123 TYR B N 1
ATOM 4051 C CA . TYR B 1 123 ? -3.641 26.281 -3.816 1 97.88 123 TYR B CA 1
ATOM 4052 C C . TYR B 1 123 ? -3.967 26.188 -5.301 1 97.88 123 TYR B C 1
ATOM 4054 O O . TYR B 1 123 ? -3.219 25.594 -6.074 1 97.88 123 TYR B O 1
ATOM 4062 N N . LEU B 1 124 ? -5.066 26.797 -5.758 1 97.69 124 LEU B N 1
ATOM 4063 C CA . LEU B 1 124 ? -5.465 26.781 -7.16 1 97.69 124 LEU B CA 1
ATOM 4064 C C . LEU B 1 124 ? -4.668 27.797 -7.969 1 97.69 124 LEU B C 1
ATOM 4066 O O . LEU B 1 124 ? -4.617 27.719 -9.195 1 97.69 124 LEU B O 1
ATOM 4070 N N . ASP B 1 125 ? -4.141 28.781 -7.301 1 96.94 125 ASP B N 1
ATOM 4071 C CA . ASP B 1 125 ? -3.361 29.844 -7.953 1 96.94 125 ASP B CA 1
ATOM 4072 C C . ASP B 1 125 ? -1.865 29.625 -7.73 1 96.94 125 ASP B C 1
ATOM 4074 O O . ASP B 1 125 ? -1.264 30.281 -6.871 1 96.94 125 ASP B O 1
ATOM 4078 N N . PHE B 1 126 ? -1.276 28.859 -8.586 1 97.62 126 PHE B N 1
ATOM 4079 C CA . PHE B 1 126 ? 0.098 28.406 -8.406 1 97.62 126 PHE B CA 1
ATOM 4080 C C . PHE B 1 126 ? 1.063 29.594 -8.414 1 97.62 126 PHE B C 1
ATOM 4082 O O . PHE B 1 126 ? 2.105 29.547 -7.762 1 97.62 126 PHE B O 1
ATOM 4089 N N . GLU B 1 127 ? 0.736 30.641 -9.031 1 95.81 127 GLU B N 1
ATOM 4090 C CA . GLU B 1 127 ? 1.608 31.797 -9.125 1 95.81 127 GLU B CA 1
ATOM 4091 C C . GLU B 1 127 ? 1.804 32.469 -7.766 1 95.81 127 GLU B C 1
ATOM 4093 O O . GLU B 1 127 ? 2.805 33.156 -7.539 1 95.81 127 GLU B O 1
ATOM 4098 N N . LYS B 1 128 ? 0.908 32.25 -6.871 1 95.69 128 LYS B N 1
ATOM 4099 C CA . LYS B 1 128 ? 0.923 32.938 -5.594 1 95.69 128 LYS B CA 1
ATOM 4100 C C . LYS B 1 128 ? 1.73 32.188 -4.551 1 95.69 128 LYS B C 1
ATOM 4102 O O . LYS B 1 128 ? 2.238 32.781 -3.594 1 95.69 128 LYS B O 1
ATOM 4107 N N . TRP B 1 129 ? 1.87 30.891 -4.699 1 96.88 129 TRP B N 1
ATOM 4108 C CA . TRP B 1 129 ? 2.479 30.141 -3.611 1 96.88 129 TRP B CA 1
ATOM 4109 C C . TRP B 1 129 ? 3.639 29.297 -4.121 1 96.88 129 TRP B C 1
ATOM 4111 O O . TRP B 1 129 ? 4.418 28.75 -3.332 1 96.88 129 TRP B O 1
ATOM 4121 N N . CYS B 1 130 ? 3.812 29.156 -5.391 1 97.06 130 CYS B N 1
ATOM 4122 C CA . CYS B 1 130 ? 4.934 28.422 -5.973 1 97.06 130 CYS B CA 1
ATOM 4123 C C . CYS B 1 130 ? 6.098 29.359 -6.27 1 97.06 130 CYS B C 1
ATOM 4125 O O . CYS B 1 130 ? 5.895 30.547 -6.516 1 97.06 130 CYS B O 1
ATOM 4127 N N . GLN B 1 131 ? 7.289 28.781 -6.227 1 95.5 131 GLN B N 1
ATOM 4128 C CA . GLN B 1 131 ? 8.43 29.516 -6.773 1 95.5 131 GLN B CA 1
ATOM 4129 C C . GLN B 1 131 ? 8.203 29.875 -8.242 1 95.5 131 GLN B C 1
ATOM 4131 O O . GLN B 1 131 ? 8.016 28.984 -9.078 1 95.5 131 GLN B O 1
ATOM 4136 N N . ASN B 1 132 ? 8.18 31.141 -8.547 1 92.5 132 ASN B N 1
ATOM 4137 C CA . ASN B 1 132 ? 7.797 31.531 -9.906 1 92.5 132 ASN B CA 1
ATOM 4138 C C . ASN B 1 132 ? 8.945 32.219 -10.641 1 92.5 132 ASN B C 1
ATOM 4140 O O . ASN B 1 132 ? 8.758 32.781 -11.719 1 92.5 132 ASN B O 1
ATOM 4144 N N . SER B 1 133 ? 10.102 32.219 -10.078 1 93.44 133 SER B N 1
ATOM 4145 C CA . SER B 1 133 ? 11.281 32.781 -10.727 1 93.44 133 SER B CA 1
ATOM 4146 C C . SER B 1 133 ? 12.562 32.094 -10.258 1 93.44 133 SER B C 1
ATOM 4148 O O . SER B 1 133 ? 12.539 31.344 -9.281 1 93.44 133 SER B O 1
ATOM 4150 N N . GLY B 1 134 ? 13.562 32.281 -11.023 1 94.19 134 GLY B N 1
ATOM 4151 C CA . GLY B 1 134 ? 14.844 31.703 -10.656 1 94.19 134 GLY B CA 1
ATOM 4152 C C . GLY B 1 134 ? 14.992 30.25 -11.055 1 94.19 134 GLY B C 1
ATOM 4153 O O . GLY B 1 134 ? 14.516 29.844 -12.117 1 94.19 134 GLY B O 1
ATOM 4154 N N . ARG B 1 135 ? 15.781 29.562 -10.203 1 94.88 135 ARG B N 1
ATOM 4155 C CA . ARG B 1 135 ? 16.047 28.156 -10.484 1 94.88 135 ARG B CA 1
ATOM 4156 C C . ARG B 1 135 ? 15.602 27.266 -9.328 1 94.88 135 ARG B C 1
ATOM 4158 O O . ARG B 1 135 ? 15.734 27.641 -8.164 1 94.88 135 ARG B O 1
ATOM 4165 N N . ASN B 1 136 ? 15.086 26.188 -9.656 1 95.75 136 ASN B N 1
ATOM 4166 C CA . ASN B 1 136 ? 14.633 25.219 -8.664 1 95.75 136 ASN B CA 1
ATOM 4167 C C . ASN B 1 136 ? 15.305 23.859 -8.852 1 95.75 136 ASN B C 1
ATOM 4169 O O . ASN B 1 136 ? 14.984 23.125 -9.797 1 95.75 136 ASN B O 1
ATOM 4173 N N . LYS B 1 137 ? 16.188 23.469 -8.016 1 93.56 137 LYS B N 1
ATOM 4174 C CA . LYS B 1 137 ? 16.984 22.25 -8.133 1 93.56 137 LYS B CA 1
ATOM 4175 C C . LYS B 1 137 ? 16.172 21.016 -7.73 1 93.56 137 LYS B C 1
ATOM 4177 O O . LYS B 1 137 ? 16.562 19.891 -8.016 1 93.56 137 LYS B O 1
ATOM 4182 N N . TYR B 1 138 ? 15.07 21.188 -7.035 1 94.44 138 TYR B N 1
ATOM 4183 C CA . TYR B 1 138 ? 14.289 20.062 -6.543 1 94.44 138 TYR B CA 1
ATOM 4184 C C . TYR B 1 138 ? 13.375 19.531 -7.633 1 94.44 138 TYR B C 1
ATOM 4186 O O . TYR B 1 138 ? 12.883 18.391 -7.535 1 94.44 138 TYR B O 1
ATOM 4194 N N . LEU B 1 139 ? 13.117 20.359 -8.594 1 94.69 139 LEU B N 1
ATOM 4195 C CA . LEU B 1 139 ? 12.281 19.938 -9.711 1 94.69 139 LEU B CA 1
ATOM 4196 C C . LEU B 1 139 ? 13.125 19.297 -10.805 1 94.69 139 LEU B C 1
ATOM 4198 O O . LEU B 1 139 ? 12.586 18.672 -11.727 1 94.69 139 LEU B O 1
ATOM 4202 N N . GLY B 1 140 ? 14.406 19.531 -10.719 1 92.19 140 GLY B N 1
ATOM 4203 C CA . GLY B 1 140 ? 15.32 18.984 -11.703 1 92.19 140 GLY B CA 1
ATOM 4204 C C . GLY B 1 140 ? 16.609 19.781 -11.828 1 92.19 140 GLY B C 1
ATOM 4205 O O . GLY B 1 140 ? 16.734 20.875 -11.258 1 92.19 140 GLY B O 1
ATOM 4206 N N . THR B 1 141 ? 17.531 19.125 -12.523 1 92.06 141 THR B N 1
ATOM 4207 C CA . THR B 1 141 ? 18.812 19.797 -12.734 1 92.06 141 THR B CA 1
ATOM 4208 C C . THR B 1 141 ? 19.188 19.766 -14.219 1 92.06 141 THR B C 1
ATOM 4210 O O . THR B 1 141 ? 18.719 18.922 -14.969 1 92.06 141 THR B O 1
ATOM 4213 N N . VAL B 1 142 ? 19.844 20.766 -14.625 1 91.88 142 VAL B N 1
ATOM 4214 C CA . VAL B 1 142 ? 20.391 20.859 -15.977 1 91.88 142 VAL B CA 1
ATOM 4215 C C . VAL B 1 142 ? 21.875 21.141 -15.93 1 91.88 142 VAL B C 1
ATOM 4217 O O . VAL B 1 142 ? 22.359 21.797 -15 1 91.88 142 VAL B O 1
ATOM 4220 N N . LYS B 1 143 ? 22.547 20.516 -16.844 1 91 143 LYS B N 1
ATOM 4221 C CA . LYS B 1 143 ? 23.969 20.812 -16.984 1 91 143 LYS B CA 1
ATOM 4222 C C . LYS B 1 143 ? 24.203 21.953 -17.953 1 91 143 LYS B C 1
ATOM 4224 O O . LYS B 1 143 ? 23.781 21.891 -19.109 1 91 143 LYS B O 1
ATOM 4229 N N . ARG B 1 144 ? 24.734 23.047 -17.484 1 86.81 144 ARG B N 1
ATOM 4230 C CA . ARG B 1 144 ? 25.047 24.203 -18.328 1 86.81 144 ARG B CA 1
ATOM 4231 C C . ARG B 1 144 ? 26.469 24.688 -18.047 1 86.81 144 ARG B C 1
ATOM 4233 O O . ARG B 1 144 ? 26.797 25.062 -16.922 1 86.81 144 ARG B O 1
ATOM 4240 N N . ARG B 1 145 ? 27.266 24.734 -19.078 1 89.38 145 ARG B N 1
ATOM 4241 C CA . ARG B 1 145 ? 28.641 25.219 -19.016 1 89.38 145 ARG B CA 1
ATOM 4242 C C . ARG B 1 145 ? 29.422 24.484 -17.938 1 89.38 145 ARG B C 1
ATOM 4244 O O . ARG B 1 145 ? 30.062 25.125 -17.094 1 89.38 145 ARG B O 1
ATOM 4251 N N . GLY B 1 146 ? 29.156 23.172 -17.75 1 85.94 146 GLY B N 1
ATOM 4252 C CA . GLY B 1 146 ? 29.922 22.312 -16.859 1 85.94 146 GLY B CA 1
ATOM 4253 C C . GLY B 1 146 ? 29.391 22.344 -15.43 1 85.94 146 GLY B C 1
ATOM 4254 O O . GLY B 1 146 ? 29.984 21.719 -14.539 1 85.94 146 GLY B O 1
ATOM 4255 N N . ARG B 1 147 ? 28.375 23.188 -15.234 1 90.81 147 ARG B N 1
ATOM 4256 C CA . ARG B 1 147 ? 27.797 23.266 -13.891 1 90.81 147 ARG B CA 1
ATOM 4257 C C . ARG B 1 147 ? 26.406 22.672 -13.852 1 90.81 147 ARG B C 1
ATOM 4259 O O . ARG B 1 147 ? 25.641 22.812 -14.805 1 90.81 147 ARG B O 1
ATOM 4266 N N . ILE B 1 148 ? 26.125 21.969 -12.758 1 91.88 148 ILE B N 1
ATOM 4267 C CA . ILE B 1 148 ? 24.781 21.453 -12.531 1 91.88 148 ILE B CA 1
ATOM 4268 C C . ILE B 1 148 ? 23.938 22.5 -11.828 1 91.88 148 ILE B C 1
ATOM 4270 O O . ILE B 1 148 ? 24.312 23.016 -10.773 1 91.88 148 ILE B O 1
ATOM 4274 N N . MET B 1 149 ? 22.875 22.906 -12.516 1 92.69 149 MET B N 1
ATOM 4275 C CA . MET B 1 149 ? 21.984 23.922 -11.969 1 92.69 149 MET B CA 1
ATOM 4276 C C . MET B 1 149 ? 20.547 23.438 -11.961 1 92.69 149 MET B C 1
ATOM 4278 O O . MET B 1 149 ? 20.188 22.531 -12.727 1 92.69 149 MET B O 1
ATOM 4282 N N . GLY B 1 150 ? 19.766 24.078 -11.086 1 93.69 150 GLY B N 1
ATOM 4283 C CA . GLY B 1 150 ? 18.344 23.766 -11.086 1 93.69 150 GLY B CA 1
ATOM 4284 C C . GLY B 1 150 ? 17.641 24.203 -12.352 1 93.69 150 GLY B C 1
ATOM 4285 O O . GLY B 1 150 ? 18.156 25.031 -13.109 1 93.69 150 GLY B O 1
ATOM 4286 N N . VAL B 1 151 ? 16.531 23.703 -12.531 1 94.75 151 VAL B N 1
ATOM 4287 C CA . VAL B 1 151 ? 15.75 24.078 -13.711 1 94.75 151 VAL B CA 1
ATOM 4288 C C . VAL B 1 151 ? 15.242 25.516 -13.562 1 94.75 151 VAL B C 1
ATOM 4290 O O . VAL B 1 151 ? 14.898 25.938 -12.461 1 94.75 151 VAL B O 1
ATOM 4293 N N . LYS B 1 152 ? 15.18 26.188 -14.672 1 94.5 152 LYS B N 1
ATOM 4294 C CA . LYS B 1 152 ? 14.664 27.562 -14.68 1 94.5 152 LYS B CA 1
ATOM 4295 C C . LYS B 1 152 ? 13.156 27.578 -14.5 1 94.5 152 LYS B C 1
ATOM 4297 O O . LYS B 1 152 ? 12.438 26.766 -15.094 1 94.5 152 LYS B O 1
ATOM 4302 N N . ILE B 1 153 ? 12.734 28.5 -13.711 1 95.94 153 ILE B N 1
ATOM 4303 C CA . ILE B 1 153 ? 11.305 28.641 -13.438 1 95.94 153 ILE B CA 1
ATOM 4304 C C . ILE B 1 153 ? 10.797 29.953 -14.008 1 95.94 153 ILE B C 1
ATOM 4306 O O . ILE B 1 153 ? 11.398 31.016 -13.781 1 95.94 153 ILE B O 1
ATOM 4310 N N . ASP B 1 154 ? 9.734 29.875 -14.805 1 94.69 154 ASP B N 1
ATOM 4311 C CA . ASP B 1 154 ? 9.047 31.062 -15.297 1 94.69 154 ASP B CA 1
ATOM 4312 C C . ASP B 1 154 ? 7.535 30.875 -15.273 1 94.69 154 ASP B C 1
ATOM 4314 O O . ASP B 1 154 ? 7.039 29.859 -14.789 1 94.69 154 ASP B O 1
ATOM 4318 N N . LYS B 1 155 ? 6.883 31.875 -15.727 1 93.69 155 LYS B N 1
ATOM 4319 C CA . LYS B 1 155 ? 5.426 31.875 -15.633 1 93.69 155 LYS B CA 1
ATOM 4320 C C . LYS B 1 155 ? 4.828 30.719 -16.438 1 93.69 155 LYS B C 1
ATOM 4322 O O . LYS B 1 155 ? 3.791 30.172 -16.062 1 93.69 155 LYS B O 1
ATOM 4327 N N . TYR B 1 156 ? 5.441 30.328 -17.453 1 94.94 156 TYR B N 1
ATOM 4328 C CA . TYR B 1 156 ? 4.926 29.25 -18.297 1 94.94 156 TYR B CA 1
ATOM 4329 C C . TYR B 1 156 ? 5.125 27.891 -17.625 1 94.94 156 TYR B C 1
ATOM 4331 O O . TYR B 1 156 ? 4.242 27.031 -17.672 1 94.94 156 TYR B O 1
ATOM 4339 N N . LYS B 1 157 ? 6.258 27.734 -17.062 1 95.5 157 LYS B N 1
ATOM 4340 C CA . LYS B 1 157 ? 6.523 26.5 -16.328 1 95.5 157 LYS B CA 1
ATOM 4341 C C . LYS B 1 157 ? 5.516 26.297 -15.195 1 95.5 157 LYS B C 1
ATOM 4343 O O . LYS B 1 157 ? 4.969 25.203 -15.031 1 95.5 157 LYS B O 1
ATOM 4348 N N . ILE B 1 158 ? 5.27 27.312 -14.508 1 96.5 158 ILE B N 1
ATOM 4349 C CA . ILE B 1 158 ? 4.355 27.234 -13.375 1 96.5 158 ILE B CA 1
ATOM 4350 C C . ILE B 1 158 ? 2.934 26.969 -13.867 1 96.5 158 ILE B C 1
ATOM 4352 O O . ILE B 1 158 ? 2.191 26.203 -13.266 1 96.5 158 ILE B O 1
ATOM 4356 N N . LYS B 1 159 ? 2.578 27.625 -14.922 1 97.06 159 LYS B N 1
ATOM 4357 C CA . LYS B 1 159 ? 1.251 27.391 -15.484 1 97.06 159 LYS B CA 1
ATOM 4358 C C . LYS B 1 159 ? 1.102 25.938 -15.945 1 97.06 159 LYS B C 1
ATOM 4360 O O . LYS B 1 159 ? 0.039 25.328 -15.781 1 97.06 159 LYS B O 1
ATOM 4365 N N . ASN B 1 160 ? 2.137 25.469 -16.516 1 97.25 160 ASN B N 1
ATOM 4366 C CA . ASN B 1 160 ? 2.125 24.062 -16.922 1 97.25 160 ASN B CA 1
ATOM 4367 C C . ASN B 1 160 ? 1.958 23.141 -15.727 1 97.25 160 ASN B C 1
ATOM 4369 O O . ASN B 1 160 ? 1.2 22.172 -15.789 1 97.25 160 ASN B O 1
ATOM 4373 N N . GLU B 1 161 ? 2.695 23.406 -14.672 1 97.44 161 GLU B N 1
ATOM 4374 C CA . GLU B 1 161 ? 2.57 22.625 -13.445 1 97.44 161 GLU B CA 1
ATOM 4375 C C . GLU B 1 161 ? 1.149 22.688 -12.891 1 97.44 161 GLU B C 1
ATOM 4377 O O . GLU B 1 161 ? 0.595 21.672 -12.469 1 97.44 161 GLU B O 1
ATOM 4382 N N . GLU B 1 162 ? 0.625 23.844 -12.914 1 97.94 162 GLU B N 1
ATOM 4383 C CA . GLU B 1 162 ? -0.741 24.062 -12.453 1 97.94 162 GLU B CA 1
ATOM 4384 C C . GLU B 1 162 ? -1.734 23.219 -13.242 1 97.94 162 GLU B C 1
ATOM 4386 O O . GLU B 1 162 ? -2.549 22.5 -12.656 1 97.94 162 GLU B O 1
ATOM 4391 N N . LEU B 1 163 ? -1.67 23.266 -14.539 1 98.06 163 LEU B N 1
ATOM 4392 C CA . LEU B 1 163 ? -2.602 22.562 -15.406 1 98.06 163 LEU B CA 1
ATOM 4393 C C . LEU B 1 163 ? -2.463 21.062 -15.242 1 98.06 163 LEU B C 1
ATOM 4395 O O . LEU B 1 163 ? -3.465 20.344 -15.195 1 98.06 163 LEU B O 1
ATOM 4399 N N . ALA B 1 164 ? -1.273 20.656 -15.156 1 97.75 164 ALA B N 1
ATOM 4400 C CA . ALA B 1 164 ? -1.033 19.219 -14.961 1 97.75 164 ALA B CA 1
ATOM 4401 C C . ALA B 1 164 ? -1.601 18.75 -13.625 1 97.75 164 ALA B C 1
ATOM 4403 O O . ALA B 1 164 ? -2.264 17.719 -13.562 1 97.75 164 ALA B O 1
ATOM 4404 N N . PHE B 1 165 ? -1.355 19.469 -12.633 1 98 165 PHE B N 1
ATOM 4405 C CA . PHE B 1 165 ? -1.816 19.125 -11.297 1 98 165 PHE B CA 1
ATOM 4406 C C . PHE B 1 165 ? -3.34 19.109 -11.234 1 98 165 PHE B C 1
ATOM 4408 O O . PHE B 1 165 ? -3.938 18.141 -10.75 1 98 165 PHE B O 1
ATOM 4415 N N . LEU B 1 166 ? -3.926 20.141 -11.711 1 97.81 166 LEU B N 1
ATOM 4416 C CA . LEU B 1 166 ? -5.375 20.297 -11.617 1 97.81 166 LEU B CA 1
ATOM 4417 C C . LEU B 1 166 ? -6.078 19.25 -12.492 1 97.81 166 LEU B C 1
ATOM 4419 O O . LEU B 1 166 ? -7.168 18.781 -12.148 1 97.81 166 LEU B O 1
ATOM 4423 N N . SER B 1 167 ? -5.473 18.891 -13.602 1 97.81 167 SER B N 1
ATOM 4424 C CA . SER B 1 167 ? -6.027 17.859 -14.469 1 97.81 167 SER B CA 1
ATOM 4425 C C . SER B 1 167 ? -6.109 16.516 -13.742 1 97.81 167 SER B C 1
ATOM 4427 O O . SER B 1 167 ? -7.102 15.797 -13.867 1 97.81 167 SER B O 1
ATOM 4429 N N . GLN B 1 168 ? -5.168 16.219 -12.992 1 97.31 168 GLN B N 1
ATOM 4430 C CA . GLN B 1 168 ? -5.168 14.984 -12.219 1 97.31 168 GLN B CA 1
ATOM 4431 C C . GLN B 1 168 ? -6.09 15.086 -11.008 1 97.31 168 GLN B C 1
ATOM 4433 O O . GLN B 1 168 ? -6.812 14.141 -10.688 1 97.31 168 GLN B O 1
ATOM 4438 N N . LEU B 1 169 ? -6.043 16.203 -10.375 1 97.44 169 LEU B N 1
ATOM 4439 C CA . LEU B 1 169 ? -6.781 16.406 -9.141 1 97.44 169 LEU B CA 1
ATOM 4440 C C . LEU B 1 169 ? -8.281 16.234 -9.359 1 97.44 169 LEU B C 1
ATOM 4442 O O . LEU B 1 169 ? -8.984 15.711 -8.5 1 97.44 169 LEU B O 1
ATOM 4446 N N . GLN B 1 170 ? -8.766 16.703 -10.461 1 96.44 170 GLN B N 1
ATOM 4447 C CA . GLN B 1 170 ? -10.195 16.609 -10.711 1 96.44 170 GLN B CA 1
ATOM 4448 C C . GLN B 1 170 ? -10.664 15.164 -10.688 1 96.44 170 GLN B C 1
ATOM 4450 O O . GLN B 1 170 ? -11.75 14.867 -10.188 1 96.44 170 GLN B O 1
ATOM 4455 N N . HIS B 1 171 ? -9.867 14.305 -11.188 1 95.69 171 HIS B N 1
ATOM 4456 C CA . HIS B 1 171 ? -10.203 12.891 -11.18 1 95.69 171 HIS B CA 1
ATOM 4457 C C . HIS B 1 171 ? -10.141 12.312 -9.766 1 95.69 171 HIS B C 1
ATOM 4459 O O . HIS B 1 171 ? -10.984 11.508 -9.383 1 95.69 171 HIS B O 1
ATOM 4465 N N . GLN B 1 172 ? -9.164 12.688 -9.047 1 94.88 172 GLN B N 1
ATOM 4466 C CA . GLN B 1 172 ? -8.984 12.203 -7.684 1 94.88 172 GLN B CA 1
ATOM 4467 C C . GLN B 1 172 ? -10.141 12.641 -6.789 1 94.88 172 GLN B C 1
ATOM 4469 O O . GLN B 1 172 ? -10.609 11.867 -5.949 1 94.88 172 GLN B O 1
ATOM 4474 N N . VAL B 1 173 ? -10.578 13.867 -6.984 1 95.12 173 VAL B N 1
ATOM 4475 C CA . VAL B 1 173 ? -11.695 14.398 -6.211 1 95.12 173 VAL B CA 1
ATOM 4476 C C . VAL B 1 173 ? -12.969 13.625 -6.539 1 95.12 173 VAL B C 1
ATOM 4478 O O . VAL B 1 173 ? -13.695 13.203 -5.641 1 95.12 173 VAL B O 1
ATOM 4481 N N . LYS B 1 174 ? -13.164 13.375 -7.766 1 92.94 174 LYS B N 1
ATOM 4482 C CA . LYS B 1 174 ? -14.367 12.68 -8.219 1 92.94 174 LYS B CA 1
ATOM 4483 C C . LYS B 1 174 ? -14.406 11.25 -7.68 1 92.94 174 LYS B C 1
ATOM 4485 O O . LYS B 1 174 ? -15.477 10.742 -7.336 1 92.94 174 LYS B O 1
ATOM 4490 N N . LYS B 1 175 ? -13.281 10.672 -7.512 1 88.94 175 LYS B N 1
ATOM 4491 C CA . LYS B 1 175 ? -13.219 9.258 -7.16 1 88.94 175 LYS B CA 1
ATOM 4492 C C . LYS B 1 175 ? -12.938 9.078 -5.668 1 88.94 175 LYS B C 1
ATOM 4494 O O . LYS B 1 175 ? -12.812 7.945 -5.191 1 88.94 175 LYS B O 1
ATOM 4499 N N . SER B 1 176 ? -12.906 10.109 -4.926 1 90.5 176 SER B N 1
ATOM 4500 C CA . SER B 1 176 ? -12.477 10.047 -3.531 1 90.5 176 SER B CA 1
ATOM 4501 C C . SER B 1 176 ? -13.5 9.297 -2.68 1 90.5 176 SER B C 1
ATOM 4503 O O . SER B 1 176 ? -14.703 9.445 -2.865 1 90.5 176 SER B O 1
ATOM 4505 N N . ASN B 1 177 ? -12.969 8.547 -1.715 1 85 177 ASN B N 1
ATOM 4506 C CA . ASN B 1 177 ? -13.828 7.828 -0.779 1 85 177 ASN B CA 1
ATOM 4507 C C . ASN B 1 177 ? -13.961 8.578 0.545 1 85 177 ASN B C 1
ATOM 4509 O O . ASN B 1 177 ? -14.57 8.07 1.49 1 85 177 ASN B O 1
ATOM 4513 N N . TYR B 1 178 ? -13.383 9.758 0.601 1 90.06 178 TYR B N 1
ATOM 4514 C CA . TYR B 1 178 ? -13.555 10.594 1.785 1 90.06 178 TYR B CA 1
ATOM 4515 C C . TYR B 1 178 ? -14.945 11.211 1.823 1 90.06 178 TYR B C 1
ATOM 4517 O O . TYR B 1 178 ? -15.359 11.883 0.874 1 90.06 178 TYR B O 1
ATOM 4525 N N . ILE B 1 179 ? -15.57 11.031 2.883 1 91.31 179 ILE B N 1
ATOM 4526 C CA . ILE B 1 179 ? -16.969 11.414 3.023 1 91.31 179 ILE B CA 1
ATOM 4527 C C . ILE B 1 179 ? -17.125 12.914 2.758 1 91.31 179 ILE B C 1
ATOM 4529 O O . ILE B 1 179 ? -18.031 13.328 2.047 1 91.31 179 ILE B O 1
ATOM 4533 N N . ASP B 1 180 ? -16.234 13.742 3.318 1 92.94 180 ASP B N 1
ATOM 4534 C CA . ASP B 1 180 ? -16.359 15.188 3.174 1 92.94 180 ASP B CA 1
ATOM 4535 C C . ASP B 1 180 ? -16.062 15.625 1.741 1 92.94 180 ASP B C 1
ATOM 4537 O O . ASP B 1 180 ? -16.609 16.625 1.264 1 92.94 180 ASP B O 1
ATOM 4541 N N . VAL B 1 181 ? -15.211 14.914 1.051 1 93.75 181 VAL B N 1
ATOM 4542 C CA . VAL B 1 181 ? -14.953 15.195 -0.358 1 93.75 181 VAL B CA 1
ATOM 4543 C C . VAL B 1 181 ? -16.172 14.789 -1.192 1 93.75 181 VAL B C 1
ATOM 4545 O O . VAL B 1 181 ? -16.562 15.516 -2.107 1 93.75 181 VAL B O 1
ATOM 4548 N N . GLN B 1 182 ? -16.75 13.672 -0.842 1 91.5 182 GLN B N 1
ATOM 4549 C CA . GLN B 1 182 ? -17.953 13.234 -1.52 1 91.5 182 GLN B CA 1
ATOM 4550 C C . GLN B 1 182 ? -19.094 14.234 -1.312 1 91.5 182 GLN B C 1
ATOM 4552 O O . GLN B 1 182 ? -19.844 14.523 -2.242 1 91.5 182 GLN B O 1
ATOM 4557 N N . LYS B 1 183 ? -19.219 14.648 -0.119 1 91.88 183 LYS B N 1
ATOM 4558 C CA . LYS B 1 183 ? -20.219 15.664 0.191 1 91.88 183 LYS B CA 1
ATOM 4559 C C . LYS B 1 183 ? -20 16.922 -0.646 1 91.88 183 LYS B C 1
ATOM 4561 O O . LYS B 1 183 ? -20.953 17.484 -1.191 1 91.88 183 LYS B O 1
ATOM 4566 N N . PHE B 1 184 ? -18.766 17.359 -0.651 1 92.69 184 PHE B N 1
ATOM 4567 C CA . PHE B 1 184 ? -18.422 18.516 -1.484 1 92.69 184 PHE B CA 1
ATOM 4568 C C . PHE B 1 184 ? -18.859 18.281 -2.926 1 92.69 184 PHE B C 1
ATOM 4570 O O . PHE B 1 184 ? -19.5 19.141 -3.531 1 92.69 184 PHE B O 1
ATOM 4577 N N . GLU B 1 185 ? -18.547 17.172 -3.518 1 90.62 185 GLU B N 1
ATOM 4578 C CA . GLU B 1 185 ? -18.875 16.844 -4.898 1 90.62 185 GLU B CA 1
ATOM 4579 C C . GLU B 1 185 ? -20.391 16.828 -5.129 1 90.62 185 GLU B C 1
ATOM 4581 O O . GLU B 1 185 ? -20.859 17.281 -6.172 1 90.62 185 GLU B O 1
ATOM 4586 N N . ARG B 1 186 ? -21.109 16.453 -4.188 1 89.12 186 ARG B N 1
ATOM 4587 C CA . ARG B 1 186 ? -22.562 16.312 -4.316 1 89.12 186 ARG B CA 1
ATOM 4588 C C . ARG B 1 186 ? -23.266 17.641 -4.117 1 89.12 186 ARG B C 1
ATOM 4590 O O . ARG B 1 186 ? -24.297 17.906 -4.727 1 89.12 186 ARG B O 1
ATOM 4597 N N . THR B 1 187 ? -22.719 18.5 -3.24 1 88.19 187 THR B N 1
ATOM 4598 C CA . THR B 1 187 ? -23.469 19.672 -2.801 1 88.19 187 THR B CA 1
ATOM 4599 C C . THR B 1 187 ? -23.016 20.922 -3.572 1 88.19 187 THR B C 1
ATOM 4601 O O . THR B 1 187 ? -23.797 21.844 -3.785 1 88.19 187 THR B O 1
ATOM 4604 N N . ASP B 1 188 ? -21.781 20.953 -3.828 1 86 188 ASP B N 1
ATOM 4605 C CA . ASP B 1 188 ? -21.312 22.125 -4.555 1 86 188 ASP B CA 1
ATOM 4606 C C . ASP B 1 188 ? -21.406 21.906 -6.062 1 86 188 ASP B C 1
ATOM 4608 O O . ASP B 1 188 ? -20.609 21.172 -6.645 1 86 188 ASP B O 1
ATOM 4612 N N . ARG B 1 189 ? -22.203 22.609 -6.707 1 85.75 189 ARG B N 1
ATOM 4613 C CA . ARG B 1 189 ? -22.469 22.391 -8.125 1 85.75 189 ARG B CA 1
ATOM 4614 C C . ARG B 1 189 ? -21.625 23.328 -8.992 1 85.75 189 ARG B C 1
ATOM 4616 O O . ARG B 1 189 ? -21.641 23.234 -10.219 1 85.75 189 ARG B O 1
ATOM 4623 N N . THR B 1 190 ? -20.906 24.141 -8.438 1 88.44 190 THR B N 1
ATOM 4624 C CA . THR B 1 190 ? -20.172 25.156 -9.211 1 88.44 190 THR B CA 1
ATOM 4625 C C . THR B 1 190 ? -18.672 24.906 -9.141 1 88.44 190 THR B C 1
ATOM 4627 O O . THR B 1 190 ? -17.984 25.016 -10.156 1 88.44 190 THR B O 1
ATOM 4630 N N . ARG B 1 191 ? -18.281 24.5 -8.062 1 90.94 191 ARG B N 1
ATOM 4631 C CA . ARG B 1 191 ? -16.844 24.328 -7.902 1 90.94 191 ARG B CA 1
ATOM 4632 C C . ARG B 1 191 ? -16.438 22.891 -8.18 1 90.94 191 ARG B C 1
ATOM 4634 O O . ARG B 1 191 ? -17.125 21.953 -7.773 1 90.94 191 ARG B O 1
ATOM 4641 N N . ILE B 1 192 ? -15.336 22.766 -8.812 1 93.62 192 ILE B N 1
ATOM 4642 C CA . ILE B 1 192 ? -14.773 21.453 -9.125 1 93.62 192 ILE B CA 1
ATOM 4643 C C . ILE B 1 192 ? -13.789 21.047 -8.031 1 93.62 192 ILE B C 1
ATOM 4645 O O . ILE B 1 192 ? -13.68 19.859 -7.699 1 93.62 192 ILE B O 1
ATOM 4649 N N . PHE B 1 193 ? -13.125 22 -7.535 1 96.88 193 PHE B N 1
ATOM 4650 C CA . PHE B 1 193 ? -12.047 21.719 -6.59 1 96.88 193 PHE B CA 1
ATOM 4651 C C . PHE B 1 193 ? -12.453 22.125 -5.176 1 96.88 193 PHE B C 1
ATOM 4653 O O . PHE B 1 193 ? -12.992 23.203 -4.957 1 96.88 193 PHE B O 1
ATOM 4660 N N . PRO B 1 194 ? -12.18 21.25 -4.168 1 96.62 194 PRO B N 1
ATOM 4661 C CA . PRO B 1 194 ? -12.531 21.547 -2.777 1 96.62 194 PRO B CA 1
ATOM 4662 C C . PRO B 1 194 ? -11.484 22.406 -2.074 1 96.62 194 PRO B C 1
ATOM 4664 O O . PRO B 1 194 ? -10.516 22.828 -2.699 1 96.62 194 PRO B O 1
ATOM 4667 N N . THR B 1 195 ? -11.758 22.734 -0.795 1 96.62 195 THR B N 1
ATOM 4668 C CA . THR B 1 195 ? -10.797 23.484 -0.004 1 96.62 195 THR B CA 1
ATOM 4669 C C . THR B 1 195 ? -9.5 22.703 0.177 1 96.62 195 THR B C 1
ATOM 4671 O O . THR B 1 195 ? -9.484 21.484 0.01 1 96.62 195 THR B O 1
ATOM 4674 N N . VAL B 1 196 ? -8.445 23.391 0.524 1 97.69 196 VAL B N 1
ATOM 4675 C CA . VAL B 1 196 ? -7.113 22.797 0.598 1 97.69 196 VAL B CA 1
ATOM 4676 C C . VAL B 1 196 ? -7.105 21.688 1.653 1 97.69 196 VAL B C 1
ATOM 4678 O O . VAL B 1 196 ? -6.418 20.688 1.496 1 97.69 196 VAL B O 1
ATOM 4681 N N . TRP B 1 197 ? -7.891 21.844 2.738 1 96.5 197 TRP B N 1
ATOM 4682 C CA . TRP B 1 197 ? -7.84 20.859 3.812 1 96.5 197 TRP B CA 1
ATOM 4683 C C . TRP B 1 197 ? -8.633 19.609 3.438 1 96.5 197 TRP B C 1
ATOM 4685 O O . TRP B 1 197 ? -8.469 18.547 4.059 1 96.5 197 TRP B O 1
ATOM 4695 N N . LEU B 1 198 ? -9.477 19.672 2.408 1 96.25 198 LEU B N 1
ATOM 4696 C CA . LEU B 1 198 ? -10.094 18.469 1.831 1 96.25 198 LEU B CA 1
ATOM 4697 C C . LEU B 1 198 ? -9.219 17.891 0.723 1 96.25 198 LEU B C 1
ATOM 4699 O O . LEU B 1 198 ? -9.023 16.688 0.653 1 96.25 198 LEU B O 1
ATOM 4703 N N . MET B 1 199 ? -8.688 18.75 -0.075 1 97.25 199 MET B N 1
ATOM 4704 C CA . MET B 1 199 ? -7.922 18.391 -1.269 1 97.25 199 MET B CA 1
ATOM 4705 C C . MET B 1 199 ? -6.711 17.547 -0.906 1 97.25 199 MET B C 1
ATOM 4707 O O . MET B 1 199 ? -6.418 16.547 -1.582 1 97.25 199 MET B O 1
ATOM 4711 N N . VAL B 1 200 ? -5.996 17.812 0.19 1 97.06 200 VAL B N 1
ATOM 4712 C CA . VAL B 1 200 ? -4.734 17.156 0.523 1 97.06 200 VAL B CA 1
ATOM 4713 C C . VAL B 1 200 ? -4.98 15.688 0.834 1 97.06 200 VAL B C 1
ATOM 4715 O O . VAL B 1 200 ? -4.066 14.859 0.724 1 97.06 200 VAL B O 1
ATOM 4718 N N . ASN B 1 201 ? -6.176 15.359 1.21 1 94.88 201 ASN B N 1
ATOM 4719 C CA . ASN B 1 201 ? -6.512 13.977 1.545 1 94.88 201 ASN B CA 1
ATOM 4720 C C . ASN B 1 201 ? -6.684 13.125 0.292 1 94.88 201 ASN B C 1
ATOM 4722 O O . ASN B 1 201 ? -6.781 11.898 0.38 1 94.88 201 ASN B O 1
ATOM 4726 N N . THR B 1 202 ? -6.684 13.719 -0.865 1 95.62 202 THR B N 1
ATOM 4727 C CA . THR B 1 202 ? -6.867 13 -2.117 1 95.62 202 THR B CA 1
ATOM 4728 C C . THR B 1 202 ? -5.527 12.766 -2.809 1 95.62 202 THR B C 1
ATOM 4730 O O . THR B 1 202 ? -5.465 12.086 -3.84 1 95.62 202 THR B O 1
ATOM 4733 N N . LEU B 1 203 ? -4.469 13.289 -2.252 1 96.69 203 LEU B N 1
ATOM 4734 C CA . LEU B 1 203 ? -3.17 13.281 -2.916 1 96.69 203 LEU B CA 1
ATOM 4735 C C . LEU B 1 203 ? -2.441 11.961 -2.66 1 96.69 203 LEU B C 1
ATOM 4737 O O . LEU B 1 203 ? -2.631 11.336 -1.615 1 96.69 203 LEU B O 1
ATOM 4741 N N . SER B 1 204 ? -1.645 11.547 -3.605 1 95.06 204 SER B N 1
ATOM 4742 C CA . SER B 1 204 ? -0.622 10.539 -3.344 1 95.06 204 SER B CA 1
ATOM 4743 C C . SER B 1 204 ? 0.578 11.148 -2.623 1 95.06 204 SER B C 1
ATOM 4745 O O . SER B 1 204 ? 0.744 12.367 -2.6 1 95.06 204 SER B O 1
ATOM 4747 N N . PHE B 1 205 ? 1.39 10.336 -2.072 1 97.69 205 PHE B N 1
ATOM 4748 C CA . PHE B 1 205 ? 2.582 10.812 -1.381 1 97.69 205 PHE B CA 1
ATOM 4749 C C . PHE B 1 205 ? 3.5 11.562 -2.34 1 97.69 205 PHE B C 1
ATOM 4751 O O . PHE B 1 205 ? 4.055 12.602 -1.987 1 97.69 205 PHE B O 1
ATOM 4758 N N . GLY B 1 206 ? 3.619 11.023 -3.547 1 97.5 206 GLY B N 1
ATOM 4759 C CA . GLY B 1 206 ? 4.43 11.68 -4.559 1 97.5 206 GLY B CA 1
ATOM 4760 C C . GLY B 1 206 ? 3.93 13.07 -4.914 1 97.5 206 GLY B C 1
ATOM 4761 O O . GLY B 1 206 ? 4.727 13.992 -5.094 1 97.5 206 GLY B O 1
ATOM 4762 N N . GLN B 1 207 ? 2.695 13.219 -5.016 1 97.81 207 GLN B N 1
ATOM 4763 C CA . GLN B 1 207 ? 2.102 14.516 -5.312 1 97.81 207 GLN B CA 1
ATOM 4764 C C . GLN B 1 207 ? 2.361 15.508 -4.184 1 97.81 207 GLN B C 1
ATOM 4766 O O . GLN B 1 207 ? 2.65 16.688 -4.438 1 97.81 207 GLN B O 1
ATOM 4771 N N . SER B 1 208 ? 2.262 15.039 -2.932 1 98 208 SER B N 1
ATOM 4772 C CA . SER B 1 208 ? 2.533 15.898 -1.783 1 98 208 SER B CA 1
ATOM 4773 C C . SER B 1 208 ? 3.975 16.391 -1.789 1 98 208 SER B C 1
ATOM 4775 O O . SER B 1 208 ? 4.234 17.578 -1.559 1 98 208 SER B O 1
ATOM 4777 N N . ILE B 1 209 ? 4.844 15.484 -2.037 1 98.25 209 ILE B N 1
ATOM 4778 C CA . ILE B 1 209 ? 6.262 15.836 -2.1 1 98.25 209 ILE B CA 1
ATOM 4779 C C . ILE B 1 209 ? 6.488 16.844 -3.219 1 98.25 209 ILE B C 1
ATOM 4781 O O . ILE B 1 209 ? 7.23 17.812 -3.043 1 98.25 209 ILE B O 1
ATOM 4785 N N . TYR B 1 210 ? 5.828 16.641 -4.312 1 98 210 TYR B N 1
ATOM 4786 C CA . TYR B 1 210 ? 5.977 17.531 -5.461 1 98 210 TYR B CA 1
ATOM 4787 C C . TYR B 1 210 ? 5.465 18.938 -5.137 1 98 210 TYR B C 1
ATOM 4789 O O . TYR B 1 210 ? 6.074 19.922 -5.531 1 98 210 TYR B O 1
ATOM 4797 N N . LEU B 1 211 ? 4.379 19.016 -4.449 1 98 211 LEU B N 1
ATOM 4798 C CA . LEU B 1 211 ? 3.875 20.312 -4.016 1 98 211 LEU B CA 1
ATOM 4799 C C . LEU B 1 211 ? 4.898 21.031 -3.141 1 98 211 LEU B C 1
ATOM 4801 O O . LEU B 1 211 ? 5.121 22.234 -3.293 1 98 211 LEU B O 1
ATOM 4805 N N . ALA B 1 212 ? 5.492 20.328 -2.266 1 97.75 212 ALA B N 1
ATOM 4806 C CA . ALA B 1 212 ? 6.527 20.906 -1.42 1 97.75 212 ALA B CA 1
ATOM 4807 C C . ALA B 1 212 ? 7.68 21.453 -2.262 1 97.75 212 ALA B C 1
ATOM 4809 O O . ALA B 1 212 ? 8.211 22.531 -1.976 1 97.75 212 ALA B O 1
ATOM 4810 N N . LYS B 1 213 ? 8.031 20.734 -3.275 1 97.56 213 LYS B N 1
ATOM 4811 C CA . LYS B 1 213 ? 9.117 21.141 -4.16 1 97.56 213 LYS B CA 1
ATOM 4812 C C . LYS B 1 213 ? 8.758 22.422 -4.906 1 97.56 213 LYS B C 1
ATOM 4814 O O . LYS B 1 213 ? 9.633 23.25 -5.207 1 97.56 213 LYS B O 1
ATOM 4819 N N . LEU B 1 214 ? 7.527 22.594 -5.207 1 97.69 214 LEU B N 1
ATOM 4820 C CA . LEU B 1 214 ? 7.047 23.719 -6.004 1 97.69 214 LEU B CA 1
ATOM 4821 C C . LEU B 1 214 ? 6.953 24.984 -5.156 1 97.69 214 LEU B C 1
ATOM 4823 O O . LEU B 1 214 ? 6.961 26.094 -5.691 1 97.69 214 LEU B O 1
ATOM 4827 N N . MET B 1 215 ? 6.863 24.891 -3.879 1 97.06 215 MET B N 1
ATOM 4828 C CA . MET B 1 215 ? 6.551 25.984 -2.967 1 97.06 215 MET B CA 1
ATOM 4829 C C . MET B 1 215 ? 7.633 27.047 -3.014 1 97.06 215 MET B C 1
ATOM 4831 O O . MET B 1 215 ? 8.781 26.766 -3.348 1 97.06 215 MET B O 1
ATOM 4835 N N . LEU B 1 216 ? 7.211 28.234 -2.613 1 95.75 216 LEU B N 1
ATOM 4836 C CA . LEU B 1 216 ? 8.156 29.312 -2.367 1 95.75 216 LEU B CA 1
ATOM 4837 C C . LEU B 1 216 ? 9.164 28.938 -1.287 1 95.75 216 LEU B C 1
ATOM 4839 O O . LEU B 1 216 ? 8.836 28.156 -0.385 1 95.75 216 LEU B O 1
ATOM 4843 N N . PRO B 1 217 ? 10.344 29.453 -1.38 1 93.88 217 PRO B N 1
ATOM 4844 C CA . PRO B 1 217 ? 11.391 29.094 -0.422 1 93.88 217 PRO B CA 1
ATOM 4845 C C . PRO B 1 217 ? 10.945 29.266 1.029 1 93.88 217 PRO B C 1
ATOM 4847 O O . PRO B 1 217 ? 11.234 28.406 1.873 1 93.88 217 PRO B O 1
ATOM 4850 N N . ASP B 1 218 ? 10.203 30.25 1.318 1 93.19 218 ASP B N 1
ATOM 4851 C CA . ASP B 1 218 ? 9.773 30.5 2.691 1 93.19 218 ASP B CA 1
ATOM 4852 C C . ASP B 1 218 ? 8.812 29.406 3.168 1 93.19 218 ASP B C 1
ATOM 4854 O O . ASP B 1 218 ? 8.883 28.984 4.32 1 93.19 218 ASP B O 1
ATOM 4858 N N . ASN B 1 219 ? 7.887 29.047 2.309 1 93.69 219 ASN B N 1
ATOM 4859 C CA . ASN B 1 219 ? 6.965 27.969 2.648 1 93.69 219 ASN B CA 1
ATOM 4860 C C . ASN B 1 219 ? 7.691 26.641 2.824 1 93.69 219 ASN B C 1
ATOM 4862 O O . ASN B 1 219 ? 7.387 25.875 3.742 1 93.69 219 ASN B O 1
ATOM 4866 N N . ARG B 1 220 ? 8.688 26.391 1.999 1 94.88 220 ARG B N 1
ATOM 4867 C CA . ARG B 1 220 ? 9.5 25.188 2.131 1 94.88 220 ARG B CA 1
ATOM 4868 C C . ARG B 1 220 ? 10.219 25.156 3.477 1 94.88 220 ARG B C 1
ATOM 4870 O O . ARG B 1 220 ? 10.312 24.109 4.113 1 94.88 220 ARG B O 1
ATOM 4877 N N . LYS B 1 221 ? 10.695 26.266 3.801 1 94.25 221 LYS B N 1
ATOM 4878 C CA . LYS B 1 221 ? 11.43 26.391 5.055 1 94.25 221 LYS B CA 1
ATOM 4879 C C . LYS B 1 221 ? 10.531 26.109 6.254 1 94.25 221 LYS B C 1
ATOM 4881 O O . LYS B 1 221 ? 10.961 25.516 7.242 1 94.25 221 LYS B O 1
ATOM 4886 N N . GLU B 1 222 ? 9.344 26.578 6.121 1 94.06 222 GLU B N 1
ATOM 4887 C CA . GLU B 1 222 ? 8.391 26.312 7.195 1 94.06 222 GLU B CA 1
ATOM 4888 C C . GLU B 1 222 ? 8.18 24.812 7.383 1 94.06 222 GLU B C 1
ATOM 4890 O O . GLU B 1 222 ? 8.172 24.312 8.508 1 94.06 222 GLU B O 1
ATOM 4895 N N . ILE B 1 223 ? 8.062 24.078 6.336 1 95.5 223 ILE B N 1
ATOM 4896 C CA . ILE B 1 223 ? 7.867 22.641 6.402 1 95.5 223 ILE B CA 1
ATOM 4897 C C . ILE B 1 223 ? 9.133 21.969 6.938 1 95.5 223 ILE B C 1
ATOM 4899 O O . ILE B 1 223 ? 9.062 21.141 7.848 1 95.5 223 ILE B O 1
ATOM 4903 N N . SER B 1 224 ? 10.25 22.359 6.383 1 95.12 224 SER B N 1
ATOM 4904 C CA . SER B 1 224 ? 11.5 21.656 6.68 1 95.12 224 SER B CA 1
ATOM 4905 C C . SER B 1 224 ? 11.977 21.969 8.094 1 95.12 224 SER B C 1
ATOM 4907 O O . SER B 1 224 ? 12.281 21.047 8.867 1 95.12 224 SER B O 1
ATOM 4909 N N . GLN B 1 225 ? 11.914 23.203 8.508 1 92.94 225 GLN B N 1
ATOM 4910 C CA . GLN B 1 225 ? 12.508 23.609 9.781 1 92.94 225 GLN B CA 1
ATOM 4911 C C . GLN B 1 225 ? 11.492 23.5 10.922 1 92.94 225 GLN B C 1
ATOM 4913 O O . GLN B 1 225 ? 11.828 23.047 12.016 1 92.94 225 GLN B O 1
ATOM 4918 N N . LYS B 1 226 ? 10.312 23.875 10.664 1 89.12 226 LYS B N 1
ATOM 4919 C CA . LYS B 1 226 ? 9.352 23.922 11.766 1 89.12 226 LYS B CA 1
ATOM 4920 C C . LYS B 1 226 ? 8.719 22.562 12.008 1 89.12 226 LYS B C 1
ATOM 4922 O O . LYS B 1 226 ? 8.492 22.172 13.156 1 89.12 226 LYS B O 1
ATOM 4927 N N . LEU B 1 227 ? 8.492 21.844 11 1 90.62 227 LEU B N 1
ATOM 4928 C CA . LEU B 1 227 ? 7.812 20.562 11.164 1 90.62 227 LEU B CA 1
ATOM 4929 C C . LEU B 1 227 ? 8.82 19.438 11.344 1 90.62 227 LEU B C 1
ATOM 4931 O O . LEU B 1 227 ? 8.742 18.672 12.312 1 90.62 227 LEU B O 1
ATOM 4935 N N . PHE B 1 228 ? 9.844 19.391 10.492 1 93.69 228 PHE B N 1
ATOM 4936 C CA . PHE B 1 228 ? 10.695 18.203 10.453 1 93.69 228 PHE B CA 1
ATOM 4937 C C . PHE B 1 228 ? 12.07 18.5 11.031 1 93.69 228 PHE B C 1
ATOM 4939 O O . PHE B 1 228 ? 12.875 17.594 11.234 1 93.69 228 PHE B O 1
ATOM 4946 N N . HIS B 1 229 ? 12.398 19.75 11.227 1 92.44 229 HIS B N 1
ATOM 4947 C CA . HIS B 1 229 ? 13.664 20.172 11.828 1 92.44 229 HIS B CA 1
ATOM 4948 C C . HIS B 1 229 ? 14.852 19.688 11 1 92.44 229 HIS B C 1
ATOM 4950 O O . HIS B 1 229 ? 15.812 19.156 11.547 1 92.44 229 HIS B O 1
ATOM 4956 N N . LEU B 1 230 ? 14.75 19.766 9.703 1 93.31 230 LEU B N 1
ATOM 4957 C CA . LEU B 1 230 ? 15.781 19.422 8.734 1 93.31 230 LEU B CA 1
ATOM 4958 C C . LEU B 1 230 ? 15.977 20.547 7.723 1 93.31 230 LEU B C 1
ATOM 4960 O O . LEU B 1 230 ? 15.117 21.422 7.586 1 93.31 230 LEU B O 1
ATOM 4964 N N . ASP B 1 231 ? 17.172 20.578 7.156 1 93 231 ASP B N 1
ATOM 4965 C CA . ASP B 1 231 ? 17.297 21.484 6.02 1 93 231 ASP B CA 1
ATOM 4966 C C . ASP B 1 231 ? 16.484 21 4.828 1 93 231 ASP B C 1
ATOM 4968 O O . ASP B 1 231 ? 16.156 19.812 4.73 1 93 231 ASP B O 1
ATOM 4972 N N . ILE B 1 232 ? 16.203 21.859 3.922 1 93.62 232 ILE B N 1
ATOM 4973 C CA . ILE B 1 232 ? 15.258 21.609 2.84 1 93.62 232 ILE B CA 1
ATOM 4974 C C . ILE B 1 232 ? 15.781 20.469 1.956 1 93.62 232 ILE B C 1
ATOM 4976 O O . ILE B 1 232 ? 15.023 19.578 1.558 1 93.62 232 ILE B O 1
ATOM 4980 N N . LYS B 1 233 ? 17.016 20.531 1.64 1 93.56 233 LYS B N 1
ATOM 4981 C CA . LYS B 1 233 ? 17.609 19.516 0.767 1 93.56 233 LYS B CA 1
ATOM 4982 C C . LYS B 1 233 ? 17.484 18.125 1.384 1 93.56 233 LYS B C 1
ATOM 4984 O O . LYS B 1 233 ? 17.047 17.172 0.723 1 93.56 233 LYS B O 1
ATOM 4989 N N . SER B 1 234 ? 17.859 18 2.656 1 94.44 234 SER B N 1
ATOM 4990 C CA . SER B 1 234 ? 17.781 16.734 3.371 1 94.44 234 SER B CA 1
ATOM 4991 C C . SER B 1 234 ? 16.344 16.234 3.463 1 94.44 234 SER B C 1
ATOM 4993 O O . SER B 1 234 ? 16.078 15.039 3.318 1 94.44 234 SER B O 1
ATOM 4995 N N . LEU B 1 235 ? 15.492 17.156 3.697 1 97 235 LEU B N 1
ATOM 4996 C CA . LEU B 1 235 ? 14.086 16.797 3.797 1 97 235 LEU B CA 1
ATOM 4997 C C . LEU B 1 235 ? 13.578 16.219 2.479 1 97 235 LEU B C 1
ATOM 4999 O O . LEU B 1 235 ? 13 15.125 2.455 1 97 235 LEU B O 1
ATOM 5003 N N . ILE B 1 236 ? 13.844 16.922 1.419 1 96.88 236 ILE B N 1
ATOM 5004 C CA . ILE B 1 236 ? 13.336 16.5 0.116 1 96.88 236 ILE B CA 1
ATOM 5005 C C . ILE B 1 236 ? 13.938 15.156 -0.27 1 96.88 236 ILE B C 1
ATOM 5007 O O . ILE B 1 236 ? 13.227 14.266 -0.743 1 96.88 236 ILE B O 1
ATOM 5011 N N . GLN B 1 237 ? 15.18 14.984 -0.024 1 96.75 237 GLN B N 1
ATOM 5012 C CA . GLN B 1 237 ? 15.844 13.727 -0.339 1 96.75 237 GLN B CA 1
ATOM 5013 C C . GLN B 1 237 ? 15.258 12.578 0.481 1 96.75 237 GLN B C 1
ATOM 5015 O O . GLN B 1 237 ? 15.031 11.484 -0.04 1 96.75 237 GLN B O 1
ATOM 5020 N N . SER B 1 238 ? 15.023 12.812 1.745 1 97.44 238 SER B N 1
ATOM 5021 C CA . SER B 1 238 ? 14.445 11.797 2.617 1 97.44 238 SER B CA 1
ATOM 5022 C C . SER B 1 238 ? 13.023 11.453 2.193 1 97.44 238 SER B C 1
ATOM 5024 O O . SER B 1 238 ? 12.641 10.281 2.182 1 97.44 238 SER B O 1
ATOM 5026 N N . LEU B 1 239 ? 12.273 12.453 1.869 1 98.25 239 LEU B N 1
ATOM 5027 C CA . LEU B 1 239 ? 10.898 12.227 1.438 1 98.25 239 LEU B CA 1
ATOM 5028 C C . LEU B 1 239 ? 10.859 11.438 0.135 1 98.25 239 LEU B C 1
ATOM 5030 O O . LEU B 1 239 ? 10.031 10.531 -0.025 1 98.25 239 LEU B O 1
ATOM 5034 N N . GLU B 1 240 ? 11.727 11.805 -0.762 1 97.88 240 GLU B N 1
ATOM 5035 C CA . GLU B 1 240 ? 11.797 11.078 -2.027 1 97.88 240 GLU B CA 1
ATOM 5036 C C . GLU B 1 240 ? 12.188 9.625 -1.809 1 97.88 240 GLU B C 1
ATOM 5038 O O . GLU B 1 240 ? 11.648 8.727 -2.459 1 97.88 240 GLU B O 1
ATOM 5043 N N . LEU B 1 241 ? 13.125 9.406 -0.958 1 98.06 241 LEU B N 1
ATOM 5044 C CA . LEU B 1 241 ? 13.508 8.047 -0.605 1 98.06 241 LEU B CA 1
ATOM 5045 C C . LEU B 1 241 ? 12.32 7.281 -0.028 1 98.06 241 LEU B C 1
ATOM 5047 O O . LEU B 1 241 ? 12.039 6.152 -0.444 1 98.06 241 LEU B O 1
ATOM 5051 N N . LEU B 1 242 ? 11.633 7.863 0.911 1 98.31 242 LEU B N 1
ATOM 5052 C CA . LEU B 1 242 ? 10.508 7.188 1.554 1 98.31 242 LEU B CA 1
ATOM 5053 C C . LEU B 1 242 ? 9.383 6.93 0.556 1 98.31 242 LEU B C 1
ATOM 5055 O O . LEU B 1 242 ? 8.664 5.934 0.671 1 98.31 242 LEU B O 1
ATOM 5059 N N . ASN B 1 243 ? 9.25 7.855 -0.39 1 97.94 243 ASN B N 1
ATOM 5060 C CA . ASN B 1 243 ? 8.281 7.605 -1.45 1 97.94 243 ASN B CA 1
ATOM 5061 C C . ASN B 1 243 ? 8.633 6.352 -2.248 1 97.94 243 ASN B C 1
ATOM 5063 O O . ASN B 1 243 ? 7.758 5.543 -2.561 1 97.94 243 ASN B O 1
ATOM 5067 N N . LEU B 1 244 ? 9.891 6.207 -2.572 1 96.88 244 LEU B N 1
ATOM 5068 C CA . LEU B 1 244 ? 10.359 4.996 -3.236 1 96.88 244 LEU B CA 1
ATOM 5069 C C . LEU B 1 244 ? 10.07 3.762 -2.387 1 96.88 244 LEU B C 1
ATOM 5071 O O . LEU B 1 244 ? 9.562 2.76 -2.896 1 96.88 244 LEU B O 1
ATOM 5075 N N . ILE B 1 245 ? 10.352 3.824 -1.136 1 97.88 245 ILE B N 1
ATOM 5076 C CA . ILE B 1 245 ? 10.164 2.709 -0.215 1 97.88 245 ILE B CA 1
ATOM 5077 C C . ILE B 1 245 ? 8.672 2.379 -0.101 1 97.88 245 ILE B C 1
ATOM 5079 O O . ILE B 1 245 ? 8.289 1.206 -0.097 1 97.88 245 ILE B O 1
ATOM 5083 N N . ARG B 1 246 ? 7.898 3.402 0.007 1 96.94 246 ARG B N 1
ATOM 5084 C CA . ARG B 1 246 ? 6.453 3.213 0.063 1 96.94 246 ARG B CA 1
ATOM 5085 C C . ARG B 1 246 ? 5.961 2.393 -1.125 1 96.94 246 ARG B C 1
ATOM 5087 O O . ARG B 1 246 ? 5.137 1.49 -0.964 1 96.94 246 ARG B O 1
ATOM 5094 N N . ASN B 1 247 ? 6.461 2.727 -2.264 1 93.75 247 ASN B N 1
ATOM 5095 C CA . ASN B 1 247 ? 6.066 2.014 -3.473 1 93.75 247 ASN B CA 1
ATOM 5096 C C . ASN B 1 247 ? 6.52 0.557 -3.438 1 93.75 247 ASN B C 1
ATOM 5098 O O . ASN B 1 247 ? 5.793 -0.336 -3.875 1 93.75 247 ASN B O 1
ATOM 5102 N N . ILE B 1 248 ? 7.68 0.336 -2.959 1 95.06 248 ILE B N 1
ATOM 5103 C CA . ILE B 1 248 ? 8.172 -1.027 -2.807 1 95.06 248 ILE B CA 1
ATOM 5104 C C . ILE B 1 248 ? 7.258 -1.809 -1.867 1 95.06 248 ILE B C 1
ATOM 5106 O O . ILE B 1 248 ? 6.902 -2.955 -2.148 1 95.06 248 ILE B O 1
ATOM 5110 N N . CYS B 1 249 ? 6.824 -1.173 -0.808 1 95.56 249 CYS B N 1
ATOM 5111 C CA . CYS B 1 249 ? 5.934 -1.812 0.151 1 95.56 249 CYS B CA 1
ATOM 5112 C C . CYS B 1 249 ? 4.586 -2.129 -0.486 1 95.56 249 CYS B C 1
ATOM 5114 O O . CYS B 1 249 ? 4.062 -3.234 -0.332 1 95.56 249 CYS B O 1
ATOM 5116 N N . CYS B 1 250 ? 4.055 -1.195 -1.246 1 93.62 250 CYS B N 1
ATOM 5117 C CA . CYS B 1 250 ? 2.734 -1.344 -1.845 1 93.62 250 CYS B CA 1
ATOM 5118 C C . CYS B 1 250 ? 2.732 -2.449 -2.895 1 93.62 250 CYS B C 1
ATOM 5120 O O . CYS B 1 250 ? 1.711 -3.104 -3.111 1 93.62 250 CYS B O 1
ATOM 5122 N N . HIS B 1 251 ? 3.848 -2.713 -3.469 1 90 251 HIS B N 1
ATOM 5123 C CA . HIS B 1 251 ? 3.91 -3.674 -4.562 1 90 251 HIS B CA 1
ATOM 5124 C C . HIS B 1 251 ? 4.562 -4.977 -4.113 1 90 251 HIS B C 1
ATOM 5126 O O . HIS B 1 251 ? 4.918 -5.816 -4.941 1 90 251 HIS B O 1
ATOM 5132 N N . ASN B 1 252 ? 4.703 -5.066 -2.832 1 90.44 252 ASN B N 1
ATOM 5133 C CA . ASN B 1 252 ? 5.195 -6.285 -2.197 1 90.44 252 ASN B CA 1
ATOM 5134 C C . ASN B 1 252 ? 6.598 -6.645 -2.688 1 90.44 252 ASN B C 1
ATOM 5136 O O . ASN B 1 252 ? 6.887 -7.812 -2.943 1 90.44 252 ASN B O 1
ATOM 5140 N N . GLY B 1 253 ? 7.445 -5.672 -2.877 1 93.25 253 GLY B N 1
ATOM 5141 C CA . GLY B 1 253 ? 8.82 -5.867 -3.305 1 93.25 253 GLY B CA 1
ATOM 5142 C C . GLY B 1 253 ? 9.742 -6.305 -2.18 1 93.25 253 GLY B C 1
ATOM 5143 O O . GLY B 1 253 ? 9.336 -6.332 -1.016 1 93.25 253 GLY B O 1
ATOM 5144 N N . ASP B 1 254 ? 10.953 -6.738 -2.52 1 95.69 254 ASP B N 1
ATOM 5145 C CA . ASP B 1 254 ? 12 -7.121 -1.572 1 95.69 254 ASP B CA 1
ATOM 5146 C C . ASP B 1 254 ? 12.648 -5.891 -0.948 1 95.69 254 ASP B C 1
ATOM 5148 O O . ASP B 1 254 ? 13.484 -5.234 -1.58 1 95.69 254 ASP B O 1
ATOM 5152 N N . LEU B 1 255 ? 12.297 -5.641 0.3 1 97.56 255 LEU B N 1
ATOM 5153 C CA . LEU B 1 255 ? 12.789 -4.43 0.95 1 97.56 255 LEU B CA 1
ATOM 5154 C C . LEU B 1 255 ? 14.062 -4.711 1.738 1 97.56 255 LEU B C 1
ATOM 5156 O O . LEU B 1 255 ? 14.977 -3.887 1.764 1 97.56 255 LEU B O 1
ATOM 5160 N N . VAL B 1 256 ? 14.164 -5.805 2.34 1 97 256 VAL B N 1
ATOM 5161 C CA . VAL B 1 256 ? 15.258 -6.121 3.248 1 97 256 VAL B CA 1
ATOM 5162 C C . VAL B 1 256 ? 16.578 -6.078 2.488 1 97 256 VAL B C 1
ATOM 5164 O O . VAL B 1 256 ? 17.625 -5.723 3.053 1 97 256 VAL B O 1
ATOM 5167 N N . ASP B 1 257 ? 16.547 -6.379 1.22 1 96.06 257 ASP B N 1
ATOM 5168 C CA . ASP B 1 257 ? 17.766 -6.449 0.418 1 96.06 257 ASP B CA 1
ATOM 5169 C C . ASP B 1 257 ? 17.875 -5.258 -0.532 1 96.06 257 ASP B C 1
ATOM 5171 O O . ASP B 1 257 ? 18.531 -5.336 -1.565 1 96.06 257 ASP B O 1
ATOM 5175 N N . ILE B 1 258 ? 17.266 -4.188 -0.206 1 96.38 258 ILE B N 1
ATOM 5176 C CA . ILE B 1 258 ? 17.203 -3.025 -1.088 1 96.38 258 ILE B CA 1
ATOM 5177 C C . ILE B 1 258 ? 18.609 -2.477 -1.318 1 96.38 258 ILE B C 1
ATOM 5179 O O . ILE B 1 258 ? 19.438 -2.477 -0.407 1 96.38 258 ILE B O 1
ATOM 5183 N N . SER B 1 259 ? 18.844 -2.041 -2.492 1 94.62 259 SER B N 1
ATOM 5184 C CA . SER B 1 259 ? 20.031 -1.283 -2.871 1 94.62 259 SER B CA 1
ATOM 5185 C C . SER B 1 259 ? 19.672 0.091 -3.42 1 94.62 259 SER B C 1
ATOM 5187 O O . SER B 1 259 ? 18.922 0.193 -4.395 1 94.62 259 SER B O 1
ATOM 5189 N N . LEU B 1 260 ? 20.188 1.071 -2.82 1 95.44 260 LEU B N 1
ATOM 5190 C CA . LEU B 1 260 ? 19.812 2.434 -3.178 1 95.44 260 LEU B CA 1
ATOM 5191 C C . LEU B 1 260 ? 20.734 2.996 -4.246 1 95.44 260 LEU B C 1
ATOM 5193 O O . LEU B 1 260 ? 21.953 2.941 -4.102 1 95.44 260 LEU B O 1
ATOM 5197 N N . LYS B 1 261 ? 20.203 3.504 -5.324 1 91.19 261 LYS B N 1
ATOM 5198 C CA . LYS B 1 261 ? 20.969 4.184 -6.359 1 91.19 261 LYS B CA 1
ATOM 5199 C C . LYS B 1 261 ? 21.312 5.609 -5.941 1 91.19 261 LYS B C 1
ATOM 5201 O O . LYS B 1 261 ? 22.422 6.094 -6.207 1 91.19 261 LYS B O 1
ATOM 5206 N N . THR B 1 262 ? 20.359 6.27 -5.359 1 90.12 262 THR B N 1
ATOM 5207 C CA . THR B 1 262 ? 20.531 7.629 -4.855 1 90.12 262 THR B CA 1
ATOM 5208 C C . THR B 1 262 ? 20.484 7.645 -3.328 1 90.12 262 THR B C 1
ATOM 5210 O O . THR B 1 262 ? 19.656 6.957 -2.723 1 90.12 262 THR B O 1
ATOM 5213 N N . MET B 1 263 ? 21.344 8.375 -2.777 1 91 263 MET B N 1
ATOM 5214 C CA . MET B 1 263 ? 21.469 8.43 -1.325 1 91 263 MET B CA 1
ATOM 5215 C C . MET B 1 263 ? 20.984 9.773 -0.784 1 91 263 MET B C 1
ATOM 5217 O O . MET B 1 263 ? 21.281 10.82 -1.356 1 91 263 MET B O 1
ATOM 5221 N N . PRO B 1 264 ? 20.219 9.719 0.309 1 94.06 264 PRO B N 1
ATOM 5222 C CA . PRO B 1 264 ? 19.984 10.977 1.026 1 94.06 264 PRO B CA 1
ATOM 5223 C C . PRO B 1 264 ? 21.188 11.422 1.849 1 94.06 264 PRO B C 1
ATOM 5225 O O . PRO B 1 264 ? 22.156 10.664 1.996 1 94.06 264 PRO B O 1
ATOM 5228 N N . LYS B 1 265 ? 21.109 12.625 2.27 1 90.88 265 LYS B N 1
ATOM 5229 C CA . LYS B 1 265 ? 22.141 13.062 3.215 1 90.88 265 LYS B CA 1
ATOM 5230 C C . LYS B 1 265 ? 21.969 12.367 4.562 1 90.88 265 LYS B C 1
ATOM 5232 O O . LYS B 1 265 ? 20.875 12.273 5.094 1 90.88 265 LYS B O 1
ATOM 5237 N N . VAL B 1 266 ? 23.094 11.812 5.082 1 92.94 266 VAL B N 1
ATOM 5238 C CA . VAL B 1 266 ? 23.078 11.117 6.363 1 92.94 266 VAL B CA 1
ATOM 5239 C C . VAL B 1 266 ? 23.984 11.836 7.355 1 92.94 266 VAL B C 1
ATOM 5241 O O . VAL B 1 266 ? 25.125 12.188 7.023 1 92.94 266 VAL B O 1
ATOM 5244 N N . ALA B 1 267 ? 23.453 12.102 8.492 1 91.38 267 ALA B N 1
ATOM 5245 C CA . ALA B 1 267 ? 24.266 12.742 9.523 1 91.38 267 ALA B CA 1
ATOM 5246 C C . ALA B 1 267 ? 25.453 11.867 9.922 1 91.38 267 ALA B C 1
ATOM 5248 O O . ALA B 1 267 ? 25.312 10.648 10.031 1 91.38 267 ALA B O 1
ATOM 5249 N N . THR B 1 268 ? 26.516 12.43 10.195 1 92.38 268 THR B N 1
ATOM 5250 C CA . THR B 1 268 ? 27.766 11.734 10.477 1 92.38 268 THR B CA 1
ATOM 5251 C C . THR B 1 268 ? 27.672 10.953 11.789 1 92.38 268 THR B C 1
ATOM 5253 O O . THR B 1 268 ? 28.344 9.938 11.961 1 92.38 268 THR B O 1
ATOM 5256 N N . LYS B 1 269 ? 26.859 11.344 12.664 1 92.25 269 LYS B N 1
ATOM 5257 C CA . LYS B 1 269 ? 26.734 10.703 13.969 1 92.25 269 LYS B CA 1
ATOM 5258 C C . LYS B 1 269 ? 26.25 9.266 13.828 1 92.25 269 LYS B C 1
ATOM 5260 O O . LYS B 1 269 ? 26.438 8.445 14.734 1 92.25 269 LYS B O 1
ATOM 5265 N N . TYR B 1 270 ? 25.703 8.969 12.719 1 95.44 270 TYR B N 1
ATOM 5266 C CA . TYR B 1 270 ? 25.141 7.637 12.547 1 95.44 270 TYR B CA 1
ATOM 5267 C C . TYR B 1 270 ? 26.156 6.672 11.969 1 95.44 270 TYR B C 1
ATOM 5269 O O . TYR B 1 270 ? 25.922 5.461 11.906 1 95.44 270 TYR B O 1
ATOM 5277 N N . ARG B 1 271 ? 27.312 7.129 11.594 1 96.19 271 ARG B N 1
ATOM 5278 C CA . ARG B 1 271 ? 28.344 6.324 10.953 1 96.19 271 ARG B CA 1
ATOM 5279 C C . ARG B 1 271 ? 28.734 5.137 11.828 1 96.19 271 ARG B C 1
ATOM 5281 O O . ARG B 1 271 ? 29.016 4.051 11.312 1 96.19 271 ARG B O 1
ATOM 5288 N N . LYS B 1 272 ? 28.719 5.301 13.078 1 96.5 272 LYS B N 1
ATOM 5289 C CA . LYS B 1 272 ? 29.172 4.277 14.016 1 96.5 272 LYS B CA 1
ATOM 5290 C C . LYS B 1 272 ? 28.25 3.07 14.008 1 96.5 272 LYS B C 1
ATOM 5292 O O . LYS B 1 272 ? 28.641 1.982 14.445 1 96.5 272 LYS B O 1
ATOM 5297 N N . TYR B 1 273 ? 27.062 3.262 13.531 1 97.75 273 TYR B N 1
ATOM 5298 C CA . TYR B 1 273 ? 26.078 2.178 13.531 1 97.75 273 TYR B CA 1
ATOM 5299 C C . TYR B 1 273 ? 26.047 1.48 12.18 1 97.75 273 TYR B C 1
ATOM 5301 O O . TYR B 1 273 ? 25.344 0.482 12.008 1 97.75 273 TYR B O 1
ATOM 5309 N N . LEU B 1 274 ? 26.812 1.956 11.203 1 98.12 274 LEU B N 1
ATOM 5310 C CA . LEU B 1 274 ? 26.656 1.531 9.82 1 98.12 274 LEU B CA 1
ATOM 5311 C C . LEU B 1 274 ? 27.844 0.688 9.367 1 98.12 274 LEU B C 1
ATOM 5313 O O . LEU B 1 274 ? 28.938 0.818 9.906 1 98.12 274 LEU B O 1
ATOM 5317 N N . ASN B 1 275 ? 27.5 -0.182 8.414 1 97.12 275 ASN B N 1
ATOM 5318 C CA . ASN B 1 275 ? 28.547 -0.971 7.77 1 97.12 275 ASN B CA 1
ATOM 5319 C C . ASN B 1 275 ? 29.312 -0.148 6.734 1 97.12 275 ASN B C 1
ATOM 5321 O O . ASN B 1 275 ? 29.156 -0.368 5.531 1 97.12 275 ASN B O 1
ATOM 5325 N N . MET B 1 276 ? 30.234 0.662 7.27 1 96 276 MET B N 1
ATOM 5326 C CA . MET B 1 276 ? 31.016 1.557 6.418 1 96 276 MET B CA 1
ATOM 5327 C C . MET B 1 276 ? 32.062 0.78 5.633 1 96 276 MET B C 1
ATOM 5329 O O . MET B 1 276 ? 32.688 -0.146 6.16 1 96 276 MET B O 1
ATOM 5333 N N . ASP B 1 277 ? 32.156 1.069 4.355 1 93.38 277 ASP B N 1
ATOM 5334 C CA . ASP B 1 277 ? 33.188 0.501 3.508 1 93.38 277 ASP B CA 1
ATOM 5335 C C . ASP B 1 277 ? 34.156 1.582 3.027 1 93.38 277 ASP B C 1
ATOM 5337 O O . ASP B 1 277 ? 33.844 2.33 2.1 1 93.38 277 ASP B O 1
ATOM 5341 N N . ASN B 1 278 ? 35.344 1.604 3.512 1 91.88 278 ASN B N 1
ATOM 5342 C CA . ASN B 1 278 ? 36.375 2.588 3.162 1 91.88 278 ASN B CA 1
ATOM 5343 C C . ASN B 1 278 ? 35.812 4.008 3.176 1 91.88 278 ASN B C 1
ATOM 5345 O O . ASN B 1 278 ? 35.969 4.746 2.203 1 91.88 278 ASN B O 1
ATOM 5349 N N . GLY B 1 279 ? 35.031 4.371 4.203 1 89.81 279 GLY B N 1
ATOM 5350 C CA . GLY B 1 279 ? 34.5 5.715 4.371 1 89.81 279 GLY B CA 1
ATOM 5351 C C . GLY B 1 279 ? 33.188 5.934 3.652 1 89.81 279 GLY B C 1
ATOM 5352 O O . GLY B 1 279 ? 32.5 6.949 3.861 1 89.81 279 GLY B O 1
ATOM 5353 N N . ASN B 1 280 ? 32.719 4.984 2.893 1 93.69 280 ASN B N 1
ATOM 5354 C CA . ASN B 1 280 ? 31.484 5.125 2.135 1 93.69 280 ASN B CA 1
ATOM 5355 C C . ASN B 1 280 ? 30.297 4.551 2.895 1 93.69 280 ASN B C 1
ATOM 5357 O O . ASN B 1 280 ? 30.406 3.512 3.549 1 93.69 280 ASN B O 1
ATOM 5361 N N . TYR B 1 281 ? 29.281 5.297 2.84 1 96.19 281 TYR B N 1
ATOM 5362 C CA . TYR B 1 281 ? 28.047 4.84 3.465 1 96.19 281 TYR B CA 1
ATOM 5363 C C . TYR B 1 281 ? 27.469 3.645 2.719 1 96.19 281 TYR B C 1
ATOM 5365 O O . TYR B 1 281 ? 27.641 3.521 1.503 1 96.19 281 TYR B O 1
ATOM 5373 N N . PRO B 1 282 ? 26.797 2.74 3.48 1 96.94 282 PRO B N 1
ATOM 5374 C CA . PRO B 1 282 ? 26.109 1.656 2.787 1 96.94 282 PRO B CA 1
ATOM 5375 C C . PRO B 1 282 ? 24.859 2.133 2.059 1 96.94 282 PRO B C 1
ATOM 5377 O O . PRO B 1 282 ? 24.125 2.992 2.566 1 96.94 282 PRO B O 1
ATOM 5380 N N . HIS B 1 283 ? 24.609 1.701 0.855 1 97.25 283 HIS B N 1
ATOM 5381 C CA . HIS B 1 283 ? 23.422 2.018 0.071 1 97.25 283 HIS B CA 1
ATOM 5382 C C . HIS B 1 283 ? 22.328 0.977 0.287 1 97.25 283 HIS B C 1
ATOM 5384 O O . HIS B 1 283 ? 21.781 0.435 -0.677 1 97.25 283 HIS B O 1
ATOM 5390 N N . ARG B 1 284 ? 22.016 0.76 1.602 1 97.94 284 ARG B N 1
ATOM 5391 C CA . ARG B 1 284 ? 21.172 -0.365 1.975 1 97.94 284 ARG B CA 1
ATOM 5392 C C . ARG B 1 284 ? 20.047 0.082 2.912 1 97.94 284 ARG B C 1
ATOM 5394 O O . ARG B 1 284 ? 19.797 1.279 3.059 1 97.94 284 ARG B O 1
ATOM 5401 N N . LEU B 1 285 ? 19.375 -0.879 3.463 1 98.38 285 LEU B N 1
ATOM 5402 C CA . LEU B 1 285 ? 18.172 -0.686 4.273 1 98.38 285 LEU B CA 1
ATOM 5403 C C . LEU B 1 285 ? 18.469 0.218 5.469 1 98.38 285 LEU B C 1
ATOM 5405 O O . LEU B 1 285 ? 17.609 1.007 5.879 1 98.38 285 LEU B O 1
ATOM 5409 N N . ALA B 1 286 ? 19.656 0.184 6.008 1 98.5 286 ALA B N 1
ATOM 5410 C CA . ALA B 1 286 ? 19.984 0.978 7.188 1 98.5 286 ALA B CA 1
ATOM 5411 C C . ALA B 1 286 ? 19.766 2.465 6.93 1 98.5 286 ALA B C 1
ATOM 5413 O O . ALA B 1 286 ? 19.328 3.197 7.824 1 98.5 286 ALA B O 1
ATOM 5414 N N . ILE B 1 287 ? 20.031 2.91 5.754 1 98.38 287 ILE B N 1
ATOM 5415 C CA . ILE B 1 287 ? 19.859 4.309 5.375 1 98.38 287 ILE B CA 1
ATOM 5416 C C . ILE B 1 287 ? 18.375 4.664 5.375 1 98.38 287 ILE B C 1
ATOM 5418 O O . ILE B 1 287 ? 17.984 5.746 5.816 1 98.38 287 ILE B O 1
ATOM 5422 N N . VAL B 1 288 ? 17.578 3.748 4.863 1 98.5 288 VAL B N 1
ATOM 5423 C CA . VAL B 1 288 ? 16.125 3.916 4.879 1 98.5 288 VAL B CA 1
ATOM 5424 C C . VAL B 1 288 ? 15.633 4.082 6.312 1 98.5 288 VAL B C 1
ATOM 5426 O O . VAL B 1 288 ? 14.836 4.977 6.605 1 98.5 288 VAL B O 1
ATOM 5429 N N . ILE B 1 289 ? 16.156 3.256 7.203 1 98.5 289 ILE B N 1
ATOM 5430 C CA . ILE B 1 289 ? 15.75 3.266 8.602 1 98.5 289 ILE B CA 1
ATOM 5431 C C . ILE B 1 289 ? 16.125 4.602 9.242 1 98.5 289 ILE B C 1
ATOM 5433 O O . ILE B 1 289 ? 15.32 5.199 9.961 1 98.5 289 ILE B O 1
ATOM 5437 N N . ILE B 1 290 ? 17.25 5.094 8.961 1 97.69 290 ILE B N 1
ATOM 5438 C CA . ILE B 1 290 ? 17.703 6.363 9.516 1 97.69 290 ILE B CA 1
ATOM 5439 C C . ILE B 1 290 ? 16.797 7.492 9.055 1 97.69 290 ILE B C 1
ATOM 5441 O O . ILE B 1 290 ? 16.344 8.305 9.859 1 97.69 290 ILE B O 1
ATOM 5445 N N . SER B 1 291 ? 16.547 7.531 7.746 1 97.75 291 SER B N 1
ATOM 5446 C CA . SER B 1 291 ? 15.664 8.562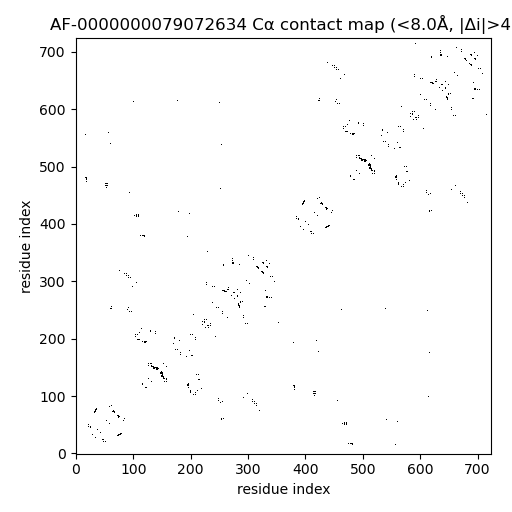 7.207 1 97.75 291 SER B CA 1
ATOM 5447 C C . SER B 1 291 ? 14.281 8.508 7.844 1 97.75 291 SER B C 1
ATOM 5449 O O . SER B 1 291 ? 13.695 9.539 8.172 1 97.75 291 SER B O 1
ATOM 5451 N N . LEU B 1 292 ? 13.805 7.305 8.023 1 98.12 292 LEU B N 1
ATOM 5452 C CA . LEU B 1 292 ? 12.5 7.082 8.641 1 98.12 292 LEU B CA 1
ATOM 5453 C C . LEU B 1 292 ? 12.492 7.582 10.078 1 98.12 292 LEU B C 1
ATOM 5455 O O . LEU B 1 292 ? 11.57 8.289 10.492 1 98.12 292 LEU B O 1
ATOM 5459 N N . LEU B 1 293 ? 13.5 7.223 10.812 1 97.06 293 LEU B N 1
ATOM 5460 C CA . LEU B 1 293 ? 13.594 7.609 12.219 1 97.06 293 LEU B CA 1
ATOM 5461 C C . LEU B 1 293 ? 13.742 9.117 12.352 1 97.06 293 LEU B C 1
ATOM 5463 O O . LEU B 1 293 ? 13.086 9.734 13.195 1 97.06 293 LEU B O 1
ATOM 5467 N N . ASP B 1 294 ? 14.539 9.727 11.5 1 96.19 294 ASP B N 1
ATOM 5468 C CA . ASP B 1 294 ? 14.75 11.172 11.539 1 96.19 294 ASP B CA 1
ATOM 5469 C C . ASP B 1 294 ? 13.43 11.922 11.359 1 96.19 294 ASP B C 1
ATOM 5471 O O . ASP B 1 294 ? 13.102 12.812 12.141 1 96.19 294 ASP B O 1
ATOM 5475 N N . LEU B 1 295 ? 12.727 11.5 10.391 1 97.38 295 LEU B N 1
ATOM 5476 C CA . LEU B 1 295 ? 11.484 12.203 10.086 1 97.38 295 LEU B CA 1
ATOM 5477 C C . LEU B 1 295 ? 10.422 11.906 11.141 1 97.38 295 LEU B C 1
ATOM 5479 O O . LEU B 1 295 ? 9.75 12.828 11.625 1 97.38 295 LEU B O 1
ATOM 5483 N N . MET B 1 296 ? 10.297 10.656 11.547 1 96.44 296 MET B N 1
ATOM 5484 C CA . MET B 1 296 ? 9.227 10.289 12.477 1 96.44 296 MET B CA 1
ATOM 5485 C C . MET B 1 296 ? 9.461 10.906 13.852 1 96.44 296 MET B C 1
ATOM 5487 O O . MET B 1 296 ? 8.523 11.406 14.477 1 96.44 296 MET B O 1
ATOM 5491 N N . TYR B 1 297 ? 10.664 10.914 14.289 1 94.62 297 TYR B N 1
ATOM 5492 C CA . TYR B 1 297 ? 10.938 11.43 15.625 1 94.62 297 TYR B CA 1
ATOM 5493 C C . TYR B 1 297 ? 10.875 12.953 15.648 1 94.62 297 TYR B C 1
ATOM 5495 O O . TYR B 1 297 ? 10.719 13.562 16.719 1 94.62 297 TYR B O 1
ATOM 5503 N N . SER B 1 298 ? 11.016 13.562 14.492 1 93.88 298 SER B N 1
ATOM 5504 C CA . SER B 1 298 ? 10.734 14.992 14.406 1 93.88 298 SER B CA 1
ATOM 5505 C C . SER B 1 298 ? 9.258 15.281 14.633 1 93.88 298 SER B C 1
ATOM 5507 O O . SER B 1 298 ? 8.891 16.344 15.117 1 93.88 298 SER B O 1
ATOM 5509 N N . LEU B 1 299 ? 8.422 14.367 14.273 1 94.19 299 LEU B N 1
ATOM 5510 C CA . LEU B 1 299 ? 6.973 14.531 14.359 1 94.19 299 LEU B CA 1
ATOM 5511 C C . LEU B 1 299 ? 6.457 14.086 15.719 1 94.19 299 LEU B C 1
ATOM 5513 O O . LEU B 1 299 ? 5.59 14.742 16.297 1 94.19 299 LEU B O 1
ATOM 5517 N N . ASN B 1 300 ? 6.957 13 16.172 1 92.44 300 ASN B N 1
ATOM 5518 C CA . ASN B 1 300 ? 6.492 12.367 17.406 1 92.44 300 ASN B CA 1
ATOM 5519 C C . ASN B 1 300 ? 7.637 11.703 18.156 1 92.44 300 ASN B C 1
ATOM 5521 O O . ASN B 1 300 ? 7.977 10.547 17.891 1 92.44 300 ASN B O 1
ATOM 5525 N N . LYS B 1 301 ? 8.062 12.32 19.156 1 89.5 301 LYS B N 1
ATOM 5526 C CA . LYS B 1 301 ? 9.211 11.859 19.938 1 89.5 301 LYS B CA 1
ATOM 5527 C C . LYS B 1 301 ? 8.875 10.586 20.703 1 89.5 301 LYS B C 1
ATOM 5529 O O . LYS B 1 301 ? 9.773 9.859 21.141 1 89.5 301 LYS B O 1
ATOM 5534 N N . LYS B 1 302 ? 7.633 10.312 20.828 1 88.19 302 LYS B N 1
ATOM 5535 C CA . LYS B 1 302 ? 7.215 9.172 21.641 1 88.19 302 LYS B CA 1
ATOM 5536 C C . LYS B 1 302 ? 6.805 7.996 20.766 1 88.19 302 LYS B C 1
ATOM 5538 O O . LYS B 1 302 ? 6.297 6.988 21.266 1 88.19 302 LYS B O 1
ATOM 5543 N N . TYR B 1 303 ? 7.023 8.172 19.5 1 91 303 TYR B N 1
ATOM 5544 C CA . TYR B 1 303 ? 6.668 7.078 18.609 1 91 303 TYR B CA 1
ATOM 5545 C C . TYR B 1 303 ? 7.375 5.793 19.016 1 91 303 TYR B C 1
ATOM 5547 O O . TYR B 1 303 ? 8.57 5.805 19.328 1 91 303 TYR B O 1
ATOM 5555 N N . ASP B 1 304 ? 6.645 4.695 18.984 1 90 304 ASP B N 1
ATOM 5556 C CA . ASP B 1 304 ? 7.199 3.422 19.438 1 90 304 ASP B CA 1
ATOM 5557 C C . ASP B 1 304 ? 7.617 2.557 18.25 1 90 304 ASP B C 1
ATOM 5559 O O . ASP B 1 304 ? 6.77 1.965 17.578 1 90 304 ASP B O 1
ATOM 5563 N N . PHE B 1 305 ? 8.922 2.371 18.094 1 93.69 305 PHE B N 1
ATOM 5564 C CA . PHE B 1 305 ? 9.453 1.549 17.016 1 93.69 305 PHE B CA 1
ATOM 5565 C C . PHE B 1 305 ? 9.789 0.15 17.516 1 93.69 305 PHE B C 1
ATOM 5567 O O . PHE B 1 305 ? 10.648 -0.527 16.953 1 93.69 305 PHE B O 1
ATOM 5574 N N . LYS B 1 306 ? 9.109 -0.303 18.562 1 92.81 306 LYS B N 1
ATOM 5575 C CA . LYS B 1 306 ? 9.406 -1.6 19.172 1 92.81 306 LYS B CA 1
ATOM 5576 C C . LYS B 1 306 ? 9.219 -2.73 18.172 1 92.81 306 LYS B C 1
ATOM 5578 O O . LYS B 1 306 ? 10.039 -3.652 18.109 1 92.81 306 LYS B O 1
ATOM 5583 N N . TYR B 1 307 ? 8.188 -2.676 17.391 1 92.38 307 TYR B N 1
ATOM 5584 C CA . TYR B 1 307 ? 7.914 -3.748 16.438 1 92.38 307 TYR B CA 1
ATOM 5585 C C . TYR B 1 307 ? 8.914 -3.729 15.281 1 92.38 307 TYR B C 1
ATOM 5587 O O . TYR B 1 307 ? 9.344 -4.781 14.812 1 92.38 307 TYR B O 1
ATOM 5595 N N . LEU B 1 308 ? 9.266 -2.541 14.844 1 96.06 308 LEU B N 1
ATOM 5596 C CA . LEU B 1 308 ? 10.305 -2.432 13.82 1 96.06 308 LEU B CA 1
ATOM 5597 C C . LEU B 1 308 ? 11.617 -3.025 14.312 1 96.06 308 LEU B C 1
ATOM 5599 O O . LEU B 1 308 ? 12.273 -3.781 13.586 1 96.06 308 LEU B O 1
ATOM 5603 N N . LYS B 1 309 ? 11.953 -2.658 15.539 1 95.62 309 LYS B N 1
ATOM 5604 C CA . LYS B 1 309 ? 13.164 -3.172 16.156 1 95.62 309 LYS B CA 1
ATOM 5605 C C . LYS B 1 309 ? 13.148 -4.695 16.219 1 95.62 309 LYS B C 1
ATOM 5607 O O . LYS B 1 309 ? 14.133 -5.352 15.859 1 95.62 309 LYS B O 1
ATOM 5612 N N . ARG B 1 310 ? 12.086 -5.242 16.641 1 95.06 310 ARG B N 1
ATOM 5613 C CA . ARG B 1 310 ? 11.938 -6.691 16.75 1 95.06 310 ARG B CA 1
ATOM 5614 C C . ARG B 1 310 ? 12.086 -7.355 15.375 1 95.06 310 ARG B C 1
ATOM 5616 O O . ARG B 1 310 ? 12.773 -8.367 15.242 1 95.06 310 ARG B O 1
ATOM 5623 N N . THR B 1 311 ? 11.453 -6.797 14.422 1 96.19 311 THR B N 1
ATOM 5624 C CA . THR B 1 311 ? 11.484 -7.355 13.07 1 96.19 311 THR B CA 1
ATOM 5625 C C . THR B 1 311 ? 12.898 -7.312 12.5 1 96.19 311 THR B C 1
ATOM 5627 O O . THR B 1 311 ? 13.375 -8.297 11.93 1 96.19 311 THR B O 1
ATOM 5630 N N . LEU B 1 312 ? 13.57 -6.18 12.68 1 97 312 LEU B N 1
ATOM 5631 C CA . LEU B 1 312 ? 14.945 -6.055 12.195 1 97 312 LEU B CA 1
ATOM 5632 C C . LEU B 1 312 ? 15.852 -7.086 12.859 1 97 312 LEU B C 1
ATOM 5634 O O . LEU B 1 312 ? 16.688 -7.707 12.195 1 97 312 LEU B O 1
ATOM 5638 N N . ASN B 1 313 ? 15.641 -7.273 14.117 1 94.81 313 ASN B N 1
ATOM 5639 C CA . ASN B 1 313 ? 16.438 -8.258 14.836 1 94.81 313 ASN B CA 1
ATOM 5640 C C . ASN B 1 313 ? 16.125 -9.68 14.367 1 94.81 313 ASN B C 1
ATOM 5642 O O . ASN B 1 313 ? 17.047 -10.508 14.242 1 94.81 313 ASN B O 1
ATOM 5646 N N . SER B 1 314 ? 14.898 -9.914 14.102 1 93.88 314 SER B N 1
ATOM 5647 C CA . SER B 1 314 ? 14.516 -11.242 13.633 1 93.88 314 SER B CA 1
ATOM 5648 C C . SER B 1 314 ? 15.109 -11.539 12.258 1 93.88 314 SER B C 1
ATOM 5650 O O . SER B 1 314 ? 15.359 -12.695 11.922 1 93.88 314 SER B O 1
ATOM 5652 N N . LEU B 1 315 ? 15.297 -10.539 11.508 1 95.19 315 LEU B N 1
ATOM 5653 C CA . LEU B 1 315 ? 15.867 -10.688 10.172 1 95.19 315 LEU B CA 1
ATOM 5654 C C . LEU B 1 315 ? 17.359 -10.977 10.25 1 95.19 315 LEU B C 1
ATOM 5656 O O . LEU B 1 315 ? 17.969 -11.422 9.266 1 95.19 315 LEU B O 1
ATOM 5660 N N . CYS B 1 316 ? 17.938 -10.672 11.438 1 91.25 316 CYS B N 1
ATOM 5661 C CA . CYS B 1 316 ? 19.359 -10.938 11.633 1 91.25 316 CYS B CA 1
ATOM 5662 C C . CYS B 1 316 ? 19.578 -12.328 12.203 1 91.25 316 CYS B C 1
ATOM 5664 O O . CYS B 1 316 ? 20.719 -12.773 12.328 1 91.25 316 CYS B O 1
ATOM 5666 N N . LYS B 1 317 ? 18.531 -12.875 12.812 1 76.69 317 LYS B N 1
ATOM 5667 C CA . LYS B 1 317 ? 18.703 -14.172 13.461 1 76.69 317 LYS B CA 1
ATOM 5668 C C . LYS B 1 317 ? 19.359 -15.18 12.523 1 76.69 317 LYS B C 1
ATOM 5670 O O . LYS B 1 317 ? 19.172 -15.109 11.305 1 76.69 317 LYS B O 1
ATOM 5675 N N . ASP B 1 318 ? 20.438 -15.734 13.156 1 59.41 318 ASP B N 1
ATOM 5676 C CA . ASP B 1 318 ? 21.609 -16.484 12.719 1 59.41 318 ASP B CA 1
ATOM 5677 C C . ASP B 1 318 ? 21.219 -17.625 11.781 1 59.41 318 ASP B C 1
ATOM 5679 O O . ASP B 1 318 ? 20.344 -18.422 12.094 1 59.41 318 ASP B O 1
ATOM 5683 N N . THR B 1 319 ? 21.438 -17.344 10.594 1 62.5 319 THR B N 1
ATOM 5684 C CA . THR B 1 319 ? 21.625 -18.438 9.648 1 62.5 319 THR B CA 1
ATOM 5685 C C . THR B 1 319 ? 23.016 -19.062 9.797 1 62.5 319 THR B C 1
ATOM 5687 O O . THR B 1 319 ? 23.828 -18.594 10.594 1 62.5 319 THR B O 1
ATOM 5690 N N . GLY B 1 320 ? 23.234 -20.219 9.547 1 59.66 320 GLY B N 1
ATOM 5691 C CA . GLY B 1 320 ? 24.5 -20.953 9.562 1 59.66 320 GLY B CA 1
ATOM 5692 C C . GLY B 1 320 ? 25.688 -20.078 9.18 1 59.66 320 GLY B C 1
ATOM 5693 O O . GLY B 1 320 ? 26.828 -20.547 9.203 1 59.66 320 GLY B O 1
ATOM 5694 N N . ARG B 1 321 ? 25.453 -18.812 8.891 1 61.31 321 ARG B N 1
ATOM 5695 C CA . ARG B 1 321 ? 26.578 -17.969 8.484 1 61.31 321 ARG B CA 1
ATOM 5696 C C . ARG B 1 321 ? 27.172 -17.234 9.688 1 61.31 321 ARG B C 1
ATOM 5698 O O . ARG B 1 321 ? 26.719 -17.422 10.82 1 61.31 321 ARG B O 1
ATOM 5705 N N . THR B 1 322 ? 28.203 -16.484 9.336 1 64.69 322 THR B N 1
ATOM 5706 C CA . THR B 1 322 ? 28.984 -15.758 10.328 1 64.69 322 THR B CA 1
ATOM 5707 C C . THR B 1 322 ? 28.109 -14.812 11.133 1 64.69 322 THR B C 1
ATOM 5709 O O . THR B 1 322 ? 27.016 -14.43 10.68 1 64.69 322 THR B O 1
ATOM 5712 N N . GLN B 1 323 ? 28.641 -14.539 12.172 1 74.06 323 GLN B N 1
ATOM 5713 C CA . GLN B 1 323 ? 27.969 -13.617 13.094 1 74.06 323 GLN B CA 1
ATOM 5714 C C . GLN B 1 323 ? 27.734 -12.258 12.438 1 74.06 323 GLN B C 1
ATOM 5716 O O . GLN B 1 323 ? 28.609 -11.75 11.719 1 74.06 323 GLN B O 1
ATOM 5721 N N . ASN B 1 324 ? 26.594 -11.641 12.289 1 87.75 324 ASN B N 1
ATOM 5722 C CA . ASN B 1 324 ? 26.219 -10.297 11.875 1 87.75 324 ASN B CA 1
ATOM 5723 C C . ASN B 1 324 ? 26.125 -10.18 10.352 1 87.75 324 ASN B C 1
ATOM 5725 O O . ASN B 1 324 ? 26.016 -9.078 9.812 1 87.75 324 ASN B O 1
ATOM 5729 N N . TYR B 1 325 ? 26.234 -11.297 9.68 1 91 325 TYR B N 1
ATOM 5730 C CA . TYR B 1 325 ? 26.219 -11.273 8.227 1 91 325 TYR B CA 1
ATOM 5731 C C . TYR B 1 325 ? 24.984 -10.547 7.699 1 91 325 TYR B C 1
ATOM 5733 O O . TYR B 1 325 ? 25.094 -9.625 6.891 1 91 325 TYR B O 1
ATOM 5741 N N . LEU B 1 326 ? 23.922 -10.891 8.203 1 93.12 326 LEU B N 1
ATOM 5742 C CA . LEU B 1 326 ? 22.672 -10.328 7.695 1 93.12 326 LEU B CA 1
ATOM 5743 C C . LEU B 1 326 ? 22.531 -8.867 8.117 1 93.12 326 LEU B C 1
ATOM 5745 O O . LEU B 1 326 ? 21.984 -8.055 7.363 1 93.12 326 LEU B O 1
ATOM 5749 N N . ALA B 1 327 ? 22.984 -8.516 9.289 1 95.44 327 ALA B N 1
ATOM 5750 C CA . ALA B 1 327 ? 22.984 -7.121 9.719 1 95.44 327 ALA B CA 1
ATOM 5751 C C . ALA B 1 327 ? 23.844 -6.262 8.797 1 95.44 327 ALA B C 1
ATOM 5753 O O . ALA B 1 327 ? 23.422 -5.172 8.398 1 95.44 327 ALA B O 1
ATOM 5754 N N . LYS B 1 328 ? 24.984 -6.777 8.469 1 95.06 328 LYS B N 1
ATOM 5755 C CA . LYS B 1 328 ? 25.906 -6.062 7.59 1 95.06 328 LYS B CA 1
ATOM 5756 C C . LYS B 1 328 ? 25.312 -5.906 6.191 1 95.06 328 LYS B C 1
ATOM 5758 O O . LYS B 1 328 ? 25.484 -4.867 5.551 1 95.06 328 LYS B O 1
ATOM 5763 N N . ARG B 1 329 ? 24.641 -6.906 5.746 1 94.12 329 ARG B N 1
ATOM 5764 C CA . ARG B 1 329 ? 24.016 -6.867 4.426 1 94.12 329 ARG B CA 1
ATOM 5765 C C . ARG B 1 329 ? 22.922 -5.805 4.371 1 94.12 329 ARG B C 1
ATOM 5767 O O . ARG B 1 329 ? 22.703 -5.188 3.326 1 94.12 329 ARG B O 1
ATOM 5774 N N . MET B 1 330 ? 22.328 -5.57 5.516 1 96.94 330 MET B N 1
ATOM 5775 C CA . MET B 1 330 ? 21.281 -4.547 5.586 1 96.94 330 MET B CA 1
ATOM 5776 C C . MET B 1 330 ? 21.891 -3.158 5.734 1 96.94 330 MET B C 1
ATOM 5778 O O . MET B 1 330 ? 21.188 -2.154 5.676 1 96.94 330 MET B O 1
ATOM 5782 N N . GLY B 1 331 ? 23.156 -3.074 5.941 1 97.75 331 GLY B N 1
ATOM 5783 C CA . GLY B 1 331 ? 23.859 -1.805 6 1 97.75 331 GLY B CA 1
ATOM 5784 C C . GLY B 1 331 ? 24.25 -1.4 7.41 1 97.75 331 GLY B C 1
ATOM 5785 O O . GLY B 1 331 ? 24.812 -0.322 7.621 1 97.75 331 GLY B O 1
ATOM 5786 N N . PHE B 1 332 ? 24.031 -2.285 8.391 1 97.88 332 PHE B N 1
ATOM 5787 C CA . PHE B 1 332 ? 24.406 -2.002 9.773 1 97.88 332 PHE B CA 1
ATOM 5788 C C . PHE B 1 332 ? 25.781 -2.57 10.086 1 97.88 332 PHE B C 1
ATOM 5790 O O . PHE B 1 332 ? 26.234 -3.516 9.43 1 97.88 332 PHE B O 1
ATOM 5797 N N . LYS B 1 333 ? 26.375 -2.02 11.047 1 96.94 333 LYS B N 1
ATOM 5798 C CA . LYS B 1 333 ? 27.688 -2.518 11.477 1 96.94 333 LYS B CA 1
ATOM 5799 C C . LYS B 1 333 ? 27.562 -3.916 12.07 1 96.94 333 LYS B C 1
ATOM 5801 O O . LYS B 1 333 ? 28.406 -4.781 11.812 1 96.94 333 LYS B O 1
ATOM 5806 N N . ASP B 1 334 ? 26.625 -4.148 12.898 1 94.56 334 ASP B N 1
ATOM 5807 C CA . ASP B 1 334 ? 26.297 -5.426 13.531 1 94.56 334 ASP B CA 1
ATOM 5808 C C . ASP B 1 334 ? 24.891 -5.41 14.109 1 94.56 334 ASP B C 1
ATOM 5810 O O . ASP B 1 334 ? 24.172 -4.418 13.984 1 94.56 334 ASP B O 1
ATOM 5814 N N . LYS B 1 335 ? 24.484 -6.504 14.617 1 92.81 335 LYS B N 1
ATOM 5815 C CA . LYS B 1 335 ? 23.141 -6.637 15.156 1 92.81 335 LYS B CA 1
ATOM 5816 C C . LYS B 1 335 ? 22.922 -5.656 16.312 1 92.81 335 LYS B C 1
ATOM 5818 O O . LYS B 1 335 ? 21.844 -5.059 16.406 1 92.81 335 LYS B O 1
ATOM 5823 N N . ASN B 1 336 ? 23.844 -5.453 17.094 1 94.69 336 ASN B N 1
ATOM 5824 C CA . ASN B 1 336 ? 23.75 -4.535 18.219 1 94.69 336 ASN B CA 1
ATOM 5825 C C . ASN B 1 336 ? 23.547 -3.096 17.766 1 94.69 336 ASN B C 1
ATOM 5827 O O . ASN B 1 336 ? 22.875 -2.309 18.422 1 94.69 336 ASN B O 1
ATOM 5831 N N . SER B 1 337 ? 24.094 -2.775 16.656 1 96.69 337 SER B N 1
ATOM 5832 C CA . SER B 1 337 ? 24.016 -1.421 16.125 1 96.69 337 SER B CA 1
ATOM 5833 C C . SER B 1 337 ? 22.594 -1.075 15.711 1 96.69 337 SER B C 1
ATOM 5835 O O . SER B 1 337 ? 22.203 0.096 15.711 1 96.69 337 SER B O 1
ATOM 5837 N N . ILE B 1 338 ? 21.828 -2.055 15.406 1 96 338 ILE B N 1
ATOM 5838 C CA . ILE B 1 338 ? 20.422 -1.833 15.094 1 96 338 ILE B CA 1
ATOM 5839 C C . ILE B 1 338 ? 19.703 -1.251 16.312 1 96 338 ILE B C 1
ATOM 5841 O O . ILE B 1 338 ? 19.062 -0.203 16.203 1 96 338 ILE B O 1
ATOM 5845 N N . ASN B 1 339 ? 19.906 -1.907 17.391 1 95 339 ASN B N 1
ATOM 5846 C CA . ASN B 1 339 ? 19.266 -1.474 18.625 1 95 339 ASN B CA 1
ATOM 5847 C C . ASN B 1 339 ? 19.828 -0.139 19.109 1 95 339 ASN B C 1
ATOM 5849 O O . ASN B 1 339 ? 19.078 0.738 19.531 1 95 339 ASN B O 1
ATOM 5853 N N . ALA B 1 340 ? 21.094 -0.025 19.016 1 96.5 340 ALA B N 1
ATOM 5854 C CA . ALA B 1 340 ? 21.75 1.191 19.469 1 96.5 340 ALA B CA 1
ATOM 5855 C C . ALA B 1 340 ? 21.297 2.402 18.656 1 96.5 340 ALA B C 1
ATOM 5857 O O . ALA B 1 340 ? 21.125 3.494 19.203 1 96.5 340 ALA B O 1
ATOM 5858 N N . LEU B 1 341 ? 21.156 2.221 17.391 1 96.44 341 LEU B N 1
ATOM 5859 C CA . LEU B 1 341 ? 20.703 3.307 16.531 1 96.44 341 LEU B CA 1
ATOM 5860 C C . LEU B 1 341 ? 19.312 3.783 16.938 1 96.44 341 LEU B C 1
ATOM 5862 O O . LEU B 1 341 ? 19.109 4.98 17.141 1 96.44 341 LEU B O 1
ATOM 5866 N N . ILE B 1 342 ? 18.438 2.875 17.141 1 93.81 342 ILE B N 1
ATOM 5867 C CA . ILE B 1 342 ? 17.062 3.223 17.484 1 93.81 342 ILE B CA 1
ATOM 5868 C C . ILE B 1 342 ? 17.016 3.863 18.859 1 93.81 342 ILE B C 1
ATOM 5870 O O . ILE B 1 342 ? 16.312 4.859 19.078 1 93.81 342 ILE B O 1
ATOM 5874 N N . GLU B 1 343 ? 17.844 3.381 19.734 1 92.75 343 GLU B N 1
ATOM 5875 C CA . GLU B 1 343 ? 17.875 3.9 21.094 1 92.75 343 GLU B CA 1
ATOM 5876 C C . GLU B 1 343 ? 18.516 5.285 21.141 1 92.75 343 GLU B C 1
ATOM 5878 O O . GLU B 1 343 ? 18.25 6.066 22.062 1 92.75 343 GLU B O 1
ATOM 5883 N N . SER B 1 344 ? 19.328 5.539 20.188 1 92.94 344 SER B N 1
ATOM 5884 C CA . SER B 1 344 ? 20.016 6.824 20.156 1 92.94 344 SER B CA 1
ATOM 5885 C C . SER B 1 344 ? 19.031 7.973 19.969 1 92.94 344 SER B C 1
ATOM 5887 O O . SER B 1 344 ? 19.359 9.125 20.266 1 92.94 344 SER B O 1
ATOM 5889 N N . TYR B 1 345 ? 17.844 7.715 19.469 1 90.62 345 TYR B N 1
ATOM 5890 C CA . TYR B 1 345 ? 16.828 8.75 19.266 1 90.62 345 TYR B CA 1
ATOM 5891 C C . TYR B 1 345 ? 16.047 9.008 20.547 1 90.62 345 TYR B C 1
ATOM 5893 O O . TYR B 1 345 ? 15.383 10.031 20.688 1 90.62 345 TYR B O 1
ATOM 5901 N N . LYS B 1 346 ? 16.016 8.062 21.422 1 78.69 346 LYS B N 1
ATOM 5902 C CA . LYS B 1 346 ? 15.281 8.219 22.672 1 78.69 346 LYS B CA 1
ATOM 5903 C C . LYS B 1 346 ? 16.047 9.102 23.656 1 78.69 346 LYS B C 1
ATOM 5905 O O . LYS B 1 346 ? 15.461 9.695 24.562 1 78.69 346 LYS B O 1
ATOM 5910 N N . ASP B 1 347 ? 17.359 9.086 23.609 1 60.16 347 ASP B N 1
ATOM 5911 C CA . ASP B 1 347 ? 18.156 9.891 24.516 1 60.16 347 ASP B CA 1
ATOM 5912 C C . ASP B 1 347 ? 18.031 11.375 24.203 1 60.16 347 ASP B C 1
ATOM 5914 O O . ASP B 1 347 ? 18.203 11.789 23.047 1 60.16 347 ASP B O 1
ATOM 5918 N N . LYS B 1 348 ? 17.141 12.164 24.984 1 52.97 348 LYS B N 1
ATOM 5919 C CA . LYS B 1 348 ? 16.844 13.594 25 1 52.97 348 LYS B CA 1
ATOM 5920 C C . LYS B 1 348 ? 18.031 14.414 24.5 1 52.97 348 LYS B C 1
ATOM 5922 O O . LYS B 1 348 ? 17.844 15.469 23.891 1 52.97 348 LYS B O 1
ATOM 5927 N N . ARG B 1 349 ? 19.172 14.297 25.016 1 42.97 349 ARG B N 1
ATOM 5928 C CA . ARG B 1 349 ? 20.328 15.164 24.781 1 42.97 349 ARG B CA 1
ATOM 5929 C C . ARG B 1 349 ? 20.75 15.141 23.328 1 42.97 349 ARG B C 1
ATOM 5931 O O . ARG B 1 349 ? 21.516 16 22.875 1 42.97 349 ARG B O 1
ATOM 5938 N N . ALA B 1 350 ? 20.5 13.984 22.75 1 39.25 350 ALA B N 1
ATOM 5939 C CA . ALA B 1 350 ? 21.109 13.797 21.438 1 39.25 350 ALA B CA 1
ATOM 5940 C C . ALA B 1 350 ? 20.328 14.562 20.375 1 39.25 350 ALA B C 1
ATOM 5942 O O . ALA B 1 350 ? 20.734 14.586 19.203 1 39.25 350 ALA B O 1
ATOM 5943 N N . ILE B 1 351 ? 19.078 14.68 20.688 1 37.94 351 ILE B N 1
ATOM 5944 C CA . ILE B 1 351 ? 18.375 15.297 19.562 1 37.94 351 ILE B CA 1
ATOM 5945 C C . ILE B 1 351 ? 18.859 16.734 19.375 1 37.94 351 ILE B C 1
ATOM 5947 O O . ILE B 1 351 ? 18.234 17.672 19.875 1 37.94 351 ILE B O 1
ATOM 5951 N N . THR B 1 352 ? 20.031 17.047 19.859 1 32.25 352 THR B N 1
ATOM 5952 C CA . THR B 1 352 ? 20.484 18.359 19.422 1 32.25 352 THR B CA 1
ATOM 5953 C C . THR B 1 352 ? 20.375 18.484 17.906 1 32.25 352 THR B C 1
ATOM 5955 O O . THR B 1 352 ? 21.094 17.781 17.172 1 32.25 352 THR B O 1
ATOM 5958 N N . PHE B 1 353 ? 19.312 18.75 17.344 1 31.75 353 PHE B N 1
ATOM 5959 C CA . PHE B 1 353 ? 19.188 19.156 15.945 1 31.75 353 PHE B CA 1
ATOM 5960 C C . PHE B 1 353 ? 20.391 19.969 15.5 1 31.75 353 PHE B C 1
ATOM 5962 O O . PHE B 1 353 ? 21.094 20.547 16.328 1 31.75 353 PHE B O 1
ATOM 5969 N N . TYR B 1 354 ? 20.734 19.922 14.078 1 29.38 354 TYR B N 1
ATOM 5970 C CA . TYR B 1 354 ? 21.844 20.578 13.391 1 29.38 354 TYR B CA 1
ATOM 5971 C C . TYR B 1 354 ? 22.047 22 13.906 1 29.38 354 TYR B C 1
ATOM 5973 O O . TYR B 1 354 ? 21.109 22.797 13.914 1 29.38 354 TYR B O 1
ATOM 5981 N N . PRO B 1 355 ? 23 22.25 14.742 1 26.92 355 PRO B N 1
ATOM 5982 C CA . PRO B 1 355 ? 23.359 23.656 14.82 1 26.92 355 PRO B CA 1
ATOM 5983 C C . PRO B 1 355 ? 23.328 24.359 13.469 1 26.92 355 PRO B C 1
ATOM 5985 O O . PRO B 1 355 ? 23.266 23.703 12.43 1 26.92 355 PRO B O 1
ATOM 5988 N N . ASP B 1 356 ? 24.031 25.625 13.203 1 25.34 356 ASP B N 1
ATOM 5989 C CA . ASP B 1 356 ? 24.359 26.469 12.062 1 25.34 356 ASP B CA 1
ATOM 5990 C C . ASP B 1 356 ? 24.828 25.625 10.875 1 25.34 356 ASP B C 1
ATOM 5992 O O . ASP B 1 356 ? 25.047 24.422 11.008 1 25.34 356 ASP B O 1
ATOM 5996 N N . GLY B 1 357 ? 25.719 26.297 9.734 1 26.72 357 GLY B N 1
ATOM 5997 C CA . GLY B 1 357 ? 26.375 26.328 8.438 1 26.72 357 GLY B CA 1
ATOM 5998 C C . GLY B 1 357 ? 27.297 25.156 8.188 1 26.72 357 GLY B C 1
ATOM 5999 O O . GLY B 1 357 ? 27.922 25.062 7.137 1 26.72 357 GLY B O 1
ATOM 6000 N N . SER B 1 358 ? 27.875 24.438 9.156 1 24.23 358 SER B N 1
ATOM 6001 C CA . SER B 1 358 ? 29.156 23.844 8.789 1 24.23 358 SER B CA 1
ATOM 6002 C C . SER B 1 358 ? 28.953 22.484 8.133 1 24.23 358 SER B C 1
ATOM 6004 O O . SER B 1 358 ? 28.812 21.469 8.82 1 24.23 358 SER B O 1
ATOM 6006 N N . TYR B 1 359 ? 27.969 22.234 7.273 1 24.14 359 TYR B N 1
ATOM 6007 C CA . TYR B 1 359 ? 28.094 21.078 6.398 1 24.14 359 TYR B CA 1
ATOM 6008 C C . TYR B 1 359 ? 29.5 20.969 5.816 1 24.14 359 TYR B C 1
ATOM 6010 O O . TYR B 1 359 ? 30.016 21.953 5.273 1 24.14 359 TYR B O 1
ATOM 6018 N N . ILE B 1 360 ? 30.422 20.406 6.516 1 22.22 360 ILE B N 1
ATOM 6019 C CA . ILE B 1 360 ? 31.75 20.234 5.91 1 22.22 360 ILE B CA 1
ATOM 6020 C C . ILE B 1 360 ? 31.609 19.516 4.574 1 22.22 360 ILE B C 1
ATOM 6022 O O . ILE B 1 360 ? 31.094 18.391 4.52 1 22.22 360 ILE B O 1
ATOM 6026 N N . TYR B 1 361 ? 31.344 20.25 3.49 1 20.83 361 TYR B N 1
ATOM 6027 C CA . TYR B 1 361 ? 31.609 19.875 2.105 1 20.83 361 TYR B CA 1
ATOM 6028 C C . TYR B 1 361 ? 33.062 19.422 1.934 1 20.83 361 TYR B C 1
ATOM 6030 O O . TYR B 1 361 ? 34 20.203 2.123 1 20.83 361 TYR B O 1
ATOM 6038 N N . ARG B 1 362 ? 33.656 18.469 2.781 1 19.08 362 ARG B N 1
ATOM 6039 C CA . ARG B 1 362 ? 34.906 18.172 2.133 1 19.08 362 ARG B CA 1
ATOM 6040 C C . ARG B 1 362 ? 34.719 17.531 0.768 1 19.08 362 ARG B C 1
ATOM 6042 O O . ARG B 1 362 ? 33.75 16.781 0.576 1 19.08 362 ARG B O 1
#

Solvent-accessible surface area (backbone atoms only — not comparable to full-atom values): 40516 Å² total; per-residue (Å²): 136,86,74,51,82,80,59,73,77,67,79,61,80,78,74,80,81,63,70,66,54,59,65,52,49,53,49,47,43,39,75,37,37,32,37,88,74,46,88,86,43,86,59,34,63,55,53,34,52,51,38,51,33,56,22,66,62,62,54,46,62,69,46,60,86,32,55,34,79,90,77,70,27,33,52,52,45,35,51,67,56,50,53,47,51,53,52,45,39,51,52,44,36,50,50,52,42,53,54,50,49,46,51,44,32,25,50,34,33,49,51,24,52,64,47,17,64,86,32,41,59,43,76,77,43,45,78,78,52,27,52,53,57,58,61,40,58,78,82,32,72,42,79,54,98,92,36,83,36,36,35,77,36,35,71,63,56,46,49,50,51,44,52,56,51,51,61,51,46,51,54,37,52,74,66,42,84,47,65,70,48,42,47,45,64,72,68,39,88,79,60,82,73,67,43,34,72,54,46,48,76,57,54,52,65,64,56,51,54,48,51,52,57,40,30,25,69,69,59,35,43,48,50,18,48,70,51,40,61,36,56,56,67,46,40,52,38,36,51,53,50,49,47,54,49,43,50,36,44,72,67,69,51,76,56,65,74,36,72,54,90,73,79,55,80,72,68,71,84,53,52,81,30,31,35,60,54,96,86,36,77,44,51,21,36,42,51,55,50,49,47,49,48,51,48,45,44,43,71,37,76,77,65,80,58,62,65,52,51,50,41,56,52,60,63,37,58,74,40,82,54,64,88,39,51,51,22,36,65,23,15,19,51,27,59,66,27,55,56,51,53,62,50,51,70,66,44,72,78,59,67,59,65,82,70,87,85,75,71,78,79,119,128,91,73,48,79,80,58,70,76,64,77,61,81,78,74,81,81,64,70,65,54,59,65,52,49,54,49,47,42,40,75,38,37,33,36,87,74,44,88,86,41,86,60,34,62,54,54,35,52,49,38,51,33,55,22,66,62,62,53,46,62,69,46,59,87,31,56,33,78,91,76,70,27,33,52,52,46,32,50,67,54,51,54,48,51,53,53,43,39,51,52,44,36,50,49,51,42,51,53,49,50,47,52,45,32,25,50,35,33,50,52,25,54,63,47,17,64,87,33,42,57,43,77,77,43,44,77,78,53,28,52,52,58,59,63,39,58,79,82,32,71,40,80,54,96,91,36,82,36,36,36,77,36,36,70,64,56,45,51,49,52,44,51,55,50,51,61,52,44,52,55,36,54,72,67,42,86,46,66,71,48,43,48,46,64,71,69,40,88,79,60,82,73,67,44,35,71,56,46,48,76,57,54,54,67,65,54,52,53,49,52,51,57,42,31,23,70,67,60,35,43,47,50,17,47,71,51,41,59,36,56,57,68,47,41,53,38,37,50,52,50,50,48,53,49,44,50,36,43,74,68,69,49,76,57,64,74,36,71,52,90,72,78,55,78,71,67,73,86,54,52,83,31,31,34,62,55,93,84,36,77,46,51,21,35,42,52,55,51,49,47,50,50,54,49,46,45,42,72,37,77,76,64,79,58,62,65,52,51,50,40,56,52,59,65,38,57,80,44,79,54,66,89,42,51,51,23,35,67,22,15,19,50,27,62,66,27,55,56,49,52,61,50,52,70,65,45,74,80,60,68,61,61,84,68,86,84,74,72,77,79,122

Foldseek 3Di:
DCPPPVPPQPPPDDDDPDDDQLLRLLVVLVVQPADDADPPDPCNVVLSVLCVVCPNVNLVVQQVLQQDSVVRGGPQHHSVRSSVLLVLQLLLLVLLLVLLVVLLVLLLVLVCCVQPVPHQCSVLPLVVWFDAADFFPLVHWDQDPNDITGHGHHPVNSVVVSVVVVVVLLVLLVPDPDPVSVVCVVPPPPDSDDGSNVSSVSDDLVVSLVVLSGGDPVSVCCCACVQLNHDSQLLSQLSVVSSVSSVCSVVSHRQQQDFAPDAGDDDPVLVQFWLDDPNDAGRAQVRNVRSSLSRSCSHPVPDDCPSSLVSLLVSLPDRSDDAQSSVRSRTTPGNVSSVVVNVCSNPPVNPPRDDDDPPPPD/DVPPPVPDQPPADDDDPDDDQLLVLLVVLVVQPADDADPPDPCNVVLSVLCVVCPNVNLVVQQVLQADSVVRGGPQHHSVRSSVLLVLQLLLLVLLLVLLVVLLVLLLVLLCCVQPVPHQCSVLVLVVWFDAFDFFPLVHWDQDPNDTTGHGHHPVNSVVVSVVVVVVLLVLLVPDPDPVSVVCVVPPPPDSDDGSNVSSVSDDLVVSLVVLSGGDPVSVCCCACVQLNHDSQLLSQLSVVSSVSSVCSVVSHRQQQDFAPDAGDDDPVLVQFWLDDPNDAGRAQVRNVRSSLSRSCSHPVPDDCPSSLVSLLVSLPDRSDDAQSSVRSRTTPGNVSSVVVNVCSNPVVNPPRDDDDPPPPD

Radius of gyration: 26.78 Å; Cα contacts (8 Å, |Δi|>4): 924; chains: 2; bounding box: 71×72×64 Å